Protein AF-A0A2K8X334-F1 (afdb_monomer)

Structure (mmCIF, N/CA/C/O backbone):
data_AF-A0A2K8X334-F1
#
_entry.id   AF-A0A2K8X334-F1
#
loop_
_atom_site.group_PDB
_atom_site.id
_atom_site.type_symbol
_atom_site.label_atom_id
_atom_site.label_alt_id
_atom_site.label_comp_id
_atom_site.label_asym_id
_atom_site.label_entity_id
_atom_site.label_seq_id
_atom_site.pdbx_PDB_ins_code
_atom_site.Cartn_x
_atom_site.Cartn_y
_atom_site.Cartn_z
_atom_site.occupancy
_atom_site.B_iso_or_equiv
_atom_site.auth_seq_id
_atom_site.auth_comp_id
_atom_site.auth_asym_id
_atom_site.auth_atom_id
_atom_site.pdbx_PDB_model_num
ATOM 1 N N . MET A 1 1 ? -18.811 49.678 5.105 1.00 31.91 1 MET A N 1
ATOM 2 C CA . MET A 1 1 ? -18.660 50.177 3.719 1.00 31.91 1 MET A CA 1
ATOM 3 C C . MET A 1 1 ? -18.557 48.939 2.823 1.00 31.91 1 MET A C 1
ATOM 5 O O . MET A 1 1 ? -17.661 48.160 3.087 1.00 31.91 1 MET A O 1
ATOM 9 N N . LYS A 1 2 ? -19.498 48.757 1.866 1.00 32.31 2 LYS A N 1
ATOM 10 C CA . LYS A 1 2 ? -19.674 47.633 0.890 1.00 32.31 2 LYS A CA 1
ATOM 11 C C . LYS A 1 2 ? -19.997 46.240 1.512 1.00 32.31 2 LYS A C 1
ATOM 13 O O . LYS A 1 2 ? -19.097 45.605 2.030 1.00 32.31 2 LYS A O 1
ATOM 18 N N . LYS A 1 3 ? -21.274 45.855 1.753 1.00 28.89 3 LYS A N 1
ATOM 19 C CA . LYS A 1 3 ? -22.303 45.197 0.872 1.00 28.89 3 LYS A CA 1
ATOM 20 C C . LYS A 1 3 ? -21.773 43.885 0.250 1.00 28.89 3 LYS A C 1
ATOM 22 O O . LYS A 1 3 ? -20.920 44.000 -0.614 1.00 28.89 3 LYS A O 1
ATOM 27 N N . VAL A 1 4 ? -22.081 42.655 0.696 1.00 31.91 4 VAL 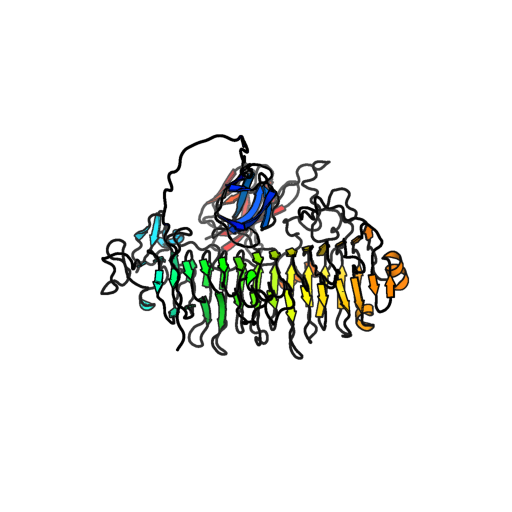A N 1
ATOM 28 C CA . VAL A 1 4 ? -23.348 41.888 0.896 1.00 31.91 4 VAL A CA 1
ATOM 29 C C . VAL A 1 4 ? -24.233 41.814 -0.352 1.00 31.91 4 VAL A C 1
ATOM 31 O O . VAL A 1 4 ? -24.956 42.770 -0.629 1.00 31.91 4 VAL A O 1
ATOM 34 N N . ILE A 1 5 ? -24.210 40.661 -1.037 1.00 28.25 5 ILE A N 1
ATOM 35 C CA . ILE A 1 5 ? -25.280 40.150 -1.912 1.00 28.25 5 ILE A CA 1
ATOM 36 C C . ILE A 1 5 ? -25.371 38.628 -1.706 1.00 28.25 5 ILE A C 1
ATOM 38 O O . ILE A 1 5 ? -24.492 37.886 -2.127 1.00 28.25 5 ILE A O 1
ATOM 42 N N . SER A 1 6 ? -26.448 38.193 -1.052 1.00 30.84 6 SER A N 1
ATOM 43 C CA . SER A 1 6 ? -27.017 36.846 -1.157 1.00 30.84 6 SER A CA 1
ATOM 44 C C . SER A 1 6 ? -28.057 36.873 -2.276 1.00 30.84 6 SER A C 1
ATOM 46 O O . SER A 1 6 ? -28.844 37.821 -2.322 1.00 30.84 6 SER A O 1
ATOM 48 N N . LEU A 1 7 ? -28.115 35.852 -3.135 1.00 27.77 7 LEU A N 1
ATOM 49 C CA . LEU A 1 7 ? -29.261 35.646 -4.024 1.00 27.77 7 LEU A CA 1
ATOM 50 C C . LEU A 1 7 ? -29.790 34.215 -3.884 1.00 27.77 7 LEU A C 1
ATOM 52 O O . LEU A 1 7 ? -29.165 33.246 -4.294 1.00 27.77 7 LEU A O 1
ATOM 56 N N . ILE A 1 8 ? -30.967 34.146 -3.271 1.00 29.62 8 ILE A N 1
ATOM 57 C CA . ILE A 1 8 ? -31.896 33.021 -3.224 1.00 29.62 8 ILE A CA 1
ATOM 58 C C . ILE A 1 8 ? -32.650 33.007 -4.561 1.00 29.62 8 ILE A C 1
ATOM 60 O O . ILE A 1 8 ? -33.226 34.031 -4.935 1.00 29.62 8 ILE A O 1
ATOM 64 N N . PHE A 1 9 ? -32.695 31.872 -5.260 1.00 29.59 9 PHE A N 1
ATOM 65 C CA . PHE A 1 9 ? -33.597 31.679 -6.400 1.00 29.59 9 PHE A CA 1
ATOM 66 C C . PHE A 1 9 ? -34.891 31.001 -5.933 1.00 29.59 9 PHE A C 1
ATOM 68 O O . PHE A 1 9 ? -34.910 29.822 -5.595 1.00 29.59 9 PHE A O 1
ATOM 75 N N . VAL A 1 10 ? -35.981 31.772 -5.923 1.00 30.64 10 VAL A N 1
ATOM 76 C CA . VAL A 1 10 ? -37.362 31.278 -5.840 1.00 30.64 10 VAL A CA 1
ATOM 77 C C . VAL A 1 10 ? -37.947 31.297 -7.250 1.00 30.64 10 VAL A C 1
ATOM 79 O O . VAL A 1 10 ? -37.944 32.329 -7.920 1.00 30.64 10 VAL A O 1
ATOM 82 N N . PHE A 1 11 ? -38.455 30.145 -7.684 1.00 29.64 11 PHE A N 1
ATOM 83 C CA . PHE A 1 11 ? -39.213 29.958 -8.919 1.00 29.64 11 PHE A CA 1
ATOM 84 C C . PHE A 1 11 ? -40.491 30.815 -8.915 1.00 29.64 11 PHE A C 1
ATOM 86 O O . PHE A 1 11 ? -41.328 30.682 -8.022 1.00 29.64 11 PHE A O 1
ATOM 93 N N . LEU A 1 12 ? -40.686 31.642 -9.948 1.00 29.95 12 LEU A N 1
ATOM 94 C CA . LEU A 1 12 ? -41.982 32.244 -10.273 1.00 29.95 12 LEU A CA 1
ATOM 95 C C . LEU A 1 12 ? -42.433 31.782 -11.663 1.00 29.95 12 LEU A C 1
ATOM 97 O O . LEU A 1 12 ? -41.849 32.150 -12.680 1.00 29.95 12 LEU A O 1
ATOM 101 N N . PHE A 1 13 ? -43.520 31.011 -11.694 1.00 33.88 13 PHE A N 1
ATOM 102 C CA . PHE A 1 13 ? -44.316 30.778 -12.895 1.00 33.88 13 PHE A CA 1
ATOM 103 C C . PHE A 1 13 ? -45.001 32.083 -13.320 1.00 33.88 13 PHE A C 1
ATOM 105 O O . PHE A 1 13 ? -45.696 32.711 -12.522 1.00 33.88 13 PHE A O 1
ATOM 112 N N . THR A 1 14 ? -44.887 32.450 -14.597 1.00 31.97 14 THR A N 1
ATOM 113 C CA . THR A 1 14 ? -45.819 33.391 -15.230 1.00 31.97 14 THR A CA 1
ATOM 114 C C . THR A 1 14 ? -46.460 32.726 -16.443 1.00 31.97 14 THR A C 1
ATOM 116 O O . THR A 1 14 ? -45.790 32.349 -17.401 1.00 31.97 14 THR A O 1
ATOM 119 N N . LEU A 1 15 ? -47.785 32.550 -16.382 1.00 33.00 15 LEU A N 1
ATOM 120 C CA . LEU A 1 15 ? -48.609 32.246 -17.548 1.00 33.00 15 LEU A CA 1
ATOM 121 C C . LEU A 1 15 ? -48.697 33.503 -18.420 1.00 33.00 15 LEU A C 1
ATOM 123 O O . LEU A 1 15 ? -49.170 34.537 -17.952 1.00 33.00 15 LEU A O 1
ATOM 127 N N . ASN A 1 16 ? -48.358 33.383 -19.702 1.00 31.00 16 ASN A N 1
ATOM 128 C CA . ASN A 1 16 ? -48.850 34.291 -20.732 1.00 31.00 16 ASN A CA 1
ATOM 129 C C . ASN A 1 16 ? -49.781 33.526 -21.672 1.00 31.00 16 ASN A C 1
ATOM 131 O O . ASN A 1 16 ? -49.420 32.503 -22.249 1.00 31.00 16 ASN A O 1
ATOM 135 N N . THR A 1 17 ? -50.999 34.041 -21.805 1.00 39.06 17 THR A N 1
ATOM 136 C CA . THR A 1 17 ? -52.003 33.595 -22.769 1.00 39.06 17 THR A CA 1
ATOM 137 C C . THR A 1 17 ? -51.932 34.497 -23.994 1.00 39.06 17 THR A C 1
ATOM 139 O O . THR A 1 17 ? -52.074 35.705 -23.863 1.00 39.06 17 THR A O 1
ATOM 142 N N . PHE A 1 18 ? -51.763 33.925 -25.186 1.00 32.94 18 PHE A N 1
ATOM 143 C CA . PHE A 1 18 ? -52.244 34.512 -26.441 1.00 32.94 18 PHE A CA 1
ATOM 144 C C . PHE A 1 18 ? -52.481 33.397 -27.463 1.00 32.94 18 PHE A C 1
ATOM 146 O O . PHE A 1 18 ? -51.650 32.511 -27.643 1.00 32.94 18 PHE A O 1
ATOM 153 N N . ALA A 1 19 ? -53.643 33.435 -28.115 1.00 39.34 19 ALA A N 1
ATOM 154 C CA . ALA A 1 19 ? -54.069 32.465 -29.117 1.00 39.34 19 ALA A CA 1
ATOM 155 C C . ALA A 1 19 ? -54.171 33.100 -30.517 1.00 39.34 19 ALA A C 1
ATOM 157 O O . ALA A 1 19 ? -54.590 34.252 -30.633 1.00 39.34 19 ALA A O 1
ATOM 158 N N . LYS A 1 20 ? -53.931 32.244 -31.534 1.00 36.31 20 LYS A N 1
ATOM 159 C CA . LYS A 1 20 ? -54.123 32.357 -33.009 1.00 36.31 20 LYS A CA 1
ATOM 160 C C . LYS A 1 20 ? -52.990 33.057 -33.791 1.00 36.31 20 LYS A C 1
ATOM 162 O O . LYS A 1 20 ? -52.590 34.146 -33.424 1.00 36.31 20 LYS A O 1
ATOM 167 N N . THR A 1 21 ? -52.438 32.542 -34.904 1.00 36.50 21 THR A N 1
ATOM 168 C CA . THR A 1 21 ? -52.811 31.452 -35.843 1.00 36.50 21 THR A CA 1
ATOM 169 C C . THR A 1 21 ? -51.611 31.085 -36.751 1.00 36.50 21 THR A C 1
ATOM 171 O O . THR A 1 21 ? -50.907 31.982 -37.199 1.00 36.50 21 THR A O 1
ATOM 174 N N . ASN A 1 22 ? -51.458 29.785 -37.052 1.00 46.16 22 ASN A N 1
ATOM 175 C CA . ASN A 1 22 ? -50.760 29.091 -38.159 1.00 46.16 22 ASN A CA 1
ATOM 176 C C . ASN A 1 22 ? -49.519 29.705 -38.847 1.00 46.16 22 ASN A C 1
ATOM 178 O O . ASN A 1 22 ? -49.650 30.550 -39.731 1.00 46.16 22 ASN A O 1
ATOM 182 N N . LYS A 1 23 ? -48.362 29.055 -38.637 1.00 39.28 23 LYS A N 1
ATOM 183 C CA . LYS A 1 23 ? -47.416 28.623 -39.688 1.00 39.28 23 LYS A CA 1
ATOM 184 C C . LYS A 1 23 ? -46.621 27.411 -39.180 1.00 39.28 23 LYS A C 1
ATOM 186 O O . LYS A 1 23 ? -46.200 27.392 -38.032 1.00 39.28 23 LYS A O 1
ATOM 191 N N . ASN A 1 24 ? -46.476 26.405 -40.038 1.00 46.56 24 ASN A N 1
ATOM 192 C CA . ASN A 1 24 ? -45.772 25.148 -39.792 1.00 46.56 24 ASN A CA 1
ATOM 193 C C . ASN A 1 24 ? -44.402 25.342 -39.123 1.00 46.56 24 ASN A C 1
ATOM 195 O O . ASN A 1 24 ? -43.528 25.976 -39.709 1.00 46.56 24 ASN A O 1
ATOM 199 N N . CYS A 1 25 ? -44.196 24.697 -37.977 1.00 39.44 25 CYS A N 1
ATOM 200 C CA . CYS A 1 25 ? -42.899 24.140 -37.607 1.00 39.44 25 CYS A CA 1
ATOM 201 C C . CYS A 1 25 ? -43.134 22.914 -36.713 1.00 39.44 25 CYS A C 1
ATOM 203 O O . CYS A 1 25 ? -43.198 23.013 -35.492 1.00 39.44 25 CYS A O 1
ATOM 205 N N . ASN A 1 26 ? -43.317 21.750 -37.342 1.00 46.41 26 ASN A N 1
ATOM 206 C CA . ASN A 1 26 ? -42.977 20.488 -36.697 1.00 46.41 26 ASN A CA 1
ATOM 207 C C . ASN A 1 26 ? -41.445 20.437 -36.637 1.00 46.41 26 ASN A C 1
ATOM 209 O O . ASN A 1 26 ? -40.814 19.955 -37.573 1.00 46.41 26 ASN A O 1
ATOM 213 N N . SER A 1 27 ? -40.851 20.948 -35.565 1.00 42.16 27 SER A N 1
ATOM 214 C CA . SER A 1 27 ? -39.547 20.471 -35.111 1.00 42.16 27 SER A CA 1
ATOM 215 C C . SER A 1 27 ? -39.762 19.861 -33.735 1.00 42.16 27 SER A C 1
ATOM 217 O O . SER A 1 27 ? -39.666 20.528 -32.707 1.00 42.16 27 SER A O 1
ATOM 219 N N . LEU A 1 28 ? -40.139 18.583 -33.748 1.00 45.81 28 LEU A N 1
ATOM 220 C CA . LEU A 1 28 ? -39.898 17.694 -32.625 1.00 45.81 28 LEU A CA 1
ATOM 221 C C . LEU A 1 28 ? -38.386 17.732 -32.387 1.00 45.81 28 LEU A C 1
ATOM 223 O O . LEU A 1 28 ? -37.632 17.161 -33.169 1.00 45.81 28 LEU A O 1
ATOM 227 N N . PHE A 1 29 ? -37.935 18.439 -31.357 1.00 52.91 29 PHE A N 1
ATOM 228 C CA . PHE A 1 29 ? -36.670 18.079 -30.741 1.00 52.91 29 PHE A CA 1
ATOM 229 C C . PHE A 1 29 ? -36.957 16.767 -30.015 1.00 52.91 29 PHE A C 1
ATOM 231 O O . PHE A 1 29 ? -37.525 16.768 -28.927 1.00 52.91 29 PHE A O 1
ATOM 238 N N . SER A 1 30 ? -36.687 15.634 -30.670 1.00 52.03 30 SER A N 1
ATOM 239 C CA . SER A 1 30 ? -36.420 14.417 -29.917 1.00 52.03 30 SER A CA 1
ATOM 240 C C . SER A 1 30 ? -35.055 14.642 -29.281 1.00 52.03 30 SER A C 1
ATOM 242 O O . SER A 1 30 ? -34.028 14.479 -29.940 1.00 52.03 30 SER A O 1
ATOM 244 N N . GLU A 1 31 ? -35.032 15.100 -28.034 1.00 59.09 31 GLU A N 1
ATOM 245 C CA . GLU A 1 31 ? -33.866 14.831 -27.205 1.00 59.09 31 GLU A CA 1
ATOM 246 C C . GLU A 1 31 ? -33.776 13.308 -27.129 1.00 59.09 31 GLU A C 1
ATOM 248 O O . GLU A 1 31 ? -34.620 12.648 -26.522 1.00 59.09 31 GLU A O 1
ATOM 253 N N . ASN A 1 32 ? -32.824 12.738 -27.869 1.00 68.06 32 ASN A N 1
ATOM 254 C CA . ASN A 1 32 ? -32.389 11.380 -27.604 1.00 68.06 32 ASN A CA 1
ATOM 255 C C . ASN A 1 32 ? -31.816 11.432 -26.193 1.00 68.06 32 ASN A C 1
ATOM 257 O O . ASN A 1 32 ? -30.751 12.014 -25.994 1.00 68.06 32 ASN A O 1
ATOM 261 N N . LEU A 1 33 ? -32.560 10.905 -25.222 1.00 71.31 33 LEU A N 1
ATOM 262 C CA . LEU A 1 33 ? -32.007 10.670 -23.899 1.00 71.31 33 LEU A CA 1
ATOM 263 C C . LEU A 1 33 ? -30.751 9.802 -24.074 1.00 71.31 33 LEU A C 1
ATOM 265 O O . LEU A 1 33 ? -30.798 8.869 -24.888 1.00 71.31 33 LEU A O 1
ATOM 269 N N . PRO A 1 34 ? -29.642 10.125 -23.387 1.00 81.69 34 PRO A N 1
ATOM 270 C CA . PRO A 1 34 ? -28.455 9.289 -23.432 1.00 81.69 34 PRO A CA 1
ATOM 271 C C . PRO A 1 34 ? -28.828 7.864 -23.016 1.00 81.69 34 PRO A C 1
ATOM 273 O O . PRO A 1 34 ? -29.665 7.653 -22.135 1.00 81.69 34 PRO A O 1
ATOM 276 N N . THR A 1 35 ? -28.262 6.878 -23.710 1.00 94.25 35 THR A N 1
ATOM 277 C CA . THR A 1 35 ? -28.418 5.476 -23.325 1.00 94.25 35 THR A CA 1
ATOM 278 C C . THR A 1 35 ? -27.747 5.287 -21.970 1.00 94.25 35 THR A C 1
ATOM 280 O O . THR A 1 35 ? -26.581 5.642 -21.822 1.00 94.25 35 THR A O 1
ATOM 283 N N . GLU A 1 36 ? -28.465 4.722 -21.002 1.00 96.44 36 GLU A N 1
ATOM 284 C CA . GLU A 1 36 ? -27.933 4.413 -19.675 1.00 96.44 36 GLU A CA 1
ATOM 285 C C . 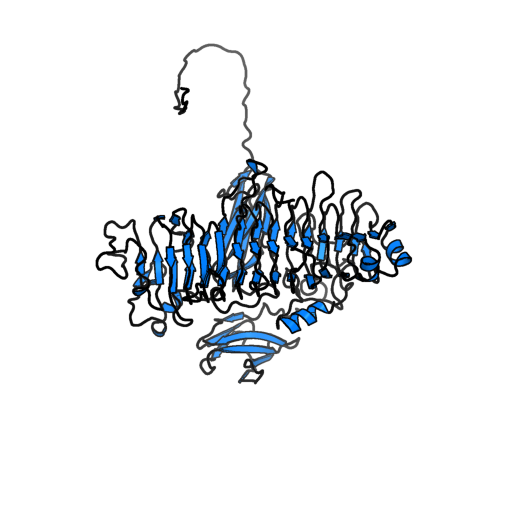GLU A 1 36 ? -27.904 2.901 -19.433 1.00 96.44 36 GLU A C 1
ATOM 287 O O . GLU A 1 36 ? -28.786 2.161 -19.884 1.00 96.44 36 GLU A O 1
ATOM 292 N N . TYR A 1 37 ? -26.911 2.453 -18.669 1.00 98.31 37 TYR A N 1
ATOM 293 C CA . TYR A 1 37 ? -26.730 1.065 -18.265 1.00 98.31 37 TYR A CA 1
ATOM 294 C C . TYR A 1 37 ? -26.552 0.939 -16.754 1.00 98.31 37 TYR A C 1
ATOM 296 O O . TYR A 1 37 ? -26.004 1.822 -16.096 1.00 98.31 37 TYR A O 1
ATOM 304 N N . THR A 1 38 ? -26.998 -0.184 -16.195 1.00 98.31 38 THR A N 1
ATOM 305 C CA . THR A 1 38 ? -26.857 -0.495 -14.767 1.00 98.31 38 THR A CA 1
ATOM 306 C C . THR A 1 38 ? -25.550 -1.231 -14.489 1.00 98.31 38 THR A C 1
ATOM 308 O O . THR A 1 38 ? -25.225 -2.192 -15.192 1.00 98.31 38 THR A O 1
ATOM 311 N N . LEU A 1 39 ? -24.850 -0.845 -13.422 1.00 98.44 39 LEU A N 1
ATOM 312 C CA . LEU A 1 39 ? -23.752 -1.611 -12.834 1.00 98.44 39 LEU A CA 1
ATOM 313 C C . LEU A 1 39 ? -24.249 -2.314 -11.566 1.00 98.44 39 LEU A C 1
ATOM 315 O O . LEU A 1 39 ? -24.688 -1.670 -10.624 1.00 98.44 39 LEU A O 1
ATOM 319 N N . THR A 1 40 ? -24.185 -3.642 -11.535 1.00 98.31 40 THR A N 1
ATOM 320 C CA . THR A 1 40 ? -24.513 -4.448 -10.349 1.00 98.31 40 THR A CA 1
ATOM 321 C C . THR A 1 40 ? -23.234 -4.965 -9.704 1.00 98.31 40 THR A C 1
ATOM 323 O O . THR A 1 40 ? -22.456 -5.654 -10.363 1.00 98.31 40 THR A O 1
ATOM 326 N N . ILE A 1 41 ? -23.033 -4.680 -8.416 1.00 98.12 41 ILE A N 1
ATOM 327 C CA . ILE A 1 41 ? -21.882 -5.159 -7.642 1.00 98.12 41 ILE A CA 1
ATOM 328 C C . ILE A 1 41 ? -22.357 -6.175 -6.602 1.00 98.12 41 ILE A C 1
ATOM 330 O O . ILE A 1 41 ? -23.117 -5.841 -5.694 1.00 98.12 41 ILE A O 1
ATOM 334 N N . ASN A 1 42 ? -21.872 -7.409 -6.706 1.00 97.62 42 ASN A N 1
ATOM 335 C CA . ASN A 1 42 ? -22.054 -8.434 -5.684 1.00 97.62 42 ASN A CA 1
ATOM 336 C C . ASN A 1 42 ? -20.825 -8.472 -4.773 1.00 97.62 42 ASN A C 1
ATOM 338 O O . ASN A 1 42 ? -19.688 -8.534 -5.245 1.00 97.62 42 ASN A O 1
ATOM 342 N N . VAL A 1 43 ? -21.040 -8.476 -3.460 1.00 95.69 43 VAL A N 1
ATOM 343 C CA . VAL A 1 43 ? -19.946 -8.526 -2.490 1.00 95.69 43 VAL A CA 1
ATOM 344 C C . VAL A 1 43 ? -20.356 -9.268 -1.224 1.00 95.69 43 VAL A C 1
ATOM 346 O O . VAL A 1 43 ? -21.508 -9.236 -0.793 1.00 95.69 43 VAL A O 1
ATOM 349 N N . THR A 1 44 ? -19.406 -9.976 -0.622 1.00 91.50 44 THR A N 1
ATOM 350 C CA . THR A 1 44 ? -19.520 -10.575 0.712 1.00 91.50 44 THR A CA 1
ATOM 351 C C . THR A 1 44 ? -18.181 -10.402 1.422 1.00 91.50 44 THR A C 1
ATOM 353 O O . THR A 1 44 ? -17.142 -10.489 0.778 1.00 91.50 44 THR A O 1
ATOM 356 N N . ASN A 1 45 ? -18.194 -10.160 2.737 1.00 92.88 45 ASN A N 1
ATOM 357 C CA . ASN A 1 45 ? -16.986 -9.949 3.553 1.00 92.88 45 ASN A CA 1
ATOM 358 C C . ASN A 1 45 ? -16.111 -8.755 3.117 1.00 92.88 45 ASN A C 1
ATOM 360 O O . ASN A 1 45 ? -14.900 -8.736 3.337 1.00 92.88 45 ASN A O 1
ATOM 364 N N . GLY A 1 46 ? -16.732 -7.732 2.533 1.00 95.31 46 GLY A N 1
ATOM 365 C CA . GLY A 1 46 ? -16.068 -6.512 2.099 1.00 95.31 46 GLY A CA 1
ATOM 366 C C . GLY A 1 46 ? -17.055 -5.513 1.512 1.00 95.31 46 GLY A C 1
ATOM 367 O O . GLY A 1 46 ? -18.269 -5.662 1.650 1.00 95.31 46 GLY A O 1
ATOM 368 N N . SER A 1 47 ? -16.516 -4.498 0.855 1.00 96.00 47 SER A N 1
ATOM 369 C CA . SER A 1 47 ? -17.254 -3.462 0.135 1.00 96.00 47 SER A CA 1
ATOM 370 C C . SER A 1 47 ? -16.431 -2.980 -1.058 1.00 96.00 47 SER A C 1
ATOM 372 O O . SER A 1 47 ? -15.208 -3.118 -1.065 1.00 96.00 47 SER A O 1
ATOM 374 N N . VAL A 1 48 ? -17.098 -2.412 -2.059 1.00 97.69 48 VAL A N 1
ATOM 375 C CA . VAL A 1 48 ? -16.455 -1.834 -3.242 1.00 97.69 48 VAL A CA 1
ATOM 376 C C . VAL A 1 48 ? -16.882 -0.379 -3.352 1.00 97.69 48 VAL A C 1
ATOM 378 O O . VAL A 1 48 ? -18.078 -0.094 -3.379 1.00 97.69 48 VAL A O 1
ATOM 381 N N . LEU A 1 49 ? -15.912 0.531 -3.407 1.00 97.12 49 LEU A N 1
ATOM 382 C CA . LEU A 1 49 ? -16.161 1.928 -3.749 1.00 97.12 49 LEU A CA 1
ATOM 383 C C . LEU A 1 49 ? -16.155 2.080 -5.271 1.00 97.12 49 LEU A C 1
ATOM 385 O O . LEU A 1 49 ? -15.382 1.415 -5.962 1.00 97.12 49 LEU A O 1
ATOM 389 N N . LYS A 1 50 ? -17.003 2.973 -5.775 1.00 98.00 50 LYS A N 1
ATOM 390 C CA . LYS A 1 50 ? -17.041 3.378 -7.181 1.00 98.00 50 LYS A CA 1
ATOM 391 C C . LYS A 1 50 ? -16.439 4.769 -7.288 1.00 98.00 50 LYS A C 1
ATOM 393 O O . LYS A 1 50 ? -16.867 5.656 -6.549 1.00 98.00 50 LYS A O 1
ATOM 398 N N . LEU A 1 51 ? -15.486 4.942 -8.196 1.00 97.19 51 LEU A N 1
ATOM 399 C CA . LEU A 1 51 ? -14.943 6.241 -8.551 1.00 97.19 51 LEU A CA 1
ATOM 400 C C . LEU A 1 51 ? -15.311 6.618 -9.984 1.00 97.19 51 LEU A C 1
ATOM 402 O O . LEU A 1 51 ? -15.223 5.794 -10.899 1.00 97.19 51 LEU A O 1
ATOM 406 N N . LEU A 1 52 ? -15.655 7.886 -10.165 1.00 95.62 52 LEU A N 1
ATOM 407 C CA . LEU A 1 52 ? -15.730 8.553 -11.457 1.00 95.62 52 LEU A CA 1
ATOM 408 C C . LEU A 1 52 ? -14.806 9.768 -11.391 1.00 95.62 52 LEU A C 1
ATOM 410 O O . LEU A 1 52 ? -14.964 10.586 -10.493 1.00 95.62 52 LEU A O 1
ATOM 414 N N . GLU A 1 53 ? -13.821 9.852 -12.289 1.00 91.19 53 GLU A N 1
ATOM 415 C CA . GLU A 1 53 ? -12.805 10.925 -12.266 1.00 91.19 53 GLU A CA 1
ATOM 416 C C . GLU A 1 53 ? -12.114 11.058 -10.890 1.00 91.19 53 GLU A C 1
ATOM 418 O O . GLU A 1 53 ? -11.913 12.149 -10.370 1.00 91.19 53 GLU A O 1
ATOM 423 N N . ASN A 1 54 ? -11.784 9.914 -10.280 1.00 91.50 54 ASN A N 1
ATOM 424 C CA . ASN A 1 54 ? -11.190 9.799 -8.942 1.00 91.50 54 ASN A CA 1
ATOM 425 C C . ASN A 1 54 ? -12.053 10.336 -7.777 1.00 91.50 54 ASN A C 1
ATOM 427 O O . ASN A 1 54 ? -11.576 10.417 -6.645 1.00 91.50 54 ASN A O 1
ATOM 431 N N . GLU A 1 55 ? -13.344 10.598 -8.008 1.00 92.31 55 GLU A N 1
ATOM 432 C CA . GLU A 1 55 ? -14.320 10.973 -6.979 1.00 92.31 55 GLU A CA 1
ATOM 433 C C . GLU A 1 55 ? -15.276 9.837 -6.627 1.00 92.31 55 GLU A C 1
ATOM 435 O O . GLU A 1 55 ? -15.786 9.142 -7.507 1.00 92.31 55 GLU A O 1
ATOM 440 N N . ILE A 1 56 ? -15.564 9.666 -5.331 1.00 94.12 56 ILE A N 1
ATOM 441 C CA . ILE A 1 56 ? -16.511 8.644 -4.862 1.00 94.12 56 ILE A CA 1
ATOM 442 C C . ILE A 1 56 ? -17.932 8.985 -5.307 1.00 94.12 56 ILE A C 1
ATOM 444 O O . ILE A 1 56 ? -18.411 10.104 -5.122 1.00 94.12 56 ILE A O 1
ATOM 448 N N . ILE A 1 57 ? -18.632 7.972 -5.812 1.00 96.00 57 ILE A N 1
ATOM 449 C CA . ILE A 1 57 ? -20.018 8.067 -6.267 1.00 96.00 57 ILE A CA 1
ATOM 450 C C . ILE A 1 57 ? -20.889 6.918 -5.734 1.00 96.00 57 ILE A C 1
ATOM 452 O O . ILE A 1 57 ? -20.441 5.781 -5.589 1.00 96.00 57 ILE A O 1
ATOM 456 N N . ASP A 1 58 ? -22.182 7.203 -5.551 1.00 95.38 58 ASP A N 1
ATOM 457 C CA . ASP A 1 58 ? -23.195 6.233 -5.093 1.00 95.38 58 ASP A CA 1
ATOM 458 C C . ASP A 1 58 ? -24.181 5.814 -6.207 1.00 95.38 58 ASP A C 1
ATOM 460 O O . ASP A 1 58 ? -25.163 5.115 -5.964 1.00 95.38 58 ASP A O 1
ATOM 464 N N . GLN A 1 59 ? -23.947 6.246 -7.451 1.00 94.06 59 GLN A N 1
ATOM 465 C CA . GLN A 1 59 ? -24.823 5.969 -8.598 1.00 94.06 59 GLN A CA 1
ATOM 466 C C . GLN A 1 59 ? -24.767 4.496 -9.025 1.00 94.06 59 GLN A C 1
ATOM 468 O O . GLN A 1 59 ? -23.700 3.891 -9.006 1.00 94.06 59 GLN A O 1
ATOM 473 N N . GLU A 1 60 ? -25.897 3.926 -9.452 1.00 95.62 60 GLU A N 1
ATOM 474 C CA . GLU A 1 60 ? -25.974 2.547 -9.985 1.00 95.62 60 GLU A CA 1
ATOM 475 C C . GLU A 1 60 ? -26.240 2.495 -11.499 1.00 95.62 60 GLU A C 1
ATOM 477 O O . GLU A 1 60 ? -26.213 1.424 -12.109 1.00 95.62 60 GLU A O 1
ATOM 482 N N . THR A 1 61 ? -26.519 3.645 -12.112 1.00 97.00 61 THR A N 1
ATOM 483 C CA . THR A 1 61 ? -26.810 3.801 -13.540 1.00 97.00 61 THR A CA 1
ATOM 484 C C . THR A 1 61 ? -25.897 4.855 -14.140 1.00 97.00 61 THR A C 1
ATOM 486 O O . THR A 1 61 ? -25.690 5.903 -13.531 1.00 97.00 61 THR A O 1
ATOM 489 N N . PHE A 1 62 ? -25.378 4.571 -15.330 1.00 96.94 62 PHE A N 1
ATOM 490 C CA . PHE A 1 62 ? -24.326 5.348 -15.977 1.00 96.94 62 PHE A CA 1
ATOM 491 C C . PHE A 1 62 ? -24.608 5.510 -17.462 1.00 96.94 62 PHE A C 1
ATOM 493 O O . PHE A 1 62 ? -25.169 4.601 -18.077 1.00 96.94 62 PHE A O 1
ATOM 500 N N . GLU A 1 63 ? -24.185 6.632 -18.039 1.00 96.75 63 GLU A N 1
ATOM 501 C CA . GLU A 1 63 ? -24.249 6.840 -19.483 1.00 96.75 63 GLU A CA 1
ATOM 502 C C . GLU A 1 63 ? -23.368 5.821 -20.231 1.00 96.75 63 GLU A C 1
ATOM 504 O O . GLU A 1 63 ? -22.371 5.295 -19.726 1.00 96.75 63 GLU A O 1
ATOM 509 N N . GLU A 1 64 ? -23.757 5.507 -21.463 1.00 96.88 64 GLU A N 1
ATOM 510 C CA . GLU A 1 64 ? -22.993 4.632 -22.343 1.00 96.88 64 GLU A CA 1
ATOM 511 C C . GLU A 1 64 ? -21.560 5.153 -22.551 1.00 96.88 64 GLU A C 1
ATOM 513 O O . GLU A 1 64 ? -21.334 6.322 -22.862 1.00 96.88 64 GLU A O 1
ATOM 518 N N . ASN A 1 65 ? -20.590 4.244 -22.432 1.00 95.94 65 ASN A N 1
ATOM 519 C CA . ASN A 1 65 ? -19.143 4.485 -22.480 1.00 95.94 65 ASN A CA 1
ATOM 520 C C . ASN A 1 65 ? -18.543 5.242 -21.286 1.00 95.94 65 ASN A C 1
ATOM 522 O O . ASN A 1 65 ? -17.352 5.550 -21.323 1.00 95.94 65 ASN A O 1
ATOM 526 N N . THR A 1 66 ? -19.291 5.494 -20.208 1.00 97.19 66 THR A N 1
ATOM 527 C CA . THR A 1 66 ? -18.668 5.905 -18.943 1.00 97.19 66 THR A CA 1
ATOM 528 C C . THR A 1 66 ? -17.742 4.793 -18.439 1.00 97.19 66 THR A C 1
ATOM 530 O O . THR A 1 66 ? -18.140 3.627 -18.413 1.00 97.19 66 THR A O 1
ATOM 533 N N . THR A 1 67 ? -16.521 5.141 -18.028 1.00 96.69 67 THR A N 1
ATOM 534 C CA . THR A 1 67 ? -15.601 4.230 -17.330 1.00 96.69 67 THR A CA 1
ATOM 535 C C . THR A 1 67 ? -15.642 4.520 -15.836 1.00 96.69 67 THR A C 1
ATOM 537 O O . THR A 1 67 ? -15.465 5.662 -15.420 1.00 96.69 67 THR A O 1
ATOM 540 N N . ILE A 1 68 ? -15.889 3.484 -15.038 1.00 98.00 68 ILE A N 1
ATOM 541 C CA . ILE A 1 68 ? -15.961 3.546 -13.578 1.00 98.00 68 ILE A CA 1
ATOM 542 C C . ILE A 1 68 ? -14.794 2.745 -13.013 1.00 98.00 68 ILE A C 1
ATOM 544 O O . ILE A 1 68 ? -14.598 1.593 -13.402 1.00 98.00 68 ILE A O 1
ATOM 548 N N . ARG A 1 69 ? -14.058 3.326 -12.065 1.00 97.75 69 ARG A N 1
ATOM 549 C CA . ARG A 1 69 ? -13.001 2.630 -11.325 1.00 97.75 69 ARG A CA 1
ATOM 550 C C . ARG A 1 69 ? -13.577 2.027 -10.050 1.00 97.75 69 ARG A C 1
ATOM 552 O O . ARG A 1 69 ? -14.220 2.711 -9.256 1.00 97.75 69 ARG A O 1
ATOM 559 N N . LEU A 1 70 ? -13.364 0.736 -9.850 1.00 98.31 70 LEU A N 1
ATOM 560 C CA . LEU A 1 70 ? -13.806 -0.017 -8.682 1.00 98.31 70 LEU A CA 1
ATOM 561 C C . LEU A 1 70 ? -12.637 -0.208 -7.723 1.00 98.31 70 LEU A C 1
ATOM 563 O O . LEU A 1 70 ? -11.571 -0.663 -8.129 1.00 98.31 70 LEU A O 1
ATOM 567 N N . ILE A 1 71 ? -12.848 0.115 -6.448 1.00 98.06 71 ILE A N 1
ATOM 568 C CA . ILE A 1 71 ? -11.831 0.046 -5.393 1.00 98.06 71 ILE A CA 1
ATOM 569 C C . ILE A 1 71 ? -12.297 -0.898 -4.292 1.00 98.06 71 ILE A C 1
ATOM 571 O O . ILE A 1 71 ? -13.376 -0.725 -3.723 1.00 98.06 71 ILE A O 1
ATOM 575 N N . THR A 1 72 ? -11.473 -1.886 -3.961 1.00 98.00 72 THR A N 1
ATOM 576 C CA . THR A 1 72 ? -11.799 -2.883 -2.935 1.00 98.00 72 THR A CA 1
ATOM 577 C C . THR A 1 72 ? -11.554 -2.353 -1.522 1.00 98.00 72 THR A C 1
ATOM 579 O O . THR A 1 72 ? -10.558 -1.691 -1.245 1.00 98.00 72 THR A O 1
ATOM 582 N N . ARG A 1 73 ? -12.452 -2.682 -0.587 1.00 97.19 73 ARG A N 1
ATOM 583 C CA . ARG A 1 73 ? -12.262 -2.465 0.854 1.00 97.19 73 ARG A CA 1
ATOM 584 C C . ARG A 1 73 ? -12.706 -3.711 1.628 1.00 97.19 73 ARG A C 1
ATOM 586 O O . ARG A 1 73 ? -13.914 -3.941 1.742 1.00 97.19 73 ARG A O 1
ATOM 593 N N . PRO A 1 74 ? -11.781 -4.532 2.149 1.00 96.62 74 PRO A N 1
ATOM 594 C CA . PRO A 1 74 ? -12.146 -5.758 2.852 1.00 96.62 74 PRO A CA 1
ATOM 595 C C . PRO A 1 74 ? -12.827 -5.479 4.196 1.00 96.62 74 PRO A C 1
ATOM 597 O O . PRO A 1 74 ? -12.593 -4.448 4.830 1.00 96.62 74 PRO A O 1
ATOM 600 N N . ALA A 1 75 ? -13.654 -6.421 4.653 1.00 93.25 75 ALA A N 1
ATOM 601 C CA . ALA A 1 75 ? -14.126 -6.435 6.031 1.00 93.25 75 ALA A CA 1
ATOM 602 C C . ALA A 1 75 ? -13.027 -6.952 6.973 1.00 93.25 75 ALA A C 1
ATOM 604 O O . ALA A 1 75 ? -12.093 -7.637 6.556 1.00 93.25 75 ALA A O 1
ATOM 605 N N . VAL A 1 76 ? -13.171 -6.666 8.269 1.00 92.12 76 VAL A N 1
ATOM 606 C CA . VAL A 1 76 ? -12.235 -7.132 9.301 1.00 92.12 76 VAL A CA 1
ATOM 607 C C . VAL A 1 76 ? -12.085 -8.657 9.259 1.00 92.12 76 VAL A C 1
ATOM 609 O O . VAL A 1 76 ? -13.075 -9.384 9.342 1.00 92.12 76 VAL A O 1
ATOM 612 N N . GLY A 1 77 ? -10.839 -9.128 9.186 1.00 89.81 77 GLY A N 1
ATOM 613 C CA . GLY A 1 77 ? -10.482 -10.546 9.132 1.00 89.81 77 GLY A CA 1
ATOM 614 C C . GLY A 1 77 ? -10.396 -11.114 7.713 1.00 89.81 77 GLY A C 1
ATOM 615 O O . GLY A 1 77 ? -10.142 -12.309 7.565 1.00 89.81 77 GLY A O 1
ATOM 616 N N . TYR A 1 78 ? -10.576 -10.277 6.688 1.00 94.00 78 TYR A N 1
ATOM 617 C CA . TYR A 1 78 ? -10.529 -10.665 5.281 1.00 94.00 78 TYR A CA 1
ATOM 618 C C . TYR A 1 78 ? -9.517 -9.838 4.476 1.00 94.00 78 TYR A C 1
ATOM 620 O O . TYR A 1 78 ? -9.146 -8.726 4.862 1.00 94.00 78 TYR A O 1
ATOM 628 N N . LYS A 1 79 ? -9.091 -10.383 3.336 1.00 95.12 79 LYS A N 1
ATOM 629 C CA . LYS A 1 79 ? -8.379 -9.676 2.264 1.00 95.12 79 LYS A CA 1
ATOM 630 C C . LYS A 1 79 ? -9.124 -9.857 0.944 1.00 95.12 79 LYS A C 1
ATOM 632 O O . LYS A 1 79 ? -9.911 -10.795 0.794 1.00 95.12 79 LYS A O 1
ATOM 637 N N . PHE A 1 80 ? -8.888 -8.963 -0.009 1.00 97.12 80 PHE A N 1
ATOM 638 C CA . PHE A 1 80 ? -9.366 -9.170 -1.372 1.00 97.12 80 PHE A CA 1
ATOM 639 C C . PHE A 1 80 ? -8.662 -10.382 -2.008 1.00 97.12 80 PHE A C 1
ATOM 641 O O . PHE A 1 80 ? -7.484 -10.632 -1.739 1.00 97.12 80 PHE A O 1
ATOM 648 N N . SER A 1 81 ? -9.402 -11.151 -2.805 1.00 92.69 81 SER A N 1
ATOM 649 C CA . SER A 1 81 ? -8.898 -12.317 -3.534 1.00 92.69 81 SER A CA 1
ATOM 650 C C . SER A 1 81 ? -8.904 -12.035 -5.033 1.00 92.69 81 SER A C 1
ATOM 652 O O . SER A 1 81 ? -7.844 -11.939 -5.643 1.00 92.69 81 SER A O 1
ATOM 654 N N . HIS A 1 82 ? -10.090 -11.873 -5.628 1.00 94.44 82 HIS A N 1
ATOM 655 C CA . HIS A 1 82 ? -10.237 -11.652 -7.065 1.00 94.44 82 HIS A CA 1
ATOM 656 C C . HIS A 1 82 ? -11.627 -11.129 -7.455 1.00 94.44 82 HIS A C 1
ATOM 658 O O . HIS A 1 82 ? -12.590 -11.166 -6.685 1.00 94.44 82 HIS A O 1
ATOM 664 N N . TRP A 1 83 ? -11.719 -10.653 -8.691 1.00 94.88 83 TRP A N 1
ATOM 665 C CA . TRP A 1 83 ? -12.919 -10.243 -9.400 1.00 94.88 83 TRP A CA 1
ATOM 666 C C . TRP A 1 83 ? -13.465 -11.385 -10.261 1.00 94.88 83 TRP A C 1
ATOM 668 O O . TRP A 1 83 ? -12.704 -12.157 -10.850 1.00 94.88 83 TRP A O 1
ATOM 678 N N . THR A 1 84 ? -14.790 -11.459 -10.383 1.00 93.88 84 THR A N 1
ATOM 679 C CA . THR A 1 84 ? -15.479 -12.306 -11.370 1.00 93.88 84 THR A CA 1
ATOM 680 C C . THR A 1 84 ? -16.661 -11.569 -12.008 1.00 93.88 84 THR A C 1
ATOM 682 O O . THR A 1 84 ? -17.171 -10.590 -11.455 1.00 93.88 84 THR A O 1
ATOM 685 N N . GLY A 1 85 ? -17.138 -12.067 -13.152 1.00 95.19 85 GLY A N 1
ATOM 686 C CA . GLY A 1 85 ? -18.234 -11.464 -13.914 1.00 95.19 85 GLY A CA 1
ATOM 687 C C . GLY A 1 85 ? -17.711 -10.685 -15.117 1.00 95.19 85 GLY A C 1
ATOM 688 O O . GLY A 1 85 ? -16.887 -11.203 -15.865 1.00 95.19 85 GLY A O 1
ATOM 689 N N . ASP A 1 86 ? -18.201 -9.460 -15.308 1.00 94.81 86 ASP A N 1
ATOM 690 C CA . ASP A 1 86 ? -17.777 -8.577 -16.406 1.00 94.81 86 ASP A CA 1
ATOM 691 C C . ASP A 1 86 ? -16.332 -8.059 -16.282 1.00 94.81 86 ASP A C 1
ATOM 693 O O . ASP A 1 86 ? -15.782 -7.566 -17.264 1.00 94.81 86 ASP A O 1
ATOM 697 N N . ILE A 1 87 ? -15.720 -8.188 -15.102 1.00 92.38 87 ILE A N 1
ATOM 698 C CA . ILE A 1 87 ? -14.283 -7.997 -14.866 1.00 92.38 87 ILE A CA 1
ATOM 699 C C . ILE A 1 87 ? -13.714 -9.234 -14.167 1.00 92.38 87 ILE A C 1
ATOM 701 O O . ILE A 1 87 ? -14.419 -9.933 -13.432 1.00 92.38 87 ILE A O 1
ATOM 705 N N . THR A 1 88 ? -12.433 -9.508 -14.394 1.00 88.94 88 THR A N 1
ATOM 706 C CA . THR A 1 88 ? -11.720 -10.666 -13.840 1.00 88.94 88 THR A CA 1
ATOM 707 C C . THR A 1 88 ? -10.313 -10.281 -13.401 1.00 88.94 88 THR A C 1
ATOM 709 O O . THR A 1 88 ? -9.799 -9.244 -13.808 1.00 88.94 88 THR A O 1
ATOM 712 N N . GLY A 1 89 ? -9.667 -11.146 -12.621 1.00 86.69 89 GLY A N 1
ATOM 713 C CA . GLY A 1 89 ? -8.311 -10.923 -12.117 1.00 86.69 89 GLY A CA 1
ATOM 714 C C . GLY A 1 89 ? -8.317 -10.473 -10.662 1.00 86.69 89 GLY A C 1
ATOM 715 O O . GLY A 1 89 ? -9.357 -10.420 -10.021 1.00 86.69 89 GLY A O 1
ATOM 716 N N . ASN A 1 90 ? -7.152 -10.186 -10.113 1.00 90.75 90 ASN A N 1
ATOM 717 C CA . ASN A 1 90 ? -6.918 -10.025 -8.673 1.00 90.75 90 ASN A CA 1
ATOM 718 C C . ASN A 1 90 ? -6.286 -8.677 -8.298 1.00 90.75 90 ASN A C 1
ATOM 720 O O . ASN A 1 90 ? -5.918 -8.471 -7.143 1.00 90.75 90 ASN A O 1
ATOM 724 N N . ARG A 1 91 ? -6.212 -7.739 -9.248 1.00 93.50 91 ARG A N 1
ATOM 725 C CA . ARG A 1 91 ? -5.839 -6.350 -8.967 1.00 93.50 91 ARG A CA 1
ATOM 726 C C . ARG A 1 91 ? -6.793 -5.751 -7.930 1.00 93.50 91 ARG A C 1
ATOM 728 O O . ARG A 1 91 ? -8.010 -5.931 -8.020 1.00 93.50 91 ARG A O 1
ATOM 735 N N . LEU A 1 92 ? -6.242 -5.016 -6.959 1.00 97.19 92 LEU A N 1
ATOM 736 C CA . LEU A 1 92 ? -7.020 -4.376 -5.882 1.00 97.19 92 LEU A CA 1
ATOM 737 C C . LEU A 1 92 ? -8.015 -3.327 -6.404 1.00 97.19 92 LEU A C 1
ATOM 739 O O . LEU A 1 92 ? -8.972 -2.982 -5.701 1.00 97.19 92 LEU A O 1
ATOM 743 N N . ILE A 1 93 ? -7.783 -2.843 -7.626 1.00 97.19 93 ILE A N 1
ATOM 744 C CA . ILE A 1 93 ? -8.657 -1.952 -8.382 1.00 97.19 93 ILE A CA 1
ATOM 745 C C . ILE A 1 93 ? -8.997 -2.556 -9.750 1.00 97.19 93 ILE A C 1
ATOM 747 O O . ILE A 1 93 ? -8.269 -3.409 -10.259 1.00 97.19 93 ILE A O 1
ATOM 751 N N . SER A 1 94 ? -10.089 -2.104 -10.365 1.00 95.44 94 SER A N 1
ATOM 752 C CA . SER A 1 94 ? -10.437 -2.480 -11.739 1.00 95.44 94 SER A CA 1
ATOM 753 C C . SER A 1 94 ? -11.291 -1.407 -12.407 1.00 95.44 94 SER A C 1
ATOM 755 O O . SER A 1 94 ? -12.194 -0.866 -11.774 1.00 95.44 94 SER A O 1
ATOM 757 N N . ASP A 1 95 ? -11.028 -1.130 -13.682 1.00 94.75 95 ASP A N 1
ATOM 758 C CA . ASP A 1 95 ? -11.801 -0.179 -14.480 1.00 94.75 95 ASP A CA 1
ATOM 759 C C . ASP A 1 95 ? -12.833 -0.929 -15.333 1.00 94.75 95 ASP A C 1
ATOM 761 O O . ASP A 1 95 ? -12.525 -1.941 -15.967 1.00 94.75 95 ASP A O 1
ATOM 765 N N . ILE A 1 96 ? -14.073 -0.437 -15.351 1.00 95.69 96 ILE A N 1
ATOM 766 C CA . ILE A 1 96 ? -15.167 -1.009 -16.140 1.00 95.69 96 ILE A CA 1
ATOM 767 C C . ILE A 1 96 ? -15.837 0.054 -17.008 1.00 95.69 96 ILE A C 1
ATOM 769 O O . ILE A 1 96 ? -16.354 1.052 -16.510 1.00 95.69 96 ILE A O 1
ATOM 773 N N . THR A 1 97 ? -15.867 -0.178 -18.320 1.00 96.38 97 THR A N 1
ATOM 774 C CA . THR A 1 97 ? -16.564 0.688 -19.281 1.00 96.38 97 THR A CA 1
ATOM 775 C C . THR A 1 97 ? -17.991 0.198 -19.539 1.00 96.38 97 THR A C 1
ATOM 777 O O . THR A 1 97 ? -18.227 -0.968 -19.883 1.00 96.38 97 THR A O 1
ATOM 780 N N . MET A 1 98 ? -18.959 1.106 -19.421 1.00 97.38 98 MET A N 1
ATOM 781 C CA . MET A 1 98 ? -20.394 0.836 -19.533 1.00 97.38 98 MET A CA 1
ATOM 782 C C . MET A 1 98 ? -20.848 0.760 -20.995 1.00 97.38 98 MET A C 1
ATOM 784 O O . MET A 1 98 ? -21.455 1.678 -21.535 1.00 97.38 98 MET A O 1
ATOM 788 N N . THR A 1 99 ? -20.558 -0.363 -21.648 1.00 96.69 99 THR A N 1
ATOM 789 C CA . THR A 1 99 ? -21.015 -0.698 -23.018 1.00 96.69 99 THR A CA 1
ATOM 790 C C . THR A 1 99 ? -22.324 -1.500 -23.048 1.00 96.69 99 THR A C 1
ATOM 792 O O . THR A 1 99 ? -22.765 -1.980 -24.090 1.00 96.69 99 THR A O 1
ATOM 795 N N . GLY A 1 100 ? -22.921 -1.704 -21.877 1.00 97.75 100 GLY A N 1
ATOM 796 C CA . GLY A 1 100 ? -24.092 -2.528 -21.620 1.00 97.75 100 GLY A CA 1
ATOM 797 C C . GLY A 1 100 ? -24.327 -2.620 -20.115 1.00 97.75 100 GLY A C 1
ATOM 798 O O . GLY A 1 100 ? -23.506 -2.140 -19.336 1.00 97.75 100 GLY A O 1
ATOM 799 N N . ASN A 1 101 ? -25.413 -3.269 -19.685 1.00 98.44 101 ASN A N 1
ATOM 800 C CA . ASN A 1 101 ? -25.571 -3.608 -18.267 1.00 98.44 101 ASN A CA 1
ATOM 801 C C . ASN A 1 101 ? -24.426 -4.523 -17.823 1.00 98.44 101 ASN A C 1
ATOM 803 O O . ASN A 1 101 ? -24.111 -5.489 -18.521 1.00 98.44 101 ASN A O 1
ATOM 807 N N . LYS A 1 102 ? -23.843 -4.227 -16.662 1.00 98.19 102 LYS A N 1
ATOM 808 C CA . LYS A 1 102 ? -22.672 -4.914 -16.117 1.00 98.19 102 LYS A CA 1
ATOM 809 C C . LYS A 1 102 ? -22.981 -5.557 -14.774 1.00 98.19 102 LYS A C 1
ATOM 811 O O . LYS A 1 102 ? -23.735 -5.011 -13.970 1.00 98.19 102 LYS A O 1
ATOM 816 N N . THR A 1 103 ? -22.405 -6.721 -14.514 1.00 98.25 103 THR A N 1
ATOM 817 C CA . THR A 1 103 ? -22.436 -7.392 -13.213 1.00 98.25 103 THR A CA 1
ATOM 818 C C . THR A 1 103 ? -21.040 -7.857 -12.837 1.00 98.25 103 THR A C 1
ATOM 820 O O . THR A 1 103 ? -20.411 -8.645 -13.543 1.00 98.25 103 THR A O 1
ATOM 823 N N . VAL A 1 104 ? -20.574 -7.395 -11.684 1.00 98.00 104 VAL A N 1
ATOM 824 C CA . VAL A 1 104 ? -19.246 -7.693 -11.151 1.00 98.00 104 VAL A CA 1
ATOM 825 C C . VAL A 1 104 ? -19.381 -8.268 -9.751 1.00 98.00 104 VAL A C 1
ATOM 827 O O . VAL A 1 104 ? -20.296 -7.914 -9.006 1.00 98.00 104 VAL A O 1
ATOM 830 N N . THR A 1 105 ? -18.481 -9.170 -9.382 1.00 97.81 105 THR A N 1
ATOM 831 C CA . THR A 1 105 ? -18.432 -9.745 -8.036 1.00 97.81 105 THR A CA 1
ATOM 832 C C . THR A 1 105 ? -17.030 -9.600 -7.470 1.00 97.81 105 THR A C 1
ATOM 834 O O . THR A 1 105 ? -16.078 -10.097 -8.070 1.00 97.81 105 THR A O 1
ATOM 837 N N . ALA A 1 106 ? -16.914 -8.952 -6.311 1.00 97.56 106 ALA A N 1
ATOM 838 C CA . ALA A 1 106 ? -15.678 -8.891 -5.537 1.00 97.56 106 ALA A CA 1
ATOM 839 C C . ALA A 1 106 ? -15.629 -10.058 -4.547 1.00 97.56 106 ALA A C 1
ATOM 841 O O . ALA A 1 106 ? -16.501 -10.178 -3.677 1.00 97.56 106 ALA A O 1
ATOM 842 N N . VAL A 1 107 ? -14.616 -10.912 -4.670 1.00 95.06 107 VAL A N 1
ATOM 843 C CA . VAL A 1 107 ? -14.416 -12.069 -3.794 1.00 95.06 107 VAL A CA 1
ATOM 844 C C . VAL A 1 107 ? -13.366 -11.736 -2.740 1.00 95.06 107 VAL A C 1
ATOM 846 O O . VAL A 1 107 ? -12.255 -11.311 -3.055 1.00 95.06 107 VAL A O 1
ATOM 849 N N . TYR A 1 108 ? -13.726 -11.967 -1.480 1.00 93.44 108 TYR A N 1
ATOM 850 C CA . TYR A 1 108 ? -12.866 -11.777 -0.316 1.00 93.44 108 TYR A CA 1
ATOM 851 C C . TYR A 1 108 ? -12.666 -13.106 0.407 1.00 93.44 108 TYR A C 1
ATOM 853 O O . TYR A 1 108 ? -13.599 -13.903 0.538 1.00 93.44 108 TYR A O 1
ATOM 861 N N . GLU A 1 109 ? -11.463 -13.324 0.917 1.00 89.94 109 GLU A N 1
ATOM 862 C CA . GLU A 1 109 ? -11.074 -14.536 1.638 1.00 89.94 109 GLU A CA 1
ATOM 863 C C . GLU A 1 109 ? -10.431 -14.196 2.978 1.00 89.94 109 GLU A C 1
ATOM 865 O O . GLU A 1 109 ? -10.168 -13.028 3.268 1.00 89.94 109 GLU A O 1
ATOM 870 N N . VAL A 1 110 ? -10.232 -15.211 3.821 1.00 90.69 110 VAL A N 1
ATOM 871 C CA . VAL A 1 110 ? -9.617 -15.027 5.140 1.00 90.69 110 VAL A CA 1
ATOM 872 C C . VAL A 1 110 ? -8.280 -14.313 4.979 1.00 90.69 110 VAL A C 1
ATOM 874 O O . VAL A 1 110 ? -7.501 -14.616 4.078 1.00 90.69 110 VAL A O 1
ATOM 877 N N . TRP A 1 111 ? -8.040 -13.336 5.847 1.00 93.56 111 TRP A N 1
ATOM 878 C CA . TRP A 1 111 ? -6.855 -12.505 5.756 1.00 93.56 111 TRP A CA 1
ATOM 879 C C . TRP A 1 111 ? -5.575 -13.334 5.900 1.00 93.56 111 TRP A C 1
ATOM 881 O O . TRP A 1 111 ? -5.416 -14.124 6.833 1.00 93.56 111 TRP A O 1
ATOM 891 N N . GLU A 1 112 ? -4.640 -13.065 4.998 1.00 90.31 112 GLU A N 1
ATOM 892 C CA . GLU A 1 112 ? -3.247 -13.497 5.036 1.00 90.31 112 GLU A CA 1
ATOM 893 C C . GLU A 1 112 ? -2.366 -12.258 4.802 1.00 90.31 112 GLU A C 1
ATOM 895 O O . GLU A 1 112 ? -2.815 -11.299 4.158 1.00 90.31 112 GLU A O 1
ATOM 900 N N . PRO A 1 113 ? -1.133 -12.210 5.329 1.00 93.56 113 PRO A N 1
ATOM 901 C CA . PRO A 1 113 ? -0.270 -11.050 5.141 1.00 93.56 113 PRO A CA 1
ATOM 902 C C . PRO A 1 113 ? 0.128 -10.880 3.671 1.00 93.56 113 PRO A C 1
ATOM 904 O O . PRO A 1 113 ? 0.096 -11.832 2.897 1.00 93.56 113 PRO A O 1
ATOM 907 N N . ALA A 1 114 ? 0.477 -9.654 3.278 1.00 96.12 114 ALA A N 1
ATOM 908 C CA . ALA A 1 114 ? 1.055 -9.406 1.956 1.00 96.12 114 ALA A CA 1
ATOM 909 C C . ALA A 1 114 ? 2.450 -10.029 1.883 1.00 96.12 114 ALA A C 1
ATOM 911 O O . ALA A 1 114 ? 3.086 -10.249 2.920 1.00 96.12 114 ALA A O 1
ATOM 912 N N . THR A 1 115 ? 2.947 -10.284 0.677 1.00 95.56 115 THR A N 1
ATOM 913 C CA . THR A 1 115 ? 4.259 -10.896 0.451 1.00 95.56 115 THR A CA 1
ATOM 914 C C . THR A 1 115 ? 5.346 -10.188 1.263 1.00 95.56 115 THR A C 1
ATOM 916 O O . THR A 1 115 ? 5.527 -8.974 1.176 1.00 95.56 115 THR A O 1
ATOM 919 N N . GLY A 1 116 ? 6.055 -10.949 2.099 1.00 95.19 116 GLY A N 1
ATOM 920 C CA . GLY A 1 116 ? 7.118 -10.445 2.972 1.00 95.19 116 GLY A CA 1
ATOM 921 C C . GLY A 1 116 ? 6.659 -9.727 4.252 1.00 95.19 116 GLY A C 1
ATOM 922 O O . GLY A 1 116 ? 7.445 -9.541 5.177 1.00 95.19 116 GLY A O 1
ATOM 923 N N . ILE A 1 117 ? 5.390 -9.364 4.394 1.00 97.81 117 ILE A N 1
ATOM 924 C CA . ILE A 1 117 ? 4.918 -8.731 5.629 1.00 97.81 117 ILE A CA 1
ATOM 925 C C . ILE A 1 117 ? 4.700 -9.805 6.712 1.00 97.81 117 ILE A C 1
ATOM 927 O O . ILE A 1 117 ? 4.030 -10.806 6.462 1.00 97.81 117 ILE A O 1
ATOM 931 N N . PRO A 1 118 ? 5.240 -9.647 7.936 1.00 95.38 118 PRO A N 1
ATOM 932 C CA . PRO A 1 118 ? 4.920 -10.549 9.036 1.00 95.38 118 PRO A CA 1
ATOM 933 C C . PRO A 1 118 ? 3.470 -10.359 9.489 1.00 95.38 118 PRO A C 1
ATOM 935 O O . PRO A 1 118 ? 2.913 -9.266 9.408 1.00 95.38 118 PRO A O 1
ATOM 938 N N . VAL A 1 119 ? 2.864 -11.417 10.023 1.00 95.12 119 VAL A N 1
ATOM 939 C CA . VAL A 1 119 ? 1.540 -11.332 10.650 1.00 95.12 119 VAL A CA 1
ATOM 940 C C . VAL A 1 119 ? 1.642 -10.497 11.936 1.00 95.12 119 VAL A C 1
ATOM 942 O O . VAL A 1 119 ? 2.502 -10.808 12.762 1.00 95.12 119 VAL A O 1
ATOM 945 N N . PRO A 1 120 ? 0.798 -9.466 12.139 1.00 92.88 120 PRO A N 1
ATOM 946 C CA . PRO A 1 120 ? 0.759 -8.754 13.411 1.00 92.88 120 PRO A CA 1
ATOM 947 C C . PRO A 1 120 ? 0.252 -9.673 14.527 1.00 92.88 120 PRO A C 1
ATOM 949 O O . PRO A 1 120 ? -0.683 -10.449 14.327 1.00 92.88 120 PRO A O 1
ATOM 952 N N . GLU A 1 121 ? 0.832 -9.557 15.721 1.00 91.25 121 GLU A N 1
ATOM 953 C CA . GLU A 1 121 ? 0.428 -10.362 16.886 1.00 91.25 121 GLU A CA 1
ATOM 954 C C . GLU A 1 121 ? -0.975 -10.000 17.406 1.00 91.25 121 GLU A C 1
ATOM 956 O O . GLU A 1 121 ? -1.595 -10.792 18.112 1.00 91.25 121 GLU A O 1
ATOM 961 N N . PHE A 1 122 ? -1.478 -8.813 17.048 1.00 94.62 122 PHE A N 1
ATOM 962 C CA . PHE A 1 122 ? -2.750 -8.261 17.503 1.00 94.62 122 PHE A CA 1
ATOM 963 C C . PHE A 1 122 ? -3.346 -7.306 16.465 1.00 94.62 122 PHE A C 1
ATOM 965 O O . PHE A 1 122 ? -2.621 -6.622 15.752 1.00 94.62 122 PHE A O 1
ATOM 972 N N . GLY A 1 123 ? -4.671 -7.198 16.413 1.00 93.44 123 GLY A N 1
ATOM 973 C CA . GLY A 1 123 ? -5.415 -6.152 15.713 1.00 93.44 123 GLY A CA 1
ATOM 974 C C . GLY A 1 123 ? -6.183 -6.613 14.477 1.00 93.44 123 GLY A C 1
ATOM 975 O O . GLY A 1 123 ? -7.181 -5.986 14.116 1.00 93.44 123 GLY A O 1
ATOM 976 N N . VAL A 1 124 ? -5.783 -7.717 13.844 1.00 91.38 124 VAL A N 1
ATOM 977 C CA . VAL A 1 124 ? -6.448 -8.239 12.633 1.00 91.38 124 VAL A CA 1
ATOM 978 C C . VAL A 1 124 ? -7.539 -9.254 12.976 1.00 91.38 124 VAL A C 1
ATOM 980 O O . VAL A 1 124 ? -8.648 -9.160 12.451 1.00 91.38 124 VAL A O 1
ATOM 983 N N . PHE A 1 125 ? -7.257 -10.202 13.875 1.00 91.38 125 PHE A N 1
ATOM 984 C CA . PHE A 1 125 ? -8.089 -11.401 14.065 1.00 91.38 125 PHE A CA 1
ATOM 985 C C . PHE A 1 125 ? -8.989 -11.365 15.298 1.00 91.38 125 PHE A C 1
ATOM 987 O O . PHE A 1 125 ? -9.928 -12.157 15.413 1.00 91.38 125 PHE A O 1
ATOM 994 N N . GLU A 1 126 ? -8.709 -10.482 16.250 1.00 93.25 126 GLU A N 1
ATOM 995 C CA . GLU A 1 126 ? -9.536 -10.306 17.434 1.00 93.25 126 GLU A CA 1
ATOM 996 C C . GLU A 1 126 ? -10.932 -9.877 17.011 1.00 93.25 126 GLU A C 1
ATOM 998 O O . GLU A 1 126 ? -11.113 -9.107 16.070 1.00 93.25 126 GLU A O 1
ATOM 1003 N N . ASN A 1 127 ? -11.941 -10.344 17.729 1.00 92.38 127 ASN A N 1
ATOM 1004 C CA . ASN A 1 127 ? -13.320 -9.976 17.470 1.00 92.38 127 ASN A CA 1
ATOM 1005 C C . ASN A 1 127 ? -14.048 -9.901 18.807 1.00 92.38 127 ASN A C 1
ATOM 1007 O O . ASN A 1 127 ? -13.910 -10.814 19.621 1.00 92.38 127 ASN A O 1
ATOM 1011 N N . TYR A 1 128 ? -14.838 -8.849 19.032 1.00 93.62 128 TYR A N 1
ATOM 1012 C CA . TYR A 1 128 ? -15.587 -8.662 20.277 1.00 93.62 128 TYR A CA 1
ATOM 1013 C C . TYR A 1 128 ? -16.527 -9.845 20.585 1.00 93.62 128 TYR A C 1
ATOM 1015 O O . TYR A 1 128 ? -16.811 -10.135 21.748 1.00 93.62 128 TYR A O 1
ATOM 1023 N N . ARG A 1 129 ? -16.929 -10.606 19.556 1.00 93.38 129 ARG A N 1
ATOM 1024 C CA . ARG A 1 129 ? -17.664 -11.879 19.667 1.00 93.38 129 ARG A CA 1
ATOM 1025 C C . ARG A 1 129 ? -16.913 -12.964 20.440 1.00 93.38 129 ARG A C 1
ATOM 1027 O O . ARG A 1 129 ? -17.520 -13.946 20.855 1.00 93.38 129 ARG A O 1
ATOM 1034 N N . MET A 1 130 ? -15.622 -12.788 20.732 1.00 92.31 130 MET A N 1
ATOM 1035 C CA . MET A 1 130 ? -14.897 -13.640 21.680 1.00 92.31 130 MET A CA 1
ATOM 1036 C C . MET A 1 130 ? -15.568 -13.693 23.063 1.00 92.31 130 MET A C 1
ATOM 1038 O O . MET A 1 130 ? -15.405 -14.685 23.774 1.00 92.31 130 MET A O 1
ATOM 1042 N N . TYR A 1 131 ? -16.351 -12.670 23.428 1.00 95.44 131 TYR A N 1
ATOM 1043 C CA . TYR A 1 131 ? -17.133 -12.629 24.664 1.00 95.44 131 TYR A CA 1
ATOM 1044 C C . TYR A 1 131 ? -18.487 -13.344 24.575 1.00 95.44 131 TYR A C 1
ATOM 1046 O O . TYR A 1 131 ? -19.199 -13.415 25.578 1.00 95.44 131 TYR A O 1
ATOM 1054 N N . ASP A 1 132 ? -18.847 -13.952 23.444 1.00 94.06 132 ASP A N 1
ATOM 1055 C CA . ASP A 1 132 ? -19.955 -14.917 23.384 1.00 94.06 132 ASP A CA 1
ATOM 1056 C C . ASP A 1 132 ? -19.634 -16.129 24.284 1.00 94.06 132 ASP A C 1
ATOM 1058 O O . ASP A 1 132 ? -20.515 -16.688 24.942 1.00 94.06 132 ASP A O 1
ATOM 1062 N N . VAL A 1 133 ? -18.344 -16.468 24.407 1.00 92.88 133 VAL A N 1
ATOM 1063 C CA . VAL A 1 133 ? -17.827 -17.477 25.337 1.00 92.88 133 VAL A CA 1
ATOM 1064 C C . VAL A 1 133 ? -17.680 -16.874 26.736 1.00 92.88 133 VAL A C 1
ATOM 1066 O O . VAL A 1 133 ? -16.826 -16.025 26.989 1.00 92.88 133 VAL A O 1
ATOM 1069 N N . VAL A 1 134 ? -18.484 -17.359 27.685 1.00 94.25 134 VAL A N 1
ATOM 1070 C CA . VAL A 1 134 ? -18.539 -16.830 29.062 1.00 94.25 134 VAL A CA 1
ATOM 1071 C C . VAL A 1 134 ? -17.184 -16.869 29.779 1.00 94.25 134 VAL A C 1
ATOM 1073 O O . VAL A 1 134 ? -16.882 -15.952 30.534 1.00 94.25 134 VAL A O 1
ATOM 1076 N N . ALA A 1 135 ? -16.342 -17.875 29.522 1.00 94.12 135 ALA A N 1
ATOM 1077 C CA . ALA A 1 135 ? -15.021 -17.994 30.148 1.00 94.12 135 ALA A CA 1
ATOM 1078 C C . ALA A 1 135 ? -14.057 -16.841 29.794 1.00 94.12 135 ALA A C 1
ATOM 1080 O O . ALA A 1 135 ? -13.168 -16.523 30.583 1.00 94.12 135 ALA A O 1
ATOM 1081 N N . ASN A 1 136 ? -14.261 -16.185 28.646 1.00 93.69 136 ASN A N 1
ATOM 1082 C CA . ASN A 1 136 ? -13.430 -15.065 28.199 1.00 93.69 136 ASN A CA 1
ATOM 1083 C C . ASN A 1 136 ? -13.850 -13.737 28.844 1.00 93.69 136 ASN A C 1
ATOM 1085 O O . ASN A 1 136 ? -13.091 -12.770 28.845 1.00 93.69 136 ASN A O 1
ATOM 1089 N N . ARG A 1 137 ? -15.060 -13.668 29.410 1.00 97.38 137 ARG A N 1
ATOM 1090 C CA . ARG A 1 137 ? -15.611 -12.444 30.000 1.00 97.38 137 ARG A CA 1
ATOM 1091 C C . ARG A 1 137 ? -14.825 -12.021 31.236 1.00 97.38 137 ARG A C 1
ATOM 1093 O O . ARG A 1 137 ? -14.292 -12.849 31.979 1.00 97.38 137 ARG A O 1
ATOM 1100 N N . ASN A 1 138 ? -14.782 -10.717 31.479 1.00 98.06 138 ASN A N 1
ATOM 1101 C CA . ASN A 1 138 ? -14.372 -10.200 32.777 1.00 98.06 138 ASN A CA 1
ATOM 1102 C C . ASN A 1 138 ? -15.533 -10.390 33.780 1.00 98.06 138 ASN A C 1
ATOM 1104 O O . ASN A 1 138 ? -16.613 -9.849 33.536 1.00 98.06 138 ASN A O 1
ATOM 1108 N N . PRO A 1 139 ? -15.351 -11.126 34.895 1.00 97.19 139 PRO A N 1
ATOM 1109 C CA . PRO A 1 139 ? -16.413 -11.354 35.880 1.00 97.19 139 PRO A CA 1
ATOM 1110 C C . PRO A 1 139 ? -16.884 -10.079 36.601 1.00 97.19 139 PRO A C 1
ATOM 1112 O O . PRO A 1 139 ? -17.944 -10.094 37.222 1.00 97.19 139 PRO A O 1
ATOM 1115 N N . GLU A 1 140 ? -16.123 -8.985 36.526 1.00 96.31 140 GLU A N 1
ATOM 1116 C CA . GLU A 1 140 ? -16.493 -7.682 37.091 1.00 96.31 140 GLU A CA 1
ATOM 1117 C C . GLU A 1 140 ? -17.449 -6.885 36.189 1.00 96.31 140 GLU A C 1
ATOM 1119 O O . GLU A 1 140 ? -18.026 -5.889 36.625 1.00 96.31 140 GLU A O 1
ATOM 1124 N N . LEU A 1 141 ? -17.632 -7.307 34.933 1.00 97.62 141 LEU A N 1
ATOM 1125 C CA . LEU A 1 141 ? -18.478 -6.631 33.954 1.00 97.62 141 LEU A CA 1
ATOM 1126 C C . LEU A 1 141 ? -19.777 -7.399 33.705 1.00 97.62 141 LEU A C 1
ATOM 1128 O O . LEU A 1 141 ? -19.821 -8.629 33.683 1.00 97.62 141 LEU A O 1
ATOM 1132 N N . THR A 1 142 ? -20.845 -6.651 33.434 1.00 97.25 142 THR A N 1
ATOM 1133 C CA . THR A 1 142 ? -22.088 -7.219 32.901 1.00 97.25 142 THR A CA 1
ATOM 1134 C C . THR A 1 142 ? -22.071 -7.126 31.381 1.00 97.25 142 THR A C 1
ATOM 1136 O O . THR A 1 142 ? -21.915 -6.041 30.829 1.00 97.25 142 THR A O 1
ATOM 1139 N N . TYR A 1 143 ? -22.251 -8.265 30.717 1.00 97.94 143 TYR A N 1
ATOM 1140 C CA . TYR A 1 143 ? -22.308 -8.369 29.261 1.00 97.94 143 TYR A CA 1
ATOM 1141 C C . TYR A 1 143 ? -23.765 -8.482 28.819 1.00 97.94 143 TYR A C 1
ATOM 1143 O O . TYR A 1 143 ? -24.455 -9.430 29.198 1.00 97.94 143 TYR A O 1
ATOM 1151 N N . ASN A 1 144 ? -24.215 -7.538 28.003 1.00 97.12 144 ASN A N 1
ATOM 1152 C CA . ASN A 1 144 ? -25.571 -7.471 27.467 1.00 97.12 144 ASN A CA 1
ATOM 1153 C C . ASN A 1 144 ? -25.541 -7.747 25.967 1.00 97.12 144 ASN A C 1
ATOM 1155 O O . ASN A 1 144 ? -24.611 -7.321 25.289 1.00 97.12 144 ASN A O 1
ATOM 1159 N N . GLN A 1 145 ? -26.535 -8.466 25.453 1.00 95.38 145 GLN A N 1
ATOM 1160 C CA . GLN A 1 145 ? -26.566 -8.832 24.042 1.00 95.38 145 GLN A CA 1
ATOM 1161 C C . GLN A 1 145 ? -26.997 -7.634 23.177 1.00 95.38 145 GLN A C 1
ATOM 1163 O O . GLN A 1 145 ? -27.979 -6.969 23.507 1.00 95.38 14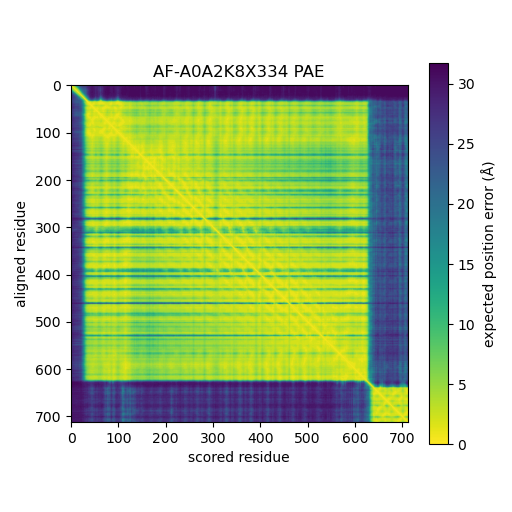5 GLN A O 1
ATOM 1168 N N . ASN A 1 146 ? -26.276 -7.362 22.089 1.00 89.88 146 ASN A N 1
ATOM 1169 C CA . ASN A 1 146 ? -26.663 -6.377 21.076 1.00 89.88 146 ASN A CA 1
ATOM 1170 C C . ASN A 1 146 ? -27.582 -7.001 20.008 1.00 89.88 146 ASN A C 1
ATOM 1172 O O . ASN A 1 146 ? -27.868 -8.201 20.012 1.00 89.88 146 ASN A O 1
ATOM 1176 N N . THR A 1 147 ? -28.045 -6.178 19.070 1.00 84.62 147 THR A N 1
ATOM 1177 C CA . THR A 1 147 ? -28.928 -6.591 17.966 1.00 84.62 147 THR A CA 1
ATOM 1178 C C . THR A 1 147 ? -28.260 -7.545 16.972 1.00 84.62 147 THR A C 1
ATOM 1180 O O . THR A 1 147 ? -28.948 -8.364 16.368 1.00 84.62 147 THR A O 1
ATOM 1183 N N . GLU A 1 148 ? -26.931 -7.499 16.843 1.00 83.50 148 GLU A N 1
ATOM 1184 C CA . GLU A 1 148 ? -26.128 -8.420 16.021 1.00 83.50 148 GLU A CA 1
ATOM 1185 C C . GLU A 1 148 ? -25.914 -9.792 16.699 1.00 83.50 148 GLU A C 1
ATOM 1187 O O . GLU A 1 148 ? -25.310 -10.706 16.127 1.00 83.50 148 GLU A O 1
ATOM 1192 N N . GLY A 1 149 ? -26.381 -9.953 17.941 1.00 87.50 149 GLY A N 1
ATOM 1193 C CA . GLY A 1 149 ? -26.257 -11.167 18.743 1.00 87.50 149 GLY A CA 1
ATOM 1194 C C . GLY A 1 149 ? -24.950 -11.295 19.534 1.00 87.50 149 GLY A C 1
ATOM 1195 O O . GLY A 1 149 ? -24.814 -12.271 20.274 1.00 87.50 149 GLY A O 1
ATOM 1196 N N . GLY A 1 150 ? -24.022 -10.343 19.400 1.00 92.00 150 GLY A N 1
ATOM 1197 C CA . GLY A 1 150 ? -22.807 -10.233 20.213 1.00 92.00 150 GLY A CA 1
ATOM 1198 C C . GLY A 1 150 ? -23.066 -9.534 21.546 1.00 92.00 150 GLY A C 1
ATOM 1199 O O . GLY A 1 150 ? -24.214 -9.258 21.883 1.00 92.00 150 GLY A O 1
ATOM 1200 N N . TYR A 1 151 ? -22.017 -9.237 22.320 1.00 96.19 151 TYR A N 1
ATOM 1201 C CA . TYR A 1 151 ? -22.167 -8.642 23.653 1.00 96.19 151 TYR A CA 1
ATOM 1202 C C . TYR A 1 151 ? -21.405 -7.328 23.829 1.00 96.19 151 TYR A C 1
ATOM 1204 O O . TYR A 1 151 ? -20.220 -7.251 23.513 1.00 96.19 151 TYR A O 1
ATOM 1212 N N . TYR A 1 152 ? -22.066 -6.340 24.434 1.00 97.62 152 TYR A N 1
ATOM 1213 C CA . TYR A 1 152 ? -21.468 -5.092 24.906 1.00 97.62 152 TYR A CA 1
ATOM 1214 C C . TYR A 1 152 ? -21.421 -5.043 26.439 1.00 97.62 152 TYR A C 1
ATOM 1216 O O . TYR A 1 152 ? -22.218 -5.687 27.127 1.00 97.62 152 TYR A O 1
ATOM 1224 N N . THR A 1 153 ? -20.510 -4.242 26.991 1.00 98.44 153 THR A N 1
ATOM 1225 C CA . THR A 1 153 ? -20.459 -3.928 28.430 1.00 98.44 153 THR A CA 1
ATOM 1226 C C . THR A 1 153 ? -20.771 -2.470 28.724 1.00 98.44 153 THR A C 1
ATOM 1228 O O . THR A 1 153 ? -21.250 -2.171 29.814 1.00 98.44 153 THR A O 1
ATOM 1231 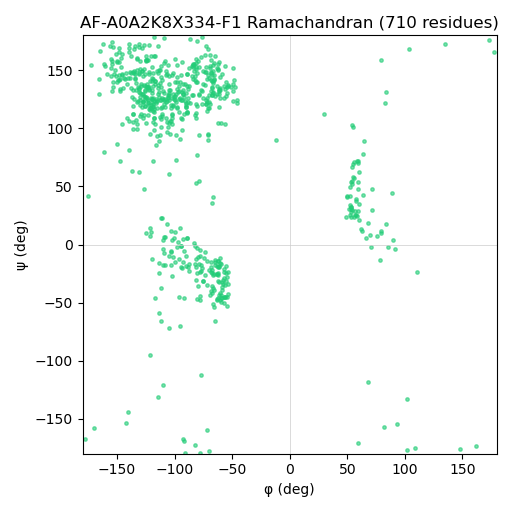N N . HIS A 1 154 ? -20.554 -1.573 27.758 1.00 98.38 154 HIS A N 1
ATOM 1232 C CA . HIS A 1 154 ? -20.929 -0.168 27.863 1.00 98.38 154 HIS A CA 1
ATOM 1233 C C . HIS A 1 154 ? -21.789 0.246 26.675 1.00 98.38 154 HIS A C 1
ATOM 1235 O O . HIS A 1 154 ? -21.461 -0.094 25.541 1.00 98.38 154 HIS A O 1
ATOM 1241 N N . TYR A 1 155 ? -22.855 0.998 26.945 1.00 97.69 155 TYR A N 1
ATOM 1242 C CA . TYR A 1 155 ? -23.796 1.471 25.930 1.00 97.69 155 TYR A CA 1
ATOM 1243 C C . TYR A 1 155 ? -23.849 2.996 25.941 1.00 97.69 155 TYR A C 1
ATOM 1245 O O . TYR A 1 155 ? -24.244 3.607 26.945 1.00 97.69 155 TYR A O 1
ATOM 1253 N N . ILE A 1 156 ? -23.427 3.610 24.839 1.00 97.31 156 ILE A N 1
ATOM 1254 C CA . ILE A 1 156 ? -23.343 5.063 24.700 1.00 97.31 156 ILE A CA 1
ATOM 1255 C C . ILE A 1 156 ? -24.269 5.492 23.566 1.00 97.31 156 ILE A C 1
ATOM 1257 O O . ILE A 1 156 ? -24.063 5.104 22.422 1.00 97.31 156 ILE A O 1
ATOM 1261 N N . ASP A 1 157 ? -25.265 6.308 23.897 1.00 96.69 157 ASP A N 1
ATOM 1262 C CA . ASP A 1 157 ? -26.186 6.926 22.947 1.00 96.69 157 ASP A CA 1
ATOM 1263 C C . ASP A 1 157 ? -26.555 8.316 23.471 1.00 96.69 157 ASP A C 1
ATOM 1265 O O . ASP A 1 157 ? -27.313 8.448 24.429 1.00 96.69 157 ASP A O 1
ATOM 1269 N N . ASN A 1 158 ? -25.982 9.369 22.888 1.00 94.25 158 ASN A N 1
ATOM 1270 C CA . ASN A 1 158 ? -26.278 10.749 23.280 1.00 94.25 158 ASN A CA 1
ATOM 1271 C C . ASN A 1 158 ? -27.574 11.302 22.672 1.00 94.25 158 ASN A C 1
ATOM 1273 O O . ASN A 1 158 ? -27.938 12.440 22.977 1.00 94.25 158 ASN A O 1
ATOM 1277 N N . THR A 1 159 ? -28.249 10.530 21.821 1.00 95.06 159 THR A N 1
ATOM 1278 C CA . THR A 1 159 ? -29.517 10.913 21.196 1.00 95.06 159 THR A CA 1
ATOM 1279 C C . THR A 1 159 ? -30.726 10.393 21.971 1.00 95.06 159 THR A C 1
ATOM 1281 O O . THR A 1 159 ? -31.818 10.949 21.832 1.00 95.06 159 THR A O 1
ATOM 1284 N N . ASP A 1 160 ? -30.541 9.385 22.831 1.00 96.12 160 ASP A N 1
ATOM 1285 C CA . ASP A 1 160 ? -31.607 8.867 23.687 1.00 96.12 160 ASP A CA 1
ATOM 1286 C C . ASP A 1 160 ? -32.020 9.906 24.755 1.00 96.12 160 ASP A C 1
ATOM 1288 O O . ASP A 1 160 ? -31.170 10.425 25.488 1.00 96.12 160 ASP A O 1
ATOM 1292 N N . PRO A 1 161 ? -33.323 10.215 24.904 1.00 96.50 161 PRO A N 1
ATOM 1293 C CA . PRO A 1 161 ? -33.805 11.208 25.868 1.00 96.50 161 PRO A CA 1
ATOM 1294 C C . PRO A 1 161 ? -33.563 10.834 27.341 1.00 96.50 161 PRO A C 1
ATOM 1296 O O . PRO A 1 161 ? -33.634 11.709 28.206 1.00 96.50 161 PRO A O 1
ATOM 1299 N N . ASN A 1 162 ? -33.292 9.563 27.646 1.00 97.12 162 ASN A N 1
ATOM 1300 C CA . ASN A 1 162 ? -32.964 9.071 28.986 1.00 97.12 162 ASN A CA 1
ATOM 1301 C C . ASN A 1 162 ? -31.452 9.003 29.242 1.00 97.12 162 ASN A C 1
ATOM 1303 O O . ASN A 1 162 ? -31.039 8.613 30.340 1.00 97.12 162 ASN A O 1
ATOM 1307 N N . ALA A 1 163 ? -30.620 9.352 28.259 1.00 97.25 163 ALA A N 1
ATOM 1308 C CA . ALA A 1 163 ? -29.180 9.239 28.384 1.00 97.25 163 ALA A CA 1
ATOM 1309 C C . ALA A 1 163 ? -28.635 10.121 29.519 1.00 97.25 163 ALA A C 1
ATOM 1311 O O . ALA A 1 163 ? -28.936 11.312 29.634 1.00 97.25 163 ALA A O 1
ATOM 1312 N N . THR A 1 164 ? -27.788 9.544 30.371 1.00 97.31 164 THR A N 1
ATOM 1313 C CA . THR A 1 164 ? -27.165 10.261 31.490 1.00 97.31 164 THR A CA 1
ATOM 1314 C C . THR A 1 164 ? -25.822 9.661 31.873 1.00 97.31 164 THR A C 1
ATOM 1316 O O . THR A 1 164 ? -25.619 8.450 31.820 1.00 97.31 164 THR A O 1
ATOM 1319 N N . ASN A 1 165 ? -24.897 10.513 32.313 1.00 96.38 165 ASN A N 1
ATOM 1320 C CA . ASN A 1 165 ? -23.630 10.088 32.911 1.00 96.38 165 ASN A CA 1
ATOM 1321 C C . ASN A 1 165 ? -23.706 9.980 34.445 1.00 96.38 165 ASN A C 1
ATOM 1323 O O . ASN A 1 165 ? -22.810 9.400 35.064 1.00 96.38 165 ASN A O 1
ATOM 1327 N N . SER A 1 166 ? -24.740 10.547 35.075 1.00 96.44 166 SER A N 1
ATOM 1328 C CA . SER A 1 166 ? -24.887 10.575 36.532 1.00 96.44 166 SER A CA 1
ATOM 1329 C C . SER A 1 166 ? -25.262 9.195 37.066 1.00 96.44 166 SER A C 1
ATOM 1331 O O . SER A 1 166 ? -26.300 8.655 36.700 1.00 96.44 166 SER A O 1
ATOM 1333 N N . ASN A 1 167 ? -24.432 8.641 37.958 1.00 94.81 167 ASN A N 1
ATOM 1334 C CA . ASN A 1 167 ? -24.606 7.302 38.543 1.00 94.81 167 ASN A CA 1
ATOM 1335 C C . ASN A 1 167 ? -24.768 6.178 37.501 1.00 94.81 167 ASN A C 1
ATOM 1337 O O . ASN A 1 167 ? -25.437 5.183 37.765 1.00 94.81 167 ASN A O 1
ATOM 1341 N N . ASN A 1 168 ? -24.164 6.334 36.322 1.00 96.31 168 ASN A N 1
ATOM 1342 C CA . ASN A 1 168 ? -24.364 5.424 35.198 1.00 96.31 168 ASN A CA 1
ATOM 1343 C C . ASN A 1 168 ? -23.038 4.976 34.578 1.00 96.31 168 ASN A C 1
ATOM 1345 O O . ASN A 1 168 ? -22.769 5.294 33.430 1.00 96.31 168 ASN A O 1
ATOM 1349 N N . ASN A 1 169 ? -22.170 4.286 35.320 1.00 95.56 169 ASN A N 1
ATOM 1350 C CA . ASN A 1 169 ? -20.794 3.990 34.878 1.00 95.56 169 ASN A CA 1
ATOM 1351 C C . ASN A 1 169 ? -20.696 3.270 33.522 1.00 95.56 169 ASN A C 1
ATOM 1353 O O . ASN A 1 169 ? -19.751 3.529 32.782 1.00 95.56 169 ASN A O 1
ATOM 1357 N N . TYR A 1 170 ? -21.688 2.444 33.180 1.00 97.19 170 TYR A N 1
ATOM 1358 C CA . TYR A 1 170 ? -21.648 1.558 32.015 1.00 97.19 170 TYR A CA 1
ATOM 1359 C C . TYR A 1 170 ? -22.641 1.948 30.911 1.00 97.19 170 TYR A C 1
ATOM 1361 O O . TYR A 1 170 ? -22.301 1.898 29.733 1.00 97.19 170 TYR A O 1
ATOM 1369 N N . GLY A 1 171 ? -23.841 2.408 31.265 1.00 97.00 171 GLY A N 1
ATOM 1370 C CA . GLY A 1 171 ? -24.936 2.570 30.309 1.00 97.00 171 GLY A CA 1
ATOM 1371 C C . GLY A 1 171 ? -25.644 1.256 29.993 1.00 97.00 171 GLY A C 1
ATOM 1372 O O . GLY A 1 171 ? -25.114 0.162 30.181 1.00 97.00 171 GLY A O 1
ATOM 1373 N N . SER A 1 172 ? -26.876 1.369 29.515 1.00 95.50 172 SER A N 1
ATOM 1374 C CA . SER A 1 172 ? -27.685 0.260 29.005 1.00 95.50 172 SER A CA 1
ATOM 1375 C C . SER A 1 172 ? -28.601 0.771 27.899 1.00 95.50 172 SER A C 1
ATOM 1377 O O . SER A 1 172 ? -28.776 1.978 27.781 1.00 95.50 172 SER A O 1
ATOM 1379 N N . LEU A 1 173 ? -29.253 -0.125 27.157 1.00 94.50 173 LEU A N 1
ATOM 1380 C CA . LEU A 1 173 ? -30.245 0.265 26.153 1.00 94.50 173 LEU A CA 1
ATOM 1381 C C . LEU A 1 173 ? -31.380 1.129 26.740 1.00 94.50 173 LEU A C 1
ATOM 1383 O O . LEU A 1 173 ? -31.880 2.020 26.073 1.00 94.50 173 LEU A O 1
ATOM 1387 N N . ALA A 1 174 ? -31.786 0.881 27.991 1.00 95.62 174 ALA A N 1
ATOM 1388 C CA . ALA A 1 174 ? -32.865 1.635 28.636 1.00 95.62 174 ALA A CA 1
ATOM 1389 C C . ALA A 1 174 ? -32.406 2.981 29.221 1.00 95.62 174 ALA A C 1
ATOM 1391 O O . ALA A 1 174 ? -33.200 3.911 29.332 1.00 95.62 174 ALA A O 1
ATOM 1392 N N . VAL A 1 175 ? -31.143 3.061 29.652 1.00 97.06 175 VAL A N 1
ATOM 1393 C CA . VAL A 1 175 ? -30.530 4.275 30.212 1.00 97.06 175 VAL A CA 1
ATOM 1394 C C . VAL A 1 175 ? -29.094 4.385 29.684 1.00 97.06 175 VAL A C 1
ATOM 1396 O O . VAL A 1 175 ? -28.145 3.964 30.367 1.00 97.06 175 VAL A O 1
ATOM 1399 N N . PRO A 1 176 ? -28.908 4.889 28.453 1.00 97.69 176 PRO A N 1
ATOM 1400 C CA . PRO A 1 176 ? -27.587 5.025 27.849 1.00 97.69 176 PRO A CA 1
ATOM 1401 C C . PRO A 1 176 ? -26.694 6.018 28.589 1.00 97.69 176 PRO A C 1
ATOM 1403 O O . PRO A 1 176 ? -27.157 6.874 29.352 1.00 97.69 176 PRO A O 1
ATOM 1406 N N . ARG A 1 177 ? -25.387 5.939 28.346 1.00 97.38 177 ARG A N 1
ATOM 1407 C CA . ARG A 1 177 ? -24.478 7.048 28.659 1.00 97.38 177 ARG A CA 1
ATOM 1408 C C . ARG A 1 177 ? -24.516 8.091 27.550 1.00 97.38 177 ARG A C 1
ATOM 1410 O O . ARG A 1 177 ? -24.676 7.745 26.387 1.00 97.38 177 ARG A O 1
ATOM 1417 N N . THR A 1 178 ? -24.256 9.352 27.895 1.00 95.31 178 THR A N 1
ATOM 1418 C CA . THR A 1 178 ? -24.100 10.428 26.897 1.00 95.31 178 THR A CA 1
ATOM 1419 C C . THR A 1 178 ? -22.668 10.553 26.378 1.00 95.31 178 THR A C 1
ATOM 1421 O O . THR A 1 178 ? -22.432 11.199 25.361 1.00 95.31 178 THR A O 1
ATOM 1424 N N . SER A 1 179 ? -21.683 9.976 27.075 1.00 93.25 179 SER A N 1
ATOM 1425 C CA . SER A 1 179 ? -20.275 10.026 26.672 1.00 93.25 179 SER A CA 1
ATOM 1426 C C . SER A 1 179 ? -19.468 8.839 27.199 1.00 93.25 179 SER A C 1
ATOM 1428 O O . SER A 1 179 ? -19.903 8.113 28.101 1.00 93.25 179 SER A O 1
ATOM 1430 N N . LEU A 1 180 ? -18.233 8.711 26.696 1.00 92.06 180 LEU A N 1
ATOM 1431 C CA . LEU A 1 180 ? -17.249 7.756 27.214 1.00 92.06 180 LEU A CA 1
ATOM 1432 C C . LEU A 1 180 ? -17.110 7.906 28.742 1.00 92.06 180 LEU A C 1
ATOM 1434 O O . LEU A 1 180 ? -17.061 9.045 29.229 1.00 92.06 180 LEU A O 1
ATOM 1438 N N . PRO A 1 181 ? -17.076 6.805 29.511 1.00 93.06 181 PRO A N 1
ATOM 1439 C CA . PRO A 1 181 ? -16.760 6.862 30.932 1.00 93.06 181 PRO A CA 1
ATOM 1440 C C . PRO A 1 181 ? -15.269 7.147 31.168 1.00 93.06 181 PRO A C 1
ATOM 1442 O O . PRO A 1 181 ? -14.453 7.150 30.247 1.00 93.06 181 PRO A O 1
ATOM 1445 N N . SER A 1 182 ? -14.904 7.406 32.425 1.00 91.69 182 SER A N 1
ATOM 1446 C CA . SER A 1 182 ? -13.497 7.511 32.821 1.00 91.69 182 SER A CA 1
ATOM 1447 C C . SER A 1 182 ? -12.765 6.185 32.600 1.00 91.69 182 SER A C 1
ATOM 1449 O O . SER A 1 182 ? -13.360 5.121 32.756 1.00 91.69 182 SER A O 1
ATOM 1451 N N . ALA A 1 183 ? -11.457 6.240 32.329 1.00 91.62 183 ALA A N 1
ATOM 1452 C CA . ALA A 1 183 ? -10.624 5.048 32.124 1.00 91.62 183 ALA A CA 1
ATOM 1453 C C . ALA A 1 183 ? -10.719 4.030 33.278 1.00 91.62 183 ALA A C 1
ATOM 1455 O O . ALA A 1 183 ? -10.732 2.829 33.046 1.00 91.62 183 ALA A O 1
ATOM 1456 N N . SER A 1 184 ? -10.888 4.502 34.520 1.00 92.69 184 SER A N 1
ATOM 1457 C CA . SER A 1 184 ? -11.082 3.654 35.707 1.00 92.69 184 SER A CA 1
ATOM 1458 C C . SER A 1 184 ? -12.338 2.774 35.667 1.00 92.69 184 SER A C 1
ATOM 1460 O O . SER A 1 184 ? -12.442 1.838 36.448 1.00 92.69 184 SER A O 1
ATOM 1462 N N . ASN A 1 185 ? -13.308 3.100 34.812 1.00 95.62 185 ASN A N 1
ATOM 1463 C CA . ASN A 1 185 ? -14.536 2.331 34.620 1.00 95.62 185 ASN A CA 1
ATOM 1464 C C . ASN A 1 185 ? -14.474 1.440 33.371 1.00 95.62 185 ASN A C 1
ATOM 1466 O O . ASN A 1 185 ? -15.471 0.810 33.047 1.00 95.62 185 ASN A O 1
ATOM 1470 N N . ILE A 1 186 ? -13.327 1.366 32.690 1.00 97.81 186 ILE A N 1
ATOM 1471 C CA . ILE A 1 186 ? -13.120 0.561 31.482 1.00 97.81 186 ILE A CA 1
ATOM 1472 C C . ILE A 1 186 ? -12.018 -0.479 31.772 1.00 97.81 186 ILE A C 1
ATOM 1474 O O . ILE A 1 186 ? -10.886 -0.329 31.307 1.00 97.81 186 ILE A O 1
ATOM 1478 N N . PRO A 1 187 ? -12.296 -1.516 32.587 1.00 97.94 187 PRO A N 1
ATOM 1479 C CA . PRO A 1 187 ? -11.326 -2.576 32.855 1.00 97.94 187 PRO A CA 1
ATOM 1480 C C . PRO A 1 187 ? -11.121 -3.478 31.617 1.00 97.94 187 PRO A C 1
ATOM 1482 O O . PRO A 1 187 ? -11.934 -3.427 30.681 1.00 97.94 187 PRO A O 1
ATOM 1485 N N . PRO A 1 188 ? -10.086 -4.347 31.606 1.00 98.62 188 PRO A N 1
ATOM 1486 C CA . PRO A 1 188 ? -9.901 -5.359 30.566 1.00 98.62 188 PRO A CA 1
ATOM 1487 C C . PRO A 1 188 ? -11.187 -6.140 30.292 1.00 98.62 188 PRO A C 1
ATOM 1489 O O . PRO A 1 188 ? -11.940 -6.459 31.215 1.00 98.62 188 PRO A O 1
ATOM 1492 N N . GLY A 1 189 ? -11.447 -6.464 29.031 1.00 98.50 189 GLY A N 1
ATOM 1493 C CA . GLY A 1 189 ? -12.663 -7.170 28.630 1.00 98.50 189 GLY A CA 1
ATOM 1494 C C . GLY A 1 189 ? -13.829 -6.270 28.233 1.00 98.50 189 GLY A C 1
ATOM 1495 O O . GLY A 1 189 ? -14.883 -6.775 27.847 1.00 98.50 189 GLY A O 1
ATOM 1496 N N . SER A 1 190 ? -13.671 -4.950 28.353 1.00 98.75 190 SER A N 1
ATOM 1497 C CA . SER A 1 190 ? -14.734 -4.001 28.032 1.00 98.75 190 SER A CA 1
ATOM 1498 C C . SER A 1 190 ? -15.055 -3.977 26.538 1.00 98.75 190 SER A C 1
ATOM 1500 O O . SER A 1 190 ? -14.158 -3.896 25.705 1.00 98.75 190 SER A O 1
ATOM 1502 N N . VAL A 1 191 ? -16.347 -3.970 26.210 1.00 98.44 191 VAL A N 1
ATOM 1503 C CA . VAL A 1 191 ? -16.863 -3.699 24.865 1.00 98.44 191 VAL A CA 1
ATOM 1504 C C . VAL A 1 191 ? -17.739 -2.460 24.958 1.00 98.44 191 VAL A C 1
ATOM 1506 O O . VAL A 1 191 ? -18.834 -2.496 25.523 1.00 98.44 191 VAL A O 1
ATOM 1509 N N . ILE A 1 192 ? -17.216 -1.347 24.465 1.00 97.94 192 ILE A N 1
ATOM 1510 C CA . ILE A 1 192 ? -17.884 -0.053 24.452 1.00 97.94 192 ILE A CA 1
ATOM 1511 C C . ILE A 1 192 ? -18.544 0.116 23.096 1.00 97.94 192 ILE A C 1
ATOM 1513 O O . ILE A 1 192 ? -17.851 0.220 22.087 1.00 97.94 192 ILE A O 1
ATOM 1517 N N . GLU A 1 193 ? -19.871 0.151 23.088 1.00 97.00 193 GLU A N 1
ATOM 1518 C CA . GLU A 1 193 ? -20.660 0.276 21.869 1.00 97.00 193 GLU A CA 1
ATOM 1519 C C . GLU A 1 193 ? -21.288 1.670 21.782 1.00 97.00 193 GLU A C 1
ATOM 1521 O O . GLU A 1 193 ? -22.051 2.093 22.659 1.00 97.00 193 GLU A O 1
ATOM 1526 N N . TYR A 1 194 ? -20.912 2.392 20.730 1.00 96.44 194 TYR A N 1
ATOM 1527 C CA . TYR A 1 194 ? -21.422 3.709 20.383 1.00 96.44 194 TYR A CA 1
ATOM 1528 C C . TYR A 1 194 ? -22.603 3.602 19.420 1.00 96.44 194 TYR A C 1
ATOM 1530 O O . TYR A 1 194 ? -22.525 2.929 18.392 1.00 96.44 194 TYR A O 1
ATOM 1538 N N . HIS A 1 195 ? -23.654 4.348 19.744 1.00 94.88 195 HIS A N 1
ATOM 1539 C CA . HIS A 1 195 ? -24.879 4.538 18.970 1.00 94.88 195 HIS A CA 1
ATOM 1540 C C . HIS A 1 195 ? -25.151 6.033 18.777 1.00 94.88 195 HIS A C 1
ATOM 1542 O O . HIS A 1 195 ? -24.479 6.875 19.376 1.00 94.88 195 HIS A O 1
ATOM 1548 N N . GLY A 1 196 ? -26.134 6.383 17.954 1.00 87.62 196 GLY A N 1
ATOM 1549 C CA . GLY A 1 196 ? -26.458 7.772 17.623 1.00 87.62 196 GLY A CA 1
ATOM 1550 C C . GLY A 1 196 ? -25.747 8.251 16.356 1.00 87.62 196 GLY A C 1
ATOM 1551 O O . GLY A 1 196 ? -25.436 7.453 15.478 1.00 87.62 196 GLY A O 1
ATOM 1552 N N . ILE A 1 197 ? -25.533 9.566 16.242 1.00 87.00 197 ILE A N 1
ATOM 1553 C CA . ILE A 1 197 ? -25.008 10.189 15.011 1.00 87.00 197 ILE A CA 1
ATOM 1554 C C . ILE A 1 197 ? -23.609 10.769 15.237 1.00 87.00 197 ILE A C 1
ATOM 1556 O O . ILE A 1 197 ? -22.658 10.374 14.571 1.00 87.00 197 ILE A O 1
ATOM 1560 N N . SER A 1 198 ? -23.467 11.706 16.181 1.00 94.50 198 SER A N 1
ATOM 1561 C CA . SER A 1 198 ? -22.217 12.450 16.367 1.00 94.50 198 SER A CA 1
ATOM 1562 C C . SER A 1 198 ? -21.918 12.760 17.832 1.00 94.50 198 SER A C 1
ATOM 1564 O O . SER A 1 198 ? -22.821 13.082 18.606 1.00 94.50 198 SER A O 1
ATOM 1566 N N . TYR A 1 199 ? -20.637 12.709 18.200 1.00 94.00 199 TYR A N 1
ATOM 1567 C CA . TYR A 1 199 ? -20.115 12.994 19.535 1.00 94.00 199 TYR A CA 1
ATOM 1568 C C . TYR A 1 199 ? -19.040 14.079 19.468 1.00 94.00 199 TYR A C 1
ATOM 1570 O O . TYR A 1 199 ? -17.895 13.776 19.114 1.00 94.00 199 TYR A O 1
ATOM 1578 N N . PRO A 1 200 ? -19.366 15.318 19.877 1.00 91.81 200 PRO A N 1
ATOM 1579 C CA . PRO A 1 200 ? -18.389 16.392 19.946 1.00 91.81 200 PRO A CA 1
ATOM 1580 C C . PRO A 1 200 ? -17.257 16.058 20.917 1.00 91.81 200 PRO A C 1
ATOM 1582 O O . PRO A 1 200 ? -17.491 15.641 22.059 1.00 91.81 200 PRO A O 1
ATOM 1585 N N . ARG A 1 201 ? -16.019 16.277 20.481 1.00 86.56 201 ARG A N 1
ATOM 1586 C CA . ARG A 1 201 ? -14.801 16.034 21.255 1.00 86.56 201 ARG A CA 1
ATOM 1587 C C . ARG A 1 201 ? -13.870 17.239 21.190 1.00 86.56 201 ARG A C 1
ATOM 1589 O O . ARG A 1 201 ? -13.615 17.818 20.139 1.00 86.56 201 ARG A O 1
ATOM 1596 N N . GLY A 1 202 ? -13.336 17.591 22.355 1.00 87.81 202 GLY A N 1
ATOM 1597 C CA . GLY A 1 202 ? -12.119 18.388 22.459 1.00 87.81 202 GLY A CA 1
ATOM 1598 C C . GLY A 1 202 ? -10.891 17.484 22.568 1.00 87.81 202 GLY A C 1
ATOM 1599 O O . GLY A 1 202 ? -10.976 16.266 22.391 1.00 87.81 202 GLY A O 1
ATOM 1600 N N . TYR A 1 203 ? -9.760 18.088 22.929 1.00 89.06 203 TYR A N 1
ATOM 1601 C CA . TYR A 1 203 ? -8.513 17.379 23.214 1.00 89.06 203 TYR A CA 1
ATOM 1602 C C . TYR A 1 203 ? -8.752 16.157 24.114 1.00 89.06 203 TYR A C 1
ATOM 1604 O O . TYR A 1 203 ? -9.280 16.285 25.222 1.00 89.06 203 TYR A O 1
ATOM 1612 N N . THR A 1 204 ? -8.368 14.975 23.632 1.00 89.12 204 THR A N 1
ATOM 1613 C CA . THR A 1 204 ? -8.598 13.699 24.319 1.00 89.12 204 THR A CA 1
ATOM 1614 C C . THR A 1 204 ? -7.299 12.908 24.393 1.00 89.12 204 THR A C 1
ATOM 1616 O O . THR A 1 204 ? -6.657 12.686 23.373 1.00 89.12 204 THR A O 1
ATOM 1619 N N . VAL A 1 205 ? -6.960 12.415 25.587 1.00 92.69 205 VAL A N 1
ATOM 1620 C CA . VAL A 1 205 ? -5.973 11.343 25.775 1.00 92.69 205 VAL A CA 1
ATOM 1621 C C . VAL A 1 205 ? -6.682 10.176 26.436 1.00 92.69 205 VAL A C 1
ATOM 1623 O O . VAL A 1 205 ? -7.166 10.288 27.563 1.00 92.69 205 VAL A O 1
ATOM 1626 N N . LEU A 1 206 ? -6.767 9.065 25.717 1.00 94.00 206 LEU A N 1
ATOM 1627 C CA . LEU A 1 206 ? -7.382 7.843 26.194 1.00 94.00 206 LEU A CA 1
ATOM 1628 C C . LEU A 1 206 ? -6.293 6.850 26.599 1.00 94.00 206 LEU A C 1
ATOM 1630 O O . LEU A 1 206 ? -5.561 6.340 25.750 1.00 94.00 206 LEU A O 1
ATOM 1634 N N . ALA A 1 207 ? -6.199 6.596 27.904 1.00 94.81 207 ALA A N 1
ATOM 1635 C CA . ALA A 1 207 ? -5.220 5.690 28.490 1.00 94.81 207 ALA A CA 1
ATOM 1636 C C . ALA A 1 207 ? -5.903 4.460 29.097 1.00 94.81 207 ALA A C 1
ATOM 1638 O O . ALA A 1 207 ? -6.270 4.459 30.271 1.00 94.81 207 ALA A O 1
ATOM 1639 N N . LEU A 1 208 ? -6.082 3.419 28.285 1.00 97.31 208 LEU A N 1
ATOM 1640 C CA . LEU A 1 208 ? -6.732 2.162 28.665 1.00 97.31 208 LEU A CA 1
ATOM 1641 C C . LEU A 1 208 ? -5.735 1.008 28.686 1.00 97.31 208 LEU A C 1
ATOM 1643 O O . LEU A 1 208 ? -4.726 1.044 27.985 1.00 97.31 208 LEU A O 1
ATOM 1647 N N . THR A 1 209 ? -6.019 -0.009 29.488 1.00 97.69 209 THR A N 1
ATOM 1648 C CA . THR A 1 209 ? -5.176 -1.201 29.607 1.00 97.69 209 THR A CA 1
ATOM 1649 C C . THR A 1 209 ? -6.073 -2.427 29.524 1.00 97.69 209 THR A C 1
ATOM 1651 O O . THR A 1 209 ? -6.808 -2.721 30.466 1.00 97.69 209 THR A O 1
ATOM 1654 N N . GLY A 1 210 ? -6.058 -3.090 28.370 1.00 98.25 210 GLY A N 1
ATOM 1655 C CA . GLY A 1 210 ? -6.593 -4.434 28.171 1.00 98.25 210 GLY A CA 1
ATOM 1656 C C . GLY A 1 210 ? -5.513 -5.499 28.381 1.00 98.25 210 GLY A C 1
ATOM 1657 O O . GLY A 1 210 ? -4.413 -5.206 28.846 1.00 98.25 210 GLY A O 1
ATOM 1658 N N . THR A 1 211 ? -5.822 -6.741 28.015 1.00 97.56 211 THR A N 1
ATOM 1659 C CA . THR A 1 211 ? -4.832 -7.828 27.896 1.00 97.56 211 THR A CA 1
ATOM 1660 C C . THR A 1 211 ? -5.072 -8.601 26.604 1.00 97.56 211 THR A C 1
ATOM 1662 O O . THR A 1 211 ? -6.129 -8.448 25.995 1.00 97.56 211 THR A O 1
ATOM 1665 N N . VAL A 1 212 ? -4.141 -9.469 26.204 1.00 93.12 212 VAL A N 1
ATOM 1666 C CA . VAL A 1 212 ? -4.327 -10.340 25.031 1.00 93.12 212 VAL A CA 1
ATOM 1667 C C . VAL A 1 212 ? -5.562 -11.247 25.163 1.00 93.12 212 VAL A C 1
ATOM 1669 O O . VAL A 1 212 ? -6.294 -11.445 24.198 1.00 93.12 212 VAL A O 1
ATOM 1672 N N . GLU A 1 213 ? -5.873 -11.743 26.366 1.00 94.88 213 GLU A N 1
ATOM 1673 C CA . GLU A 1 213 ? -7.064 -12.572 26.611 1.00 94.88 213 GLU A CA 1
ATOM 1674 C C . GLU A 1 213 ? -8.348 -11.751 26.759 1.00 94.88 213 GLU A C 1
ATOM 1676 O O . GLU A 1 213 ? -9.446 -12.279 26.572 1.00 94.88 213 GLU A O 1
ATOM 1681 N N . ARG A 1 214 ? -8.227 -10.479 27.156 1.00 98.00 214 ARG A N 1
ATOM 1682 C CA . ARG A 1 214 ? -9.356 -9.577 27.416 1.00 98.00 214 ARG A CA 1
ATOM 1683 C C . ARG A 1 214 ? -9.103 -8.182 26.836 1.00 98.00 214 ARG A C 1
ATOM 1685 O O . ARG A 1 214 ? -9.025 -7.206 27.598 1.00 98.00 214 ARG A O 1
ATOM 1692 N N . PRO A 1 215 ? -8.978 -8.060 25.506 1.00 98.56 215 PRO A N 1
ATOM 1693 C CA . PRO A 1 215 ? -8.776 -6.770 24.873 1.00 98.56 215 PRO A CA 1
ATOM 1694 C C . PRO A 1 215 ? -10.009 -5.888 25.044 1.00 98.56 215 PRO A C 1
ATOM 1696 O O . PRO A 1 215 ? -11.136 -6.371 25.217 1.00 98.56 215 PRO A O 1
ATOM 1699 N N . ILE A 1 216 ? -9.795 -4.579 25.008 1.00 98.88 216 ILE A N 1
ATOM 1700 C CA . ILE A 1 216 ? -10.887 -3.609 25.065 1.00 98.88 216 ILE A CA 1
ATOM 1701 C C . ILE A 1 216 ? -11.297 -3.251 23.638 1.00 98.88 216 ILE A C 1
ATOM 1703 O O . ILE A 1 216 ? -10.459 -2.860 22.828 1.00 98.88 216 ILE A O 1
ATOM 1707 N N . PHE A 1 217 ? -12.593 -3.333 23.350 1.00 98.62 217 PHE A N 1
ATOM 1708 C CA . PHE A 1 217 ? -13.169 -2.894 22.082 1.00 98.62 217 PHE A CA 1
ATOM 1709 C C . PHE A 1 217 ? -13.906 -1.575 22.278 1.00 98.62 217 PHE A C 1
ATOM 1711 O O . PHE A 1 217 ? -14.738 -1.446 23.178 1.00 98.62 217 PHE A O 1
ATOM 1718 N N . ILE A 1 218 ? -13.624 -0.607 21.416 1.00 97.88 218 ILE A N 1
ATOM 1719 C CA . ILE A 1 218 ? -14.367 0.641 21.276 1.00 97.88 218 ILE A CA 1
ATOM 1720 C C . ILE A 1 218 ? -14.931 0.635 19.867 1.00 97.88 218 ILE A C 1
ATOM 1722 O O . ILE A 1 218 ? -14.182 0.754 18.900 1.00 97.88 218 ILE A O 1
ATOM 1726 N N . ARG A 1 219 ? -16.242 0.456 19.742 1.00 96.44 219 ARG A N 1
ATOM 1727 C CA . ARG A 1 219 ? -16.856 0.195 18.446 1.00 96.44 219 ARG A CA 1
ATOM 1728 C C . ARG A 1 219 ? -18.113 1.007 18.202 1.00 96.44 219 ARG A C 1
ATOM 1730 O O . ARG A 1 219 ? -18.849 1.299 19.142 1.00 96.44 219 ARG A O 1
ATOM 1737 N N . GLY A 1 220 ? -18.367 1.337 16.941 1.00 95.00 220 GLY A N 1
ATOM 1738 C CA . GLY A 1 220 ? -19.726 1.628 16.487 1.00 95.00 220 GLY A CA 1
ATOM 1739 C C . GLY A 1 220 ? -20.548 0.342 16.391 1.00 95.00 220 GLY A C 1
ATOM 1740 O O . GLY A 1 220 ? -19.987 -0.760 16.363 1.00 95.00 220 GLY A O 1
ATOM 1741 N N . ALA A 1 221 ? -21.872 0.482 16.335 1.00 89.25 221 ALA A N 1
ATOM 1742 C CA . ALA A 1 221 ? -22.792 -0.652 16.259 1.00 89.25 221 ALA A CA 1
ATOM 1743 C C . ALA A 1 221 ? -22.464 -1.599 15.089 1.00 89.25 221 ALA A C 1
ATOM 1745 O O . ALA A 1 221 ? -22.387 -2.807 15.297 1.00 89.25 221 ALA A O 1
ATOM 1746 N N . SER A 1 222 ? -22.199 -1.044 13.900 1.00 88.31 222 SER A N 1
ATOM 1747 C CA . SER A 1 222 ? -21.847 -1.785 12.683 1.00 88.31 222 SER A CA 1
ATOM 1748 C C . SER A 1 222 ? -21.066 -0.909 11.694 1.00 88.31 222 SER A C 1
ATOM 1750 O O . SER A 1 222 ? -20.967 0.308 11.866 1.00 88.31 222 SER A O 1
ATOM 1752 N N . ALA A 1 223 ? -20.522 -1.518 10.635 1.00 84.81 223 ALA A N 1
ATOM 1753 C CA . ALA A 1 223 ? -19.841 -0.796 9.557 1.00 84.81 223 ALA A CA 1
ATOM 1754 C C . ALA A 1 223 ? -20.772 0.170 8.794 1.00 84.81 223 ALA A C 1
ATOM 1756 O O . ALA A 1 223 ? -20.299 1.174 8.275 1.00 84.81 223 ALA A O 1
ATOM 1757 N N . ASP A 1 224 ? -22.079 -0.089 8.769 1.00 84.31 224 ASP A N 1
ATOM 1758 C CA . ASP A 1 224 ? -23.065 0.752 8.071 1.00 84.31 224 ASP A CA 1
ATOM 1759 C C . ASP A 1 224 ? -23.629 1.864 8.968 1.00 84.31 224 ASP A C 1
ATOM 1761 O O . ASP A 1 224 ? -24.333 2.760 8.509 1.00 84.31 224 ASP A O 1
ATOM 1765 N N . GLN A 1 225 ? -23.325 1.813 10.267 1.00 86.06 225 GLN A N 1
ATOM 1766 C CA . GLN A 1 225 ? -23.814 2.742 11.285 1.00 86.06 225 GLN A CA 1
ATOM 1767 C C . GLN A 1 225 ? -22.643 3.338 12.072 1.00 86.06 225 GLN A C 1
ATOM 1769 O O . GLN A 1 225 ? -22.642 3.354 13.306 1.00 86.06 225 GLN A O 1
ATOM 1774 N N . ARG A 1 226 ? -21.612 3.802 11.351 1.00 92.19 226 ARG A N 1
ATOM 1775 C CA . ARG A 1 226 ? -20.461 4.460 11.976 1.00 92.19 226 ARG A CA 1
ATOM 1776 C C . ARG A 1 226 ? -20.911 5.745 12.659 1.00 92.19 226 ARG A C 1
ATOM 1778 O O . ARG A 1 226 ? -21.568 6.592 12.064 1.00 92.19 226 ARG A O 1
ATOM 1785 N N . VAL A 1 227 ? -20.513 5.884 13.914 1.00 94.94 227 VAL A N 1
ATOM 1786 C CA . VAL A 1 227 ? -20.726 7.096 14.701 1.00 94.94 227 VAL A CA 1
ATOM 1787 C C . VAL A 1 227 ? -19.564 8.058 14.476 1.00 94.94 227 VAL A C 1
ATOM 1789 O O . VAL A 1 227 ? -18.405 7.643 14.543 1.00 94.94 227 VAL A O 1
ATOM 1792 N N . THR A 1 228 ? -19.867 9.343 14.291 1.00 96.06 228 THR A N 1
ATOM 1793 C CA . THR A 1 228 ? -18.860 10.386 14.055 1.00 96.06 228 THR A CA 1
ATOM 1794 C C . THR A 1 228 ? -18.367 11.011 15.359 1.00 96.06 228 THR A C 1
ATOM 1796 O O . THR A 1 228 ? -19.130 11.628 16.103 1.00 96.06 228 THR A O 1
ATOM 1799 N N . PHE A 1 229 ? -17.068 10.951 15.630 1.00 95.25 229 PHE A N 1
ATOM 1800 C CA . PHE A 1 229 ? -16.413 11.854 16.572 1.00 95.25 229 PHE A CA 1
ATOM 1801 C C . PHE A 1 229 ? -16.107 13.169 15.858 1.00 95.25 229 PHE A C 1
ATOM 1803 O O . PHE A 1 229 ? -15.260 13.208 14.964 1.00 95.25 229 PHE A O 1
ATOM 1810 N N . SER A 1 230 ? -16.804 14.234 16.256 1.00 94.12 230 SER A N 1
ATOM 1811 C CA . SER A 1 230 ? -16.709 15.560 15.638 1.00 94.12 230 SER A CA 1
ATOM 1812 C C . SER A 1 230 ? -15.843 16.516 16.453 1.00 94.12 230 SER A C 1
ATOM 1814 O O . SER A 1 230 ? -15.797 16.445 17.686 1.00 94.12 230 SER A O 1
ATOM 1816 N N . GLY A 1 231 ? -15.144 17.422 15.772 1.00 90.25 231 GLY A N 1
ATOM 1817 C CA . GLY A 1 231 ? -14.264 18.419 16.390 1.00 90.25 231 GLY A CA 1
ATOM 1818 C C . GLY A 1 231 ? -12.908 18.550 15.699 1.00 90.25 231 GLY A C 1
ATOM 1819 O O . GLY A 1 231 ? -12.555 17.762 14.836 1.00 90.25 231 GLY A O 1
ATOM 1820 N N . ASN A 1 232 ? -12.128 19.551 16.121 1.00 86.38 232 ASN A N 1
ATOM 1821 C CA . ASN A 1 232 ? -10.861 19.920 15.464 1.00 86.38 232 ASN A CA 1
ATOM 1822 C C . ASN A 1 232 ? -9.616 19.587 16.305 1.00 86.38 232 ASN A C 1
ATOM 1824 O O . ASN A 1 232 ? -8.506 19.984 15.964 1.00 86.38 232 ASN A O 1
ATOM 1828 N N . SER A 1 233 ? -9.792 18.948 17.465 1.00 91.25 233 SER A N 1
ATOM 1829 C CA . SER A 1 233 ? -8.684 18.595 18.359 1.00 91.25 233 SER A CA 1
ATOM 1830 C C . SER A 1 233 ? -8.261 17.143 18.144 1.00 91.25 233 SER A C 1
ATOM 1832 O O . SER A 1 233 ? -9.143 16.296 18.045 1.00 91.25 233 SER A O 1
ATOM 1834 N N . PRO A 1 234 ? -6.955 16.824 18.148 1.00 89.31 234 PRO A N 1
ATOM 1835 C CA . PRO A 1 234 ? -6.493 15.448 18.000 1.00 89.31 234 PRO A CA 1
ATOM 1836 C C . PRO A 1 234 ? -7.020 14.503 19.088 1.00 89.31 234 PRO A C 1
ATOM 1838 O O . PRO A 1 234 ? -7.152 14.883 20.262 1.00 89.31 234 PRO A O 1
ATOM 1841 N N . PHE A 1 235 ? -7.243 13.251 18.698 1.00 93.94 235 PHE A N 1
ATOM 1842 C CA . PHE A 1 235 ? -7.566 12.140 19.582 1.00 93.94 235 PHE A CA 1
ATOM 1843 C C . PHE A 1 235 ? -6.315 11.288 19.812 1.00 93.94 235 PHE A C 1
ATOM 1845 O O . PHE A 1 235 ? -5.779 10.697 18.879 1.00 93.94 235 PHE A O 1
ATOM 1852 N N . TYR A 1 236 ? -5.866 11.172 21.062 1.00 94.69 236 TYR A N 1
ATOM 1853 C CA . TYR A 1 236 ? -4.700 10.364 21.417 1.00 94.69 236 TYR A CA 1
ATOM 1854 C C . TYR A 1 236 ? -5.088 9.048 22.084 1.00 94.69 236 TYR A C 1
ATOM 1856 O O . TYR A 1 236 ? -5.862 9.032 23.044 1.00 94.69 236 TYR A O 1
ATOM 1864 N N . MET A 1 237 ? -4.482 7.955 21.627 1.00 95.31 237 MET A N 1
ATOM 1865 C CA . MET A 1 237 ? -4.522 6.651 22.283 1.00 95.31 237 MET A CA 1
ATOM 1866 C C . MET A 1 237 ? -3.174 6.349 22.930 1.00 95.31 237 MET A C 1
ATOM 1868 O O . MET A 1 237 ? -2.218 5.993 22.250 1.00 95.31 237 MET A O 1
ATOM 1872 N N . ASN A 1 238 ? -3.116 6.451 24.256 1.00 95.44 238 ASN A N 1
ATOM 1873 C CA . ASN A 1 238 ? -1.995 5.970 25.063 1.00 95.44 238 ASN A CA 1
ATOM 1874 C C . ASN A 1 238 ? -2.394 4.666 25.771 1.00 95.44 238 ASN A C 1
ATOM 1876 O O . ASN A 1 238 ? -2.547 4.592 26.994 1.00 95.44 238 ASN A O 1
ATOM 1880 N N . SER A 1 239 ? -2.721 3.667 24.957 1.00 97.06 239 SER A N 1
ATOM 1881 C CA . SER A 1 239 ? -3.444 2.473 25.386 1.00 97.06 239 SER A CA 1
ATOM 1882 C C . SER A 1 239 ? -2.708 1.182 25.048 1.00 97.06 239 SER A C 1
ATOM 1884 O O . SER A 1 239 ? -1.814 1.178 24.209 1.00 97.06 239 SER A O 1
ATOM 1886 N N . GLU A 1 240 ? -3.110 0.104 25.719 1.00 97.31 240 GLU A N 1
ATOM 1887 C CA . GLU A 1 240 ? -2.538 -1.234 25.576 1.00 97.31 240 GLU A CA 1
ATOM 1888 C C . GLU A 1 240 ? -3.655 -2.251 25.318 1.00 97.31 240 GLU A C 1
ATOM 1890 O O . GLU A 1 240 ? -4.634 -2.260 26.072 1.00 97.31 240 GLU A O 1
ATOM 1895 N N . TYR A 1 241 ? -3.530 -3.095 24.287 1.00 98.62 241 TYR A N 1
ATOM 1896 C CA . TYR A 1 241 ? -4.535 -4.109 23.908 1.00 98.62 241 TYR A CA 1
ATOM 1897 C C . TYR A 1 241 ? -5.940 -3.519 23.692 1.00 98.62 241 TYR A C 1
ATOM 1899 O O . TYR A 1 241 ? -6.929 -3.934 24.311 1.00 98.62 241 TYR A O 1
ATOM 1907 N N . VAL A 1 242 ? -6.020 -2.514 22.814 1.00 98.75 242 VAL A N 1
ATOM 1908 C CA . VAL A 1 242 ? -7.262 -1.796 22.482 1.00 98.75 242 VAL A CA 1
ATOM 1909 C C . VAL A 1 242 ? -7.534 -1.834 20.987 1.00 98.75 242 VAL A C 1
ATOM 1911 O O . VAL A 1 242 ? -6.639 -1.603 20.179 1.00 98.75 242 VAL A O 1
ATOM 1914 N N . ILE A 1 243 ? -8.793 -2.057 20.624 1.00 98.81 243 ILE A N 1
ATOM 1915 C CA . ILE A 1 243 ? -9.268 -2.034 19.241 1.00 98.81 243 ILE A CA 1
ATOM 1916 C C . ILE A 1 243 ? -10.337 -0.955 19.100 1.00 98.81 243 ILE A C 1
ATOM 1918 O O . ILE A 1 243 ? -11.336 -0.972 19.821 1.00 98.81 243 ILE A O 1
ATOM 1922 N N . MET A 1 244 ? -10.133 -0.035 18.159 1.00 97.94 244 MET A N 1
ATOM 1923 C CA . MET A 1 244 ? -11.156 0.885 17.668 1.00 97.94 244 MET A CA 1
ATOM 1924 C C . MET A 1 244 ? -11.684 0.411 16.320 1.00 97.94 244 MET A C 1
ATOM 1926 O O . MET A 1 244 ? -10.892 0.217 15.398 1.00 97.94 244 MET A O 1
ATOM 1930 N N . GLU A 1 245 ? -13.002 0.251 16.192 1.00 97.56 245 GLU A N 1
ATOM 1931 C CA . GLU A 1 245 ? -13.600 -0.224 14.941 1.00 97.56 245 GLU A CA 1
ATOM 1932 C C . GLU A 1 245 ? -14.976 0.357 14.623 1.00 97.56 245 GLU A C 1
ATOM 1934 O O . GLU A 1 245 ? -15.744 0.690 15.518 1.00 97.56 245 GLU A O 1
ATOM 1939 N N . ASN A 1 246 ? -15.324 0.433 13.336 1.00 96.06 246 ASN A N 1
ATOM 1940 C CA . ASN A 1 246 ? -16.641 0.895 12.877 1.00 96.06 246 ASN A CA 1
ATOM 1941 C C . ASN A 1 246 ? -16.988 2.320 13.357 1.00 96.06 246 ASN A C 1
ATOM 1943 O O . ASN A 1 246 ? -18.123 2.600 13.740 1.00 96.06 246 ASN A O 1
ATOM 1947 N N . LEU A 1 247 ? -16.008 3.223 13.371 1.00 97.00 247 LEU A N 1
ATOM 1948 C CA . LEU A 1 247 ? -16.167 4.608 13.825 1.00 97.00 247 LEU A CA 1
ATOM 1949 C C . LEU A 1 247 ? -15.729 5.592 12.743 1.00 97.00 247 LEU A C 1
ATOM 1951 O O . LEU A 1 247 ? -14.943 5.250 11.857 1.00 97.00 247 LEU A O 1
ATOM 1955 N N . GLU A 1 248 ? -16.224 6.819 12.832 1.00 97.00 248 GLU A N 1
ATOM 1956 C CA . GLU A 1 248 ? -15.811 7.928 11.981 1.00 97.00 248 GLU A CA 1
ATOM 1957 C C . GLU A 1 248 ? -15.158 9.041 12.806 1.00 97.00 248 GLU A C 1
ATOM 1959 O O . GLU A 1 248 ? -15.599 9.346 13.913 1.00 97.00 248 GLU A O 1
ATOM 1964 N N . PHE A 1 249 ? -14.095 9.647 12.280 1.00 95.94 249 PHE A N 1
ATOM 1965 C CA . PHE A 1 249 ? -13.348 10.712 12.946 1.00 95.94 249 PHE A CA 1
ATOM 1966 C C . PHE A 1 249 ? -13.156 11.902 12.007 1.00 95.94 249 PHE A C 1
ATOM 1968 O O . PHE A 1 249 ? -12.477 11.779 10.988 1.00 95.94 249 PHE A O 1
ATOM 1975 N N . GLU A 1 250 ? -13.671 13.070 12.400 1.00 94.75 250 GLU A N 1
ATOM 1976 C CA . GLU A 1 250 ? -13.423 14.362 11.728 1.00 94.75 250 GLU A CA 1
ATOM 1977 C C . GLU A 1 250 ? -12.091 15.013 12.152 1.00 94.75 250 GLU A C 1
ATOM 1979 O O . GLU A 1 250 ? -11.722 16.078 11.665 1.00 94.75 250 GLU A O 1
ATOM 1984 N N . MET A 1 251 ? -11.360 14.366 13.060 1.00 92.19 251 MET A N 1
ATOM 1985 C CA . MET A 1 251 ? -10.069 14.797 13.598 1.00 92.19 251 MET A CA 1
ATOM 1986 C C . MET A 1 251 ? -8.989 13.741 13.349 1.00 92.19 251 MET A C 1
ATOM 1988 O O . MET A 1 251 ? -9.281 12.615 12.941 1.00 92.19 251 MET A O 1
ATOM 1992 N N . SER A 1 252 ? -7.733 14.086 13.638 1.00 92.31 252 SER A N 1
ATOM 1993 C CA . SER A 1 252 ? -6.641 13.112 13.639 1.00 92.31 252 SER A CA 1
ATOM 1994 C C . SER A 1 252 ? -6.739 12.155 14.829 1.00 92.31 252 SER A C 1
ATOM 1996 O O . SER A 1 252 ? -7.093 12.553 15.943 1.00 92.31 252 SER A O 1
ATOM 1998 N N . LEU A 1 253 ? -6.390 10.891 14.593 1.00 95.44 253 LEU A N 1
ATOM 1999 C CA . LEU A 1 253 ? -6.286 9.852 15.612 1.00 95.44 253 LEU A CA 1
ATOM 2000 C C . LEU A 1 253 ? -4.840 9.350 15.674 1.00 95.44 253 LEU A C 1
ATOM 2002 O O . LEU A 1 253 ? -4.320 8.779 14.720 1.00 95.44 253 LEU A O 1
ATOM 2006 N N . THR A 1 254 ? -4.182 9.556 16.809 1.00 95.44 254 THR A N 1
ATOM 2007 C CA . THR A 1 254 ? -2.765 9.229 16.991 1.00 95.44 254 THR A CA 1
ATOM 2008 C C . THR A 1 254 ? -2.600 8.215 18.113 1.00 95.44 254 THR A C 1
ATOM 2010 O O . THR A 1 254 ? -3.000 8.467 19.253 1.00 95.44 254 THR A O 1
ATOM 2013 N N . VAL A 1 255 ? -1.936 7.099 17.826 1.00 96.50 255 VAL A N 1
ATOM 2014 C CA . VAL A 1 255 ? -1.400 6.214 18.860 1.00 96.50 255 VAL A CA 1
ATOM 2015 C C . VAL A 1 255 ? -0.091 6.797 19.359 1.00 96.50 255 VAL A C 1
ATOM 2017 O O . VAL A 1 255 ? 0.832 7.043 18.582 1.00 96.50 255 VAL A O 1
ATOM 2020 N N . ARG A 1 256 ? -0.052 7.107 20.653 1.00 94.25 256 ARG A N 1
ATOM 2021 C CA . ARG A 1 256 ? 1.016 7.907 21.241 1.00 94.25 256 ARG A CA 1
ATOM 2022 C C . ARG A 1 256 ? 1.495 7.313 22.552 1.00 94.25 256 ARG A C 1
ATOM 2024 O O . ARG A 1 256 ? 0.736 7.254 23.523 1.00 94.25 256 ARG A O 1
ATOM 2031 N N . SER A 1 257 ? 2.768 6.951 22.593 1.00 94.31 257 SER A N 1
ATOM 2032 C CA . SER A 1 257 ? 3.492 6.669 23.831 1.00 94.31 257 SER A CA 1
ATOM 2033 C C . SER A 1 257 ? 3.848 7.960 24.567 1.00 94.31 257 SER A C 1
ATOM 2035 O O . SER A 1 257 ? 4.048 9.011 23.958 1.00 94.31 257 SER A O 1
ATOM 2037 N N . TYR A 1 258 ? 3.903 7.879 25.893 1.00 90.75 258 TYR A N 1
ATOM 2038 C CA . TYR A 1 258 ? 4.345 8.951 26.783 1.00 90.75 258 TYR A CA 1
ATOM 2039 C C . TYR A 1 258 ? 5.342 8.371 27.793 1.00 90.75 258 TYR A C 1
ATOM 2041 O O . TYR A 1 258 ? 5.296 7.181 28.096 1.00 90.75 258 TYR A O 1
ATOM 2049 N N . ASN A 1 259 ? 6.166 9.217 28.418 1.00 84.25 259 ASN A N 1
ATOM 2050 C CA . ASN A 1 259 ? 7.124 8.798 29.459 1.00 84.25 259 ASN A CA 1
ATOM 2051 C C . ASN A 1 259 ? 6.492 8.013 30.625 1.00 84.25 259 ASN A C 1
ATOM 2053 O O . ASN A 1 259 ? 7.173 7.276 31.328 1.00 84.25 259 ASN A O 1
ATOM 2057 N N . THR A 1 260 ? 5.193 8.192 30.871 1.00 84.81 260 THR A N 1
ATOM 2058 C CA . THR A 1 260 ? 4.473 7.525 31.964 1.00 84.81 260 THR A CA 1
ATOM 2059 C C . THR A 1 260 ? 3.894 6.167 31.590 1.00 84.81 260 THR A C 1
ATOM 2061 O O . THR A 1 260 ? 3.525 5.417 32.493 1.00 84.81 260 THR A O 1
ATOM 2064 N N . LYS A 1 261 ? 3.722 5.888 30.293 1.00 89.81 261 LYS A N 1
ATOM 2065 C CA . LYS A 1 261 ? 3.054 4.684 29.797 1.00 89.81 261 LYS A CA 1
ATOM 2066 C C . LYS A 1 261 ? 3.324 4.489 28.306 1.00 89.81 261 LYS A C 1
ATOM 2068 O O . LYS A 1 261 ? 3.072 5.386 27.495 1.00 89.81 261 LYS A O 1
ATOM 2073 N N . GLN A 1 262 ? 3.760 3.288 27.953 1.00 94.38 262 GLN A N 1
ATOM 2074 C CA . GLN A 1 262 ? 3.926 2.864 26.571 1.00 94.38 262 GLN A CA 1
ATOM 2075 C C . GLN A 1 262 ? 2.562 2.555 25.935 1.00 94.38 262 GLN A C 1
ATOM 2077 O O . GLN A 1 262 ? 1.702 1.946 26.565 1.00 94.38 262 GLN A O 1
ATOM 2082 N N . ALA A 1 263 ? 2.352 2.978 24.691 1.00 96.31 263 ALA A N 1
ATOM 2083 C CA . ALA A 1 263 ? 1.241 2.507 23.878 1.00 96.31 263 ALA A CA 1
ATOM 2084 C C . ALA A 1 263 ? 1.697 1.284 23.077 1.00 96.31 263 ALA A C 1
ATOM 2086 O O . ALA A 1 263 ? 2.670 1.380 22.324 1.00 96.31 263 ALA A O 1
ATOM 2087 N N . HIS A 1 264 ? 1.004 0.153 23.226 1.00 97.62 264 HIS A N 1
ATOM 2088 C CA . HIS A 1 264 ? 1.302 -1.024 22.417 1.00 97.62 264 HIS A CA 1
ATOM 2089 C C . HIS A 1 264 ? 0.102 -1.927 22.139 1.00 97.62 264 HIS A C 1
ATOM 2091 O O . HIS A 1 264 ? -0.843 -1.957 22.922 1.00 97.62 264 HIS A O 1
ATOM 2097 N N . HIS A 1 265 ? 0.149 -2.725 21.071 1.00 98.50 265 HIS A N 1
ATOM 2098 C CA . HIS A 1 265 ? -0.944 -3.640 20.708 1.00 98.50 265 HIS A CA 1
ATOM 2099 C C . HIS A 1 265 ? -2.267 -2.876 20.567 1.00 98.50 265 HIS A C 1
ATOM 2101 O O . HIS A 1 265 ? -3.239 -3.104 21.292 1.00 98.50 265 HIS A O 1
ATOM 2107 N N . VAL A 1 266 ? -2.281 -1.889 19.674 1.00 98.69 266 VAL A N 1
ATOM 2108 C CA . VAL A 1 266 ? -3.461 -1.057 19.418 1.00 98.69 266 VAL A CA 1
ATOM 2109 C C . VAL A 1 266 ? -3.834 -1.157 17.953 1.00 98.69 266 VAL A C 1
ATOM 2111 O O . VAL A 1 266 ? -2.980 -1.000 17.083 1.00 98.69 266 VAL A O 1
ATOM 2114 N N . ALA A 1 267 ? -5.117 -1.370 17.679 1.00 98.69 267 ALA A N 1
ATOM 2115 C CA . ALA A 1 267 ? -5.630 -1.392 16.319 1.00 98.69 267 ALA A CA 1
ATOM 2116 C C . ALA A 1 267 ? -6.679 -0.306 16.096 1.00 98.69 267 ALA A C 1
ATOM 2118 O O . ALA A 1 267 ? -7.584 -0.122 16.913 1.00 98.69 267 ALA A O 1
ATOM 2119 N N . VAL A 1 268 ? -6.586 0.373 14.957 1.00 98.69 268 VAL A N 1
ATOM 2120 C CA . VAL A 1 268 ? -7.684 1.158 14.388 1.00 98.69 268 VAL A CA 1
ATOM 2121 C C . VAL A 1 268 ? -8.059 0.485 13.086 1.00 98.69 268 VAL A C 1
ATOM 2123 O O . VAL A 1 268 ? -7.226 0.393 12.177 1.00 98.69 268 VAL A O 1
ATOM 2126 N N . ARG A 1 269 ? -9.291 -0.015 13.001 1.00 98.12 269 ARG A N 1
ATOM 2127 C CA . ARG A 1 269 ? -9.709 -0.801 11.846 1.00 98.12 269 ARG A CA 1
ATOM 2128 C C . ARG A 1 269 ? -11.131 -0.554 11.395 1.00 98.12 269 ARG A C 1
ATOM 2130 O O . ARG A 1 269 ? -12.013 -0.306 12.205 1.00 98.12 269 ARG A O 1
ATOM 2137 N N . ASN A 1 270 ? -11.374 -0.666 10.097 1.00 97.31 270 ASN A N 1
ATOM 2138 C CA . ASN A 1 270 ? -12.692 -0.437 9.502 1.00 97.31 270 ASN A CA 1
ATOM 2139 C C . ASN A 1 270 ? -13.322 0.924 9.880 1.00 97.31 270 ASN A C 1
ATOM 2141 O O . ASN A 1 270 ? -14.547 1.064 9.981 1.00 97.31 270 ASN A O 1
ATOM 2145 N N . CYS A 1 271 ? -12.487 1.938 10.105 1.00 98.06 271 CYS A N 1
ATOM 2146 C CA . CYS A 1 271 ? -12.915 3.292 10.435 1.00 98.06 271 CYS A CA 1
ATOM 2147 C C . CYS A 1 271 ? -12.880 4.206 9.206 1.00 98.06 271 CYS A C 1
ATOM 2149 O O . CYS A 1 271 ? -12.187 3.927 8.224 1.00 98.06 271 CYS A O 1
ATOM 2151 N N . ASN A 1 272 ? -13.623 5.307 9.278 1.00 97.25 272 ASN A N 1
ATOM 2152 C CA . ASN A 1 272 ? -13.455 6.459 8.396 1.00 97.25 272 ASN A CA 1
ATOM 2153 C C . ASN A 1 272 ? -12.654 7.517 9.166 1.00 97.25 272 ASN A C 1
ATOM 2155 O O . ASN A 1 272 ? -13.019 7.876 10.285 1.00 97.25 272 ASN A O 1
ATOM 2159 N N . THR A 1 273 ? -11.533 7.987 8.629 1.00 96.69 273 THR A N 1
ATOM 2160 C CA . THR A 1 273 ? -10.596 8.837 9.388 1.00 96.69 273 THR A CA 1
ATOM 2161 C C . THR A 1 273 ? -10.067 9.986 8.547 1.00 96.69 273 THR A C 1
ATOM 2163 O O . THR A 1 273 ? -9.853 9.811 7.351 1.00 96.69 273 THR A O 1
ATOM 2166 N N . LYS A 1 274 ? -9.783 11.133 9.175 1.00 93.94 274 LYS A N 1
ATOM 2167 C CA . LYS A 1 274 ? -9.031 12.218 8.526 1.00 93.94 274 LYS A CA 1
ATOM 2168 C C . LYS A 1 274 ? -7.531 11.961 8.462 1.00 93.94 274 LYS A C 1
ATOM 2170 O O . LYS A 1 274 ? -6.925 12.213 7.432 1.00 93.94 274 LYS A O 1
ATOM 2175 N N . ALA A 1 275 ? -6.944 11.494 9.558 1.00 94.69 275 ALA A N 1
ATOM 2176 C CA . ALA A 1 275 ? -5.523 11.181 9.635 1.00 94.69 275 ALA A CA 1
ATOM 2177 C C . ALA A 1 275 ? -5.267 10.145 10.734 1.00 94.69 275 ALA A C 1
ATOM 2179 O O . ALA A 1 275 ? -5.921 10.179 11.784 1.00 94.69 275 ALA A O 1
ATOM 2180 N N . LEU A 1 276 ? -4.295 9.264 10.508 1.00 97.00 276 LEU A N 1
ATOM 2181 C CA . LEU A 1 276 ? -3.798 8.296 11.485 1.00 97.00 276 LEU A CA 1
ATOM 2182 C C . LEU A 1 276 ? -2.312 8.525 11.746 1.00 97.00 276 LEU A C 1
ATOM 2184 O O . LEU A 1 276 ? -1.591 9.053 10.905 1.00 97.00 276 LEU A O 1
ATOM 2188 N N . SER A 1 277 ? -1.829 8.164 12.929 1.00 95.56 277 SER A N 1
ATOM 2189 C CA . SER A 1 277 ? -0.386 8.194 13.192 1.00 95.56 277 SER A CA 1
ATOM 2190 C C . SER A 1 277 ? 0.028 7.326 14.367 1.00 95.56 277 SER A C 1
ATOM 2192 O O . SER A 1 277 ? -0.753 7.116 15.297 1.00 95.56 277 SER A O 1
ATOM 2194 N N . ALA A 1 278 ? 1.277 6.866 14.342 1.00 94.25 278 ALA A N 1
ATOM 2195 C CA . ALA A 1 278 ? 1.950 6.233 15.471 1.00 94.25 278 ALA A CA 1
ATOM 2196 C C . ALA A 1 278 ? 3.265 6.971 15.753 1.00 94.25 278 ALA A C 1
ATOM 2198 O O . ALA A 1 278 ? 4.048 7.220 14.833 1.00 94.25 278 ALA A O 1
ATOM 2199 N N . LEU A 1 279 ? 3.462 7.392 17.006 1.00 91.81 279 LEU A N 1
ATOM 2200 C CA . LEU A 1 279 ? 4.641 8.159 17.430 1.00 91.81 279 LEU A CA 1
ATOM 2201 C C . LEU A 1 279 ? 4.831 8.141 18.948 1.00 91.81 279 LEU A C 1
ATOM 2203 O O . LEU A 1 279 ? 3.937 7.711 19.677 1.00 91.81 279 LEU A O 1
ATOM 2207 N N . SER A 1 280 ? 5.949 8.664 19.445 1.00 89.06 280 SER A N 1
ATOM 2208 C CA . SER A 1 280 ? 6.128 8.954 20.874 1.00 89.06 280 SER A CA 1
ATOM 2209 C C . SER A 1 280 ? 6.100 10.454 21.177 1.00 89.06 280 SER A C 1
ATOM 2211 O O . SER A 1 280 ? 6.450 11.283 20.336 1.00 89.06 280 SER A O 1
ATOM 2213 N N . TRP A 1 281 ? 5.637 10.815 22.374 1.00 83.75 281 TRP A N 1
ATOM 2214 C CA . TRP A 1 281 ? 5.768 12.165 22.916 1.00 83.75 281 TRP A CA 1
ATOM 2215 C C . TRP A 1 281 ? 7.114 12.316 23.630 1.00 83.75 281 TRP A C 1
ATOM 2217 O O . TRP A 1 281 ? 7.348 11.615 24.614 1.00 83.75 281 TRP A O 1
ATOM 2227 N N . GLU A 1 282 ? 7.935 13.282 23.196 1.00 72.25 282 GLU A N 1
ATOM 2228 C CA . GLU A 1 282 ? 9.318 13.485 23.681 1.00 72.25 282 GLU A CA 1
ATOM 2229 C C . GLU A 1 282 ? 10.206 12.237 23.430 1.00 72.25 282 GLU A C 1
ATOM 2231 O O . GLU A 1 282 ? 9.790 11.327 22.713 1.00 72.25 282 GLU A O 1
ATOM 2236 N N . ASP A 1 283 ? 11.436 12.177 23.965 1.00 68.44 283 ASP A N 1
ATOM 2237 C CA . ASP A 1 283 ? 12.318 10.985 23.912 1.00 68.44 283 ASP A CA 1
ATOM 2238 C C . ASP A 1 283 ? 11.764 9.799 24.753 1.00 68.44 283 ASP A C 1
ATOM 2240 O O . ASP A 1 283 ? 12.512 9.085 25.423 1.00 68.44 283 ASP A O 1
ATOM 2244 N N . GLY A 1 284 ? 10.439 9.634 24.793 1.00 68.50 284 GLY A N 1
ATOM 2245 C CA . GLY A 1 284 ? 9.736 8.598 25.536 1.00 68.50 284 GLY A CA 1
ATOM 2246 C C . GLY A 1 284 ? 9.768 7.229 24.863 1.00 68.50 284 GLY A C 1
ATOM 2247 O O . GLY A 1 284 ? 10.330 7.045 23.784 1.00 68.50 284 GLY A O 1
ATOM 2248 N N . GLU A 1 285 ? 9.127 6.252 25.511 1.00 84.19 285 GLU A N 1
ATOM 2249 C CA . GLU A 1 285 ? 9.068 4.865 25.031 1.00 84.19 285 GLU A CA 1
ATOM 2250 C C . GLU A 1 285 ? 8.482 4.758 23.617 1.00 84.19 285 GLU A C 1
ATOM 2252 O O . GLU A 1 285 ? 7.678 5.593 23.196 1.00 84.19 285 GLU A O 1
ATOM 2257 N N . SER A 1 286 ? 8.850 3.708 22.881 1.00 90.44 286 SER A N 1
ATOM 2258 C CA . SER A 1 286 ? 8.348 3.501 21.520 1.00 90.44 286 SER A CA 1
ATOM 2259 C C . SER A 1 286 ? 6.848 3.200 21.516 1.00 90.44 286 SER A C 1
ATOM 2261 O O . SER A 1 286 ? 6.367 2.459 22.373 1.00 90.44 286 SER A O 1
ATOM 2263 N N . SER A 1 287 ? 6.096 3.728 20.549 1.00 94.75 287 SER A N 1
ATOM 2264 C CA . SER A 1 287 ? 4.790 3.148 20.194 1.00 94.75 287 SER A CA 1
ATOM 2265 C C . SER A 1 287 ? 5.035 1.833 19.458 1.00 94.75 287 SER A C 1
ATOM 2267 O O . SER A 1 287 ? 5.794 1.827 18.484 1.00 94.75 287 SER A O 1
ATOM 2269 N N . GLU A 1 288 ? 4.465 0.723 19.933 1.00 95.75 288 GLU A N 1
ATOM 2270 C CA . GLU A 1 288 ? 4.795 -0.613 19.410 1.00 95.75 288 GLU A CA 1
ATOM 2271 C C . GLU A 1 288 ? 3.583 -1.473 19.051 1.00 95.75 288 GLU A C 1
ATOM 2273 O O . GLU A 1 288 ? 2.560 -1.413 19.715 1.00 95.75 288 GLU A O 1
ATOM 2278 N N . ASP A 1 289 ? 3.684 -2.319 18.028 1.00 97.94 289 ASP A N 1
ATOM 2279 C CA . ASP A 1 289 ? 2.615 -3.265 17.664 1.00 97.94 289 ASP A CA 1
ATOM 2280 C C . ASP A 1 289 ? 1.288 -2.567 17.334 1.00 97.94 289 ASP A C 1
ATOM 2282 O O . ASP A 1 289 ? 0.237 -2.830 17.927 1.00 97.94 289 ASP A O 1
ATOM 2286 N N . ILE A 1 290 ? 1.356 -1.607 16.410 1.00 98.56 290 ILE A N 1
ATOM 2287 C CA . ILE A 1 290 ? 0.209 -0.788 16.009 1.00 98.56 290 ILE A CA 1
ATOM 2288 C C . ILE A 1 290 ? -0.303 -1.244 14.650 1.00 98.56 290 ILE A C 1
ATOM 2290 O O . ILE A 1 290 ? 0.479 -1.390 13.711 1.00 98.56 290 ILE A O 1
ATOM 2294 N N . VAL A 1 291 ? -1.618 -1.424 14.532 1.00 98.81 291 VAL A N 1
ATOM 2295 C CA . VAL A 1 291 ? -2.265 -1.873 13.295 1.00 98.81 291 VAL A CA 1
ATOM 2296 C C . VAL A 1 291 ? -3.290 -0.852 12.813 1.00 98.81 291 VAL A C 1
ATOM 2298 O O . VAL A 1 291 ? -4.304 -0.599 13.463 1.00 98.81 291 VAL A O 1
ATOM 2301 N N . PHE A 1 292 ? -3.051 -0.303 11.628 1.00 98.75 292 PHE A N 1
ATOM 2302 C CA . PHE A 1 292 ? -4.022 0.445 10.840 1.00 98.75 292 PHE A CA 1
ATOM 2303 C C . PHE A 1 292 ? -4.503 -0.456 9.703 1.00 98.75 292 PHE A C 1
ATOM 2305 O O . PHE A 1 292 ? -3.748 -0.734 8.771 1.00 98.75 292 PHE A O 1
ATOM 2312 N N . TYR A 1 293 ? -5.737 -0.955 9.807 1.00 98.56 293 TYR A N 1
ATOM 2313 C CA . TYR A 1 293 ? -6.258 -2.010 8.933 1.00 98.56 293 TYR A CA 1
ATOM 2314 C C . TYR A 1 293 ? -7.639 -1.682 8.352 1.00 98.56 293 TYR A C 1
ATOM 2316 O O . TYR A 1 293 ? -8.527 -1.287 9.098 1.00 98.56 293 TYR A O 1
ATOM 2324 N N . CYS A 1 294 ? -7.868 -1.876 7.049 1.00 97.88 294 CYS A N 1
ATOM 2325 C CA . CYS A 1 294 ? -9.178 -1.689 6.386 1.00 97.88 294 CYS A CA 1
ATOM 2326 C C . CYS A 1 294 ? -9.872 -0.327 6.621 1.00 97.88 294 CYS A C 1
ATOM 2328 O O . CYS A 1 294 ? -11.102 -0.191 6.532 1.00 97.88 294 CYS A O 1
ATOM 2330 N N . ASN 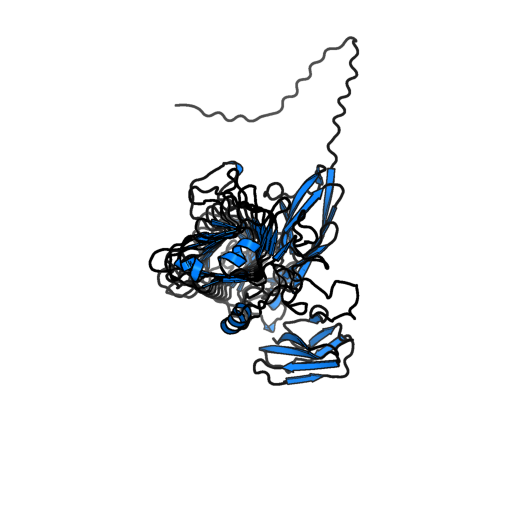A 1 295 ? -9.097 0.718 6.917 1.00 98.56 295 ASN A N 1
ATOM 2331 C CA . ASN A 1 295 ? -9.621 2.069 7.090 1.00 98.56 295 ASN A CA 1
ATOM 2332 C C . ASN A 1 295 ? -9.826 2.766 5.743 1.00 98.56 295 ASN A C 1
ATOM 2334 O O . ASN A 1 295 ? -9.125 2.498 4.771 1.00 98.56 295 ASN A O 1
ATOM 2338 N N . TYR A 1 296 ? -10.776 3.696 5.722 1.00 97.75 296 TYR A N 1
ATOM 2339 C CA . TYR A 1 296 ? -10.889 4.709 4.683 1.00 97.75 296 TYR A CA 1
ATOM 2340 C C . TYR A 1 296 ? -10.369 6.024 5.263 1.00 97.75 296 TYR A C 1
ATOM 2342 O O . TYR A 1 296 ? -10.989 6.624 6.146 1.00 97.75 296 TYR A O 1
ATOM 2350 N N . ASN A 1 297 ? -9.183 6.425 4.826 1.00 97.50 297 ASN A N 1
ATOM 2351 C CA . ASN A 1 297 ? -8.512 7.638 5.250 1.00 97.50 297 ASN A CA 1
ATOM 2352 C C . ASN A 1 297 ? -8.663 8.702 4.160 1.00 97.50 297 ASN A C 1
ATOM 2354 O O . ASN A 1 297 ? -8.143 8.553 3.059 1.00 97.50 297 ASN A O 1
ATOM 2358 N N . ASN A 1 298 ? -9.417 9.752 4.467 1.00 95.19 298 ASN A N 1
ATOM 2359 C CA . ASN A 1 298 ? -9.640 10.875 3.566 1.00 95.19 298 ASN A CA 1
ATOM 2360 C C . ASN A 1 298 ? -9.511 12.170 4.360 1.00 95.19 298 ASN A C 1
ATOM 2362 O O . ASN A 1 298 ? -10.461 12.592 5.036 1.00 95.19 298 ASN A O 1
ATOM 2366 N N . SER A 1 299 ? -8.345 12.814 4.277 1.00 88.31 299 SER A N 1
ATOM 2367 C CA . SER A 1 299 ? -8.095 14.065 4.999 1.00 88.31 299 SER A CA 1
ATOM 2368 C C . SER A 1 299 ? -8.949 15.220 4.471 1.00 88.31 299 SER A C 1
ATOM 2370 O O . SER A 1 299 ? -9.284 16.122 5.239 1.00 88.31 299 SER A O 1
ATOM 2372 N N . ASN A 1 300 ? -9.393 15.156 3.210 1.00 89.19 300 ASN A N 1
ATOM 2373 C CA . ASN A 1 300 ? -10.070 16.238 2.493 1.00 89.19 300 ASN A CA 1
ATOM 2374 C C . ASN A 1 300 ? -9.291 17.558 2.602 1.00 89.19 300 ASN A C 1
ATOM 2376 O O . ASN A 1 300 ? -9.863 18.607 2.902 1.00 89.19 300 ASN A O 1
ATOM 2380 N N . ALA A 1 301 ? -7.964 17.477 2.477 1.00 87.62 301 ALA A N 1
ATOM 2381 C CA . ALA A 1 301 ? -7.083 18.624 2.653 1.00 87.62 301 ALA A CA 1
ATOM 2382 C C . ALA A 1 301 ? -7.067 19.546 1.422 1.00 87.62 301 ALA A C 1
ATOM 2384 O O . ALA A 1 301 ? -6.757 20.727 1.563 1.00 87.62 301 ALA A O 1
ATOM 2385 N N . PHE A 1 302 ? -7.405 19.014 0.241 1.00 87.38 302 PHE A N 1
ATOM 2386 C CA . PHE A 1 302 ? -7.459 19.743 -1.026 1.00 87.38 302 PHE A CA 1
ATOM 2387 C C . PHE A 1 302 ? -8.417 19.078 -2.035 1.00 87.38 302 PHE A C 1
ATOM 2389 O O . PHE A 1 302 ? -8.700 17.878 -1.941 1.00 87.38 302 PHE A O 1
ATOM 2396 N N . ASP A 1 303 ? -8.851 19.859 -3.025 1.00 86.06 303 ASP A N 1
ATOM 2397 C CA . ASP A 1 303 ? -9.611 19.447 -4.214 1.00 86.06 303 ASP A CA 1
ATOM 2398 C C . ASP A 1 303 ? -8.722 19.691 -5.458 1.00 86.06 303 ASP A C 1
ATOM 2400 O O . ASP A 1 303 ? -8.154 20.781 -5.566 1.00 86.06 303 ASP A O 1
ATOM 2404 N N . PRO A 1 304 ? -8.521 18.736 -6.395 1.00 81.62 304 PRO A N 1
ATOM 2405 C CA . PRO A 1 304 ? -7.611 18.911 -7.519 1.00 81.62 304 PRO A CA 1
ATOM 2406 C C . PRO A 1 304 ? -8.183 19.928 -8.514 1.00 81.62 304 PRO A C 1
ATOM 2408 O O . PRO A 1 304 ? -7.422 20.534 -9.268 1.00 81.62 304 PRO A O 1
ATOM 2411 N N . ALA A 1 305 ? -9.506 20.148 -8.503 1.00 83.69 305 ALA A N 1
ATOM 2412 C CA . ALA A 1 305 ? -10.178 21.132 -9.339 1.00 83.69 305 ALA A CA 1
ATOM 2413 C C . ALA A 1 305 ? -9.804 22.573 -8.956 1.00 83.69 305 ALA A C 1
ATOM 2415 O O . ALA A 1 305 ? -9.891 23.471 -9.797 1.00 83.69 305 ALA A O 1
ATOM 2416 N N . ASP A 1 306 ? -9.330 22.794 -7.725 1.00 82.62 306 ASP A N 1
ATOM 2417 C CA . ASP A 1 306 ? -8.841 24.096 -7.263 1.00 82.62 306 ASP A CA 1
ATOM 2418 C C . ASP A 1 306 ? -7.415 24.411 -7.768 1.00 82.62 306 ASP A C 1
ATOM 2420 O O . ASP A 1 306 ? -6.954 25.553 -7.669 1.00 82.62 306 ASP A O 1
ATOM 2424 N N . GLY A 1 307 ? -6.730 23.429 -8.366 1.00 80.38 307 GLY A N 1
ATOM 2425 C CA . GLY A 1 307 ? -5.374 23.554 -8.894 1.00 80.38 307 GLY A CA 1
ATOM 2426 C C . GLY A 1 307 ? -4.284 23.404 -7.828 1.00 80.38 307 GLY A C 1
ATOM 2427 O O . GLY A 1 307 ? -4.477 22.769 -6.794 1.00 80.38 307 GLY A O 1
ATOM 2428 N N . ILE A 1 308 ? -3.100 23.964 -8.107 1.00 81.62 308 ILE A N 1
ATOM 2429 C CA . ILE A 1 308 ? -1.942 23.862 -7.206 1.00 81.62 308 ILE A CA 1
ATOM 2430 C C . ILE A 1 308 ? -2.222 24.618 -5.904 1.00 81.62 308 ILE A C 1
ATOM 2432 O O . ILE A 1 308 ? -2.591 25.798 -5.927 1.00 81.62 308 ILE A O 1
ATOM 2436 N N . PHE A 1 309 ? -1.974 23.969 -4.769 1.00 85.69 309 PHE A N 1
ATOM 2437 C CA . PHE A 1 309 ? -2.174 24.526 -3.436 1.00 85.69 309 PHE A CA 1
ATOM 2438 C C . PHE A 1 309 ? -0.857 24.644 -2.654 1.00 85.69 309 PHE A C 1
ATOM 2440 O O . PHE A 1 309 ? 0.168 24.054 -2.996 1.00 85.69 309 PHE A O 1
ATOM 2447 N N . SER A 1 310 ? -0.870 25.457 -1.593 1.00 84.56 310 SER A N 1
ATOM 2448 C CA . SER A 1 310 ? 0.272 25.552 -0.678 1.00 84.56 310 SER A CA 1
ATOM 2449 C C . SER A 1 310 ? 0.376 24.266 0.126 1.00 84.56 310 SER A C 1
ATOM 2451 O O . SER A 1 310 ? -0.561 23.930 0.848 1.00 84.56 310 SER A O 1
ATOM 2453 N N . GLU A 1 311 ? 1.526 23.610 0.046 1.00 78.31 311 GLU A N 1
ATOM 2454 C CA . GLU A 1 311 ? 1.854 22.427 0.840 1.00 78.31 311 GLU A CA 1
ATOM 2455 C C . GLU A 1 311 ? 1.525 22.633 2.326 1.00 78.31 311 GLU A C 1
ATOM 2457 O O . GLU A 1 311 ? 1.780 23.698 2.903 1.00 78.31 311 GLU A O 1
ATOM 2462 N N . ALA A 1 312 ? 0.914 21.608 2.922 1.00 72.88 312 ALA A N 1
ATOM 2463 C CA . ALA A 1 312 ? 0.474 21.613 4.313 1.00 72.88 312 ALA A CA 1
ATOM 2464 C C . ALA A 1 312 ? 1.102 20.483 5.150 1.00 72.88 312 ALA A C 1
ATOM 2466 O O . ALA A 1 312 ? 0.666 20.296 6.288 1.00 72.88 312 ALA A O 1
ATOM 2467 N N . ASP A 1 313 ? 2.066 19.724 4.597 1.00 76.38 313 ASP A N 1
ATOM 2468 C CA . ASP A 1 313 ? 2.791 18.617 5.262 1.00 76.38 313 ASP A CA 1
ATOM 2469 C C . ASP A 1 313 ? 1.863 17.601 5.975 1.00 76.38 313 ASP A C 1
ATOM 2471 O O . ASP A 1 313 ? 2.220 16.935 6.952 1.00 76.38 313 ASP A O 1
ATOM 2475 N N . SER A 1 314 ? 0.602 17.514 5.539 1.00 84.81 314 SER A N 1
ATOM 2476 C CA . SER A 1 314 ? -0.431 16.759 6.250 1.00 84.81 314 SER A CA 1
ATOM 2477 C C . SER A 1 314 ? -0.530 15.345 5.698 1.00 84.81 314 SER A C 1
ATOM 2479 O O . SER A 1 314 ? -1.027 15.129 4.598 1.00 84.81 314 SER A O 1
ATOM 2481 N N . MET A 1 315 ? -0.058 14.382 6.482 1.00 91.00 315 MET A N 1
ATOM 2482 C CA . MET A 1 315 ? -0.031 12.977 6.084 1.00 91.00 315 MET A CA 1
ATOM 2483 C C . MET A 1 315 ? -1.384 12.296 6.315 1.00 91.00 315 MET A C 1
ATOM 2485 O O . MET A 1 315 ? -2.045 12.550 7.329 1.00 91.00 315 MET A O 1
ATOM 2489 N N . GLY A 1 316 ? -1.752 11.366 5.432 1.00 95.38 316 GLY A N 1
ATOM 2490 C CA . GLY A 1 316 ? -2.891 10.472 5.654 1.00 95.38 316 GLY A CA 1
ATOM 2491 C C . GLY A 1 316 ? -2.630 9.522 6.827 1.00 95.38 316 GLY A C 1
ATOM 2492 O O . GLY A 1 316 ? -3.393 9.479 7.801 1.00 95.38 316 GLY A O 1
ATOM 2493 N N . ILE A 1 317 ? -1.501 8.808 6.776 1.00 96.19 317 ILE A N 1
ATOM 2494 C CA . ILE A 1 317 ? -0.981 7.969 7.862 1.00 96.19 317 ILE A CA 1
ATOM 2495 C C . ILE A 1 317 ? 0.496 8.297 8.115 1.00 96.19 317 ILE A C 1
ATOM 2497 O O . ILE A 1 317 ? 1.358 7.998 7.297 1.00 96.19 317 ILE A O 1
ATOM 2501 N N . GLY A 1 318 ? 0.800 8.907 9.262 1.00 93.00 318 GLY A N 1
ATOM 2502 C CA . GLY A 1 318 ? 2.160 9.342 9.605 1.00 93.00 318 GLY A CA 1
ATOM 2503 C C . GLY A 1 318 ? 2.855 8.450 10.636 1.00 93.00 318 GLY A C 1
ATOM 2504 O O . GLY A 1 318 ? 2.324 8.239 11.734 1.00 93.00 318 GLY A O 1
ATOM 2505 N N . ILE A 1 319 ? 4.071 7.992 10.337 1.00 89.88 319 ILE A N 1
ATOM 2506 C CA . ILE A 1 319 ? 4.945 7.286 11.288 1.00 89.88 319 ILE A CA 1
ATOM 2507 C C . ILE A 1 319 ? 6.120 8.188 11.650 1.00 89.88 319 ILE A C 1
ATOM 2509 O O . ILE A 1 319 ? 6.904 8.583 10.790 1.00 89.88 319 ILE A O 1
ATOM 2513 N N . ASN A 1 320 ? 6.274 8.499 12.936 1.00 87.19 320 ASN A N 1
ATOM 2514 C CA . ASN A 1 320 ? 7.357 9.361 13.418 1.00 87.19 320 ASN A CA 1
ATOM 2515 C C . ASN A 1 320 ? 8.289 8.617 14.383 1.00 87.19 320 ASN A C 1
ATOM 2517 O O . ASN A 1 320 ? 8.090 7.435 14.671 1.00 87.19 320 ASN A O 1
ATOM 2521 N N . GLY A 1 321 ? 9.327 9.314 14.857 1.00 89.19 321 GLY A N 1
ATOM 2522 C CA . GLY A 1 321 ? 10.347 8.764 15.752 1.00 89.19 321 GLY A CA 1
ATOM 2523 C C . GLY A 1 321 ? 9.782 8.016 16.967 1.00 89.19 321 GLY A C 1
ATOM 2524 O O . GLY A 1 321 ? 8.682 8.305 17.447 1.00 89.19 321 GLY A O 1
ATOM 2525 N N . ASN A 1 322 ? 10.564 7.047 17.450 1.00 91.81 322 ASN A N 1
ATOM 2526 C CA . ASN A 1 322 ? 10.210 6.098 18.508 1.00 91.81 322 ASN A CA 1
ATOM 2527 C C . ASN A 1 322 ? 8.919 5.322 18.177 1.00 91.81 322 ASN A C 1
ATOM 2529 O O . ASN A 1 322 ? 7.939 5.350 18.924 1.00 91.81 322 ASN A O 1
ATOM 2533 N N . SER A 1 323 ? 8.933 4.636 17.030 1.00 93.50 323 SER A N 1
ATOM 2534 C CA . SER A 1 323 ? 7.854 3.746 16.583 1.00 93.50 323 SER A CA 1
ATOM 2535 C C . SER A 1 323 ? 8.431 2.424 16.083 1.00 93.50 323 SER A C 1
ATOM 2537 O O . SER A 1 323 ? 9.450 2.408 15.391 1.00 93.50 323 SER A O 1
ATOM 2539 N N . ASN A 1 324 ? 7.798 1.302 16.415 1.00 95.69 324 ASN A N 1
ATOM 2540 C CA . ASN A 1 324 ? 8.349 -0.019 16.124 1.00 95.69 324 ASN A CA 1
ATOM 2541 C C . ASN A 1 324 ? 7.242 -1.035 15.841 1.00 95.69 324 ASN A C 1
ATOM 2543 O O . ASN A 1 324 ? 6.304 -1.122 16.620 1.00 95.69 324 ASN A O 1
ATOM 2547 N N . ARG A 1 325 ? 7.363 -1.840 14.779 1.00 97.31 325 ARG A N 1
ATOM 2548 C CA . ARG A 1 325 ? 6.352 -2.852 14.406 1.00 97.31 325 ARG A CA 1
ATOM 2549 C C . ARG A 1 325 ? 4.990 -2.196 14.155 1.00 97.31 325 ARG A C 1
ATOM 2551 O O . ARG A 1 325 ? 4.069 -2.281 14.964 1.00 97.31 325 ARG A O 1
ATOM 2558 N N . ILE A 1 326 ? 4.904 -1.475 13.038 1.00 97.94 326 ILE A N 1
ATOM 2559 C CA . ILE A 1 326 ? 3.691 -0.762 12.623 1.00 97.94 326 ILE A CA 1
ATOM 2560 C C . ILE A 1 326 ? 3.176 -1.350 11.312 1.00 97.94 326 ILE A C 1
ATOM 2562 O O . ILE A 1 326 ? 3.911 -1.397 10.328 1.00 97.94 326 ILE A O 1
ATOM 2566 N N . TRP A 1 327 ? 1.915 -1.769 11.290 1.00 98.75 327 TRP A N 1
ATOM 2567 C CA . TRP A 1 327 ? 1.245 -2.295 10.105 1.00 98.75 327 TRP A CA 1
ATOM 2568 C C . TRP A 1 327 ? 0.255 -1.273 9.567 1.00 98.75 327 TRP A C 1
ATOM 2570 O O . TRP A 1 327 ? -0.667 -0.858 10.266 1.00 98.75 327 TRP A O 1
ATOM 2580 N N . ILE A 1 328 ? 0.433 -0.908 8.305 1.00 98.69 328 ILE A N 1
ATOM 2581 C CA . ILE A 1 328 ? -0.489 -0.106 7.510 1.00 98.69 328 ILE A CA 1
ATOM 2582 C C . ILE A 1 328 ? -0.961 -1.033 6.399 1.00 98.69 328 ILE A C 1
ATOM 2584 O O . ILE A 1 328 ? -0.256 -1.220 5.411 1.00 98.69 328 ILE A O 1
ATOM 2588 N N . ILE A 1 329 ? -2.088 -1.707 6.605 1.00 98.50 329 ILE A N 1
ATOM 2589 C CA . ILE A 1 329 ? -2.505 -2.820 5.750 1.00 98.50 329 ILE A CA 1
ATOM 2590 C C . ILE A 1 329 ? -3.943 -2.694 5.254 1.00 98.50 329 ILE A C 1
ATOM 2592 O O . ILE A 1 329 ? -4.851 -2.375 6.018 1.00 98.50 329 ILE A O 1
ATOM 2596 N N . ASP A 1 330 ? -4.164 -2.978 3.975 1.00 98.75 330 ASP A N 1
ATOM 2597 C CA . ASP A 1 330 ? -5.493 -3.051 3.365 1.00 98.75 330 ASP A CA 1
ATOM 2598 C C . ASP A 1 330 ? -6.329 -1.754 3.520 1.00 98.75 330 ASP A C 1
ATOM 2600 O O . ASP A 1 330 ? -7.556 -1.812 3.601 1.00 98.75 330 ASP A O 1
ATOM 2604 N N . ASN A 1 331 ? -5.694 -0.576 3.621 1.00 98.81 331 ASN A N 1
ATOM 2605 C CA . ASN A 1 331 ? -6.379 0.719 3.749 1.00 98.81 331 ASN A CA 1
ATOM 2606 C C . ASN A 1 331 ? -6.585 1.394 2.390 1.00 98.81 331 ASN A C 1
ATOM 2608 O O . ASN A 1 331 ? -5.823 1.187 1.449 1.00 98.81 331 ASN A O 1
ATOM 2612 N N . ILE A 1 332 ? -7.565 2.290 2.331 1.00 98.75 332 ILE A N 1
ATOM 2613 C CA . ILE A 1 332 ? -7.715 3.261 1.247 1.00 98.75 332 ILE A CA 1
ATOM 2614 C C . ILE A 1 332 ? -7.290 4.620 1.799 1.00 98.75 332 ILE A C 1
ATOM 2616 O O . ILE A 1 332 ? -7.816 5.034 2.834 1.00 98.75 332 ILE A O 1
ATOM 2620 N N . ILE A 1 333 ? -6.355 5.300 1.139 1.00 98.38 333 ILE A N 1
ATOM 2621 C CA . ILE A 1 333 ? -5.814 6.589 1.583 1.00 98.38 333 ILE A CA 1
ATOM 2622 C C . ILE A 1 333 ? -5.869 7.577 0.422 1.00 98.38 333 ILE A C 1
ATOM 2624 O O . ILE A 1 333 ? -5.338 7.310 -0.653 1.00 98.38 333 ILE A O 1
ATOM 2628 N N . THR A 1 334 ? -6.515 8.715 0.639 1.00 96.44 334 THR A N 1
ATOM 2629 C CA . THR A 1 334 ? -6.674 9.747 -0.385 1.00 96.44 334 THR A CA 1
ATOM 2630 C C . THR A 1 334 ? -6.776 11.132 0.240 1.00 96.44 334 THR A C 1
ATOM 2632 O O . THR A 1 334 ? -7.043 11.268 1.439 1.00 96.44 334 THR A O 1
ATOM 2635 N N . ARG A 1 335 ? -6.588 12.182 -0.561 1.00 92.81 335 ARG A N 1
ATOM 2636 C CA . ARG A 1 335 ? -6.826 13.578 -0.165 1.00 92.81 335 ARG A CA 1
ATOM 2637 C C . ARG A 1 335 ? -5.993 14.067 1.018 1.00 92.81 335 ARG A C 1
ATOM 2639 O O . ARG A 1 335 ? -6.388 15.039 1.669 1.00 92.81 335 ARG A O 1
ATOM 2646 N N . ALA A 1 336 ? -4.869 13.416 1.311 1.00 92.56 336 ALA A N 1
ATOM 2647 C CA . ALA A 1 336 ? -3.866 13.949 2.226 1.00 92.56 336 ALA A CA 1
ATOM 2648 C C . ALA A 1 336 ? -3.229 15.193 1.592 1.00 92.56 336 ALA A C 1
ATOM 2650 O O . ALA A 1 336 ? -2.996 15.204 0.388 1.00 92.56 336 ALA A O 1
ATOM 2651 N N . GLY A 1 337 ? -2.973 16.257 2.357 1.00 89.69 337 GLY A N 1
ATOM 2652 C CA . GLY A 1 337 ? -2.356 17.470 1.799 1.00 89.69 337 GLY A CA 1
ATOM 2653 C C . GLY A 1 337 ? -0.845 17.332 1.578 1.00 89.69 337 GLY A C 1
ATOM 2654 O O . GLY A 1 337 ? -0.271 18.141 0.861 1.00 89.69 337 GLY A O 1
ATOM 2655 N N . GLY A 1 338 ? -0.229 16.340 2.220 1.00 91.38 338 GLY A N 1
ATOM 2656 C CA . GLY A 1 338 ? 1.130 15.848 2.004 1.00 91.38 338 GLY A CA 1
ATOM 2657 C C . GLY A 1 338 ? 1.091 14.413 1.464 1.00 91.38 338 GLY A C 1
ATOM 2658 O O . GLY A 1 338 ? 0.306 14.098 0.563 1.00 91.38 338 GLY A O 1
ATOM 2659 N N . ASP A 1 339 ? 1.880 13.532 2.076 1.00 93.44 339 ASP A N 1
ATOM 2660 C CA . ASP A 1 339 ? 1.951 12.112 1.719 1.00 93.44 339 ASP A CA 1
ATOM 2661 C C . ASP A 1 339 ? 0.717 11.299 2.134 1.00 93.44 339 ASP A C 1
ATOM 2663 O O . ASP A 1 339 ? 0.128 11.515 3.19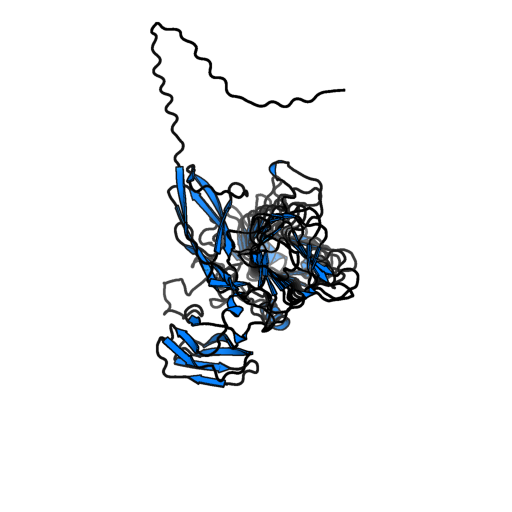9 1.00 93.44 339 ASP A O 1
ATOM 2667 N N . ALA A 1 340 ? 0.370 10.263 1.365 1.00 96.06 340 ALA A N 1
ATOM 2668 C CA . ALA A 1 340 ? -0.578 9.254 1.841 1.00 96.06 340 ALA A CA 1
ATOM 2669 C C . ALA A 1 340 ? -0.002 8.520 3.068 1.00 96.06 340 ALA A C 1
ATOM 2671 O O . ALA A 1 340 ? -0.670 8.411 4.100 1.00 96.06 340 ALA A O 1
ATOM 2672 N N . VAL A 1 341 ? 1.261 8.093 2.985 1.00 96.19 341 VAL A N 1
ATOM 2673 C CA . VAL A 1 341 ? 2.038 7.517 4.086 1.00 96.19 341 VAL A CA 1
ATOM 2674 C C . VAL A 1 341 ? 3.392 8.221 4.194 1.00 96.19 341 VAL A C 1
ATOM 2676 O O . VAL A 1 341 ? 4.253 8.050 3.336 1.00 96.19 341 VAL A O 1
ATOM 2679 N N . GLY A 1 342 ? 3.605 8.977 5.271 1.00 89.69 342 GLY A N 1
ATOM 2680 C CA . GLY A 1 342 ? 4.860 9.701 5.503 1.00 89.69 342 GLY A CA 1
ATOM 2681 C C . GLY A 1 342 ? 5.665 9.112 6.661 1.00 89.69 342 GLY A C 1
ATOM 2682 O O . GLY A 1 342 ? 5.121 8.880 7.748 1.00 89.69 342 GLY A O 1
ATOM 2683 N N . ASN A 1 343 ? 6.967 8.886 6.450 1.00 79.44 343 ASN A N 1
ATOM 2684 C CA . ASN A 1 343 ? 7.828 8.206 7.419 1.00 79.44 343 ASN A CA 1
ATOM 2685 C C . ASN A 1 343 ? 9.045 9.034 7.854 1.00 79.44 343 ASN A C 1
ATOM 2687 O O . ASN A 1 343 ? 9.942 9.339 7.070 1.00 79.44 343 ASN A O 1
ATOM 2691 N N . GLY A 1 344 ? 9.144 9.251 9.166 1.00 70.19 344 GLY A N 1
ATOM 2692 C CA . GLY A 1 344 ? 10.406 9.343 9.896 1.00 70.19 344 GLY A CA 1
ATOM 2693 C C . GLY A 1 344 ? 11.265 10.579 9.666 1.00 70.19 344 GLY A C 1
ATOM 2694 O O . GLY A 1 344 ? 12.481 10.487 9.812 1.00 70.19 344 GLY A O 1
ATOM 2695 N N . HIS A 1 345 ? 10.677 11.732 9.348 1.00 82.50 345 HIS A N 1
ATOM 2696 C CA . HIS A 1 345 ? 11.422 12.992 9.345 1.00 82.50 345 HIS A CA 1
ATOM 2697 C C . HIS A 1 345 ? 12.052 13.244 10.730 1.00 82.50 345 HIS A C 1
ATOM 2699 O O . HIS A 1 345 ? 11.355 13.198 11.744 1.00 82.50 345 HIS A O 1
ATOM 2705 N N . ALA A 1 346 ? 13.370 13.475 10.779 1.00 83.69 346 ALA A N 1
ATOM 2706 C CA . ALA A 1 346 ? 14.148 13.606 12.017 1.00 83.69 346 ALA A CA 1
ATOM 2707 C C . ALA A 1 346 ? 14.033 12.406 12.990 1.00 83.69 346 ALA A C 1
ATOM 2709 O O . ALA A 1 346 ? 14.246 12.550 14.199 1.00 83.69 346 ALA A O 1
ATOM 2710 N N . ALA A 1 347 ? 13.692 11.208 12.495 1.00 85.19 347 ALA A N 1
ATOM 2711 C CA . ALA A 1 347 ? 13.520 10.030 13.341 1.00 85.19 347 ALA A CA 1
ATOM 2712 C C . ALA A 1 347 ? 14.838 9.369 13.763 1.00 85.19 347 ALA A C 1
ATOM 2714 O O . ALA A 1 347 ? 14.816 8.590 14.715 1.00 85.19 347 ALA A O 1
ATOM 2715 N N . ASN A 1 348 ? 15.980 9.646 13.125 1.00 89.50 348 ASN A N 1
ATOM 2716 C CA . ASN A 1 348 ? 17.282 9.101 13.534 1.00 89.50 348 ASN A CA 1
ATOM 2717 C C . ASN A 1 348 ? 17.288 7.562 13.753 1.00 89.50 348 ASN A C 1
ATOM 2719 O O . ASN A 1 348 ? 17.866 7.067 14.723 1.00 89.50 348 ASN A O 1
ATOM 2723 N N . TYR A 1 349 ? 16.612 6.794 12.885 1.00 91.56 349 TYR A N 1
ATOM 2724 C CA . TYR A 1 349 ? 16.412 5.332 12.973 1.00 91.56 349 TYR A CA 1
ATOM 2725 C C . TYR A 1 349 ? 15.631 4.822 14.196 1.00 91.56 349 TYR A C 1
ATOM 2727 O O . TYR A 1 349 ? 15.586 3.615 14.454 1.00 91.56 349 TYR A O 1
ATOM 2735 N N . THR A 1 350 ? 14.997 5.709 14.962 1.00 91.81 350 THR A N 1
ATOM 2736 C CA . THR A 1 350 ? 14.120 5.307 16.073 1.00 91.81 350 THR A CA 1
ATOM 2737 C C . THR A 1 350 ? 12.764 4.789 15.589 1.00 91.81 350 THR A C 1
ATOM 2739 O O . THR A 1 350 ? 12.102 4.049 16.313 1.00 91.81 350 THR A O 1
ATOM 2742 N N . ALA A 1 351 ? 12.374 5.135 14.359 1.00 91.50 351 ALA A N 1
ATOM 2743 C CA . ALA A 1 351 ? 11.265 4.518 13.645 1.00 91.50 351 ALA A CA 1
ATOM 2744 C C . ALA A 1 351 ? 11.774 3.325 12.814 1.00 91.50 351 ALA A C 1
ATOM 2746 O O . ALA A 1 351 ? 12.636 3.484 11.941 1.00 91.50 351 ALA A O 1
ATOM 2747 N N . LYS A 1 352 ? 11.281 2.119 13.121 1.00 94.06 352 LYS A N 1
ATOM 2748 C CA . LYS A 1 352 ? 11.769 0.860 12.533 1.00 94.06 352 LYS A CA 1
ATOM 2749 C C . LYS A 1 352 ? 10.703 -0.228 12.419 1.00 94.06 352 LYS A C 1
ATOM 2751 O O . LYS A 1 352 ? 9.734 -0.209 13.165 1.00 94.06 352 LYS A O 1
ATOM 2756 N N . ASN A 1 353 ? 10.902 -1.205 11.532 1.00 95.44 353 ASN A N 1
ATOM 2757 C CA . ASN A 1 353 ? 9.969 -2.323 11.314 1.00 95.44 353 ASN A CA 1
ATOM 2758 C C . ASN A 1 353 ? 8.544 -1.842 10.986 1.00 95.44 353 ASN A C 1
ATOM 2760 O O . ASN A 1 353 ? 7.629 -1.963 11.800 1.00 95.44 353 ASN A O 1
ATOM 2764 N N . TYR A 1 354 ? 8.360 -1.256 9.813 1.00 93.12 354 TYR A N 1
ATOM 2765 C CA . TYR A 1 354 ? 7.064 -0.752 9.356 1.00 93.12 354 TYR A CA 1
ATOM 2766 C C . TYR A 1 354 ? 6.697 -1.423 8.039 1.00 93.12 354 TYR A C 1
ATOM 2768 O O . TYR A 1 354 ? 7.530 -1.606 7.146 1.00 93.12 354 TYR A O 1
ATOM 2776 N N . TYR A 1 355 ? 5.437 -1.834 7.971 1.00 98.12 355 TYR A N 1
ATOM 2777 C CA . TYR A 1 355 ? 4.918 -2.764 6.986 1.00 98.12 355 TYR A CA 1
ATOM 2778 C C . TYR A 1 355 ? 3.708 -2.127 6.303 1.00 98.12 355 TYR A C 1
ATOM 2780 O O . TYR A 1 355 ? 2.672 -1.929 6.936 1.00 98.12 355 TYR A O 1
ATOM 2788 N N . VAL A 1 356 ? 3.847 -1.786 5.024 1.00 98.69 356 VAL A N 1
ATOM 2789 C CA . VAL A 1 356 ? 2.824 -1.113 4.215 1.00 98.69 356 VAL A CA 1
ATOM 2790 C C . VAL A 1 356 ? 2.330 -2.103 3.166 1.00 98.69 356 VAL A C 1
ATOM 2792 O O . VAL A 1 356 ? 3.037 -2.364 2.198 1.00 98.69 356 VAL A O 1
ATOM 2795 N N . GLY A 1 357 ? 1.168 -2.720 3.387 1.00 98.31 357 GLY A N 1
ATOM 2796 C CA . GLY A 1 357 ? 0.698 -3.873 2.610 1.00 98.31 357 GLY A CA 1
ATOM 2797 C C . GLY A 1 357 ? -0.684 -3.700 1.994 1.00 98.31 357 GLY A C 1
ATOM 2798 O O . GLY A 1 357 ? -1.627 -3.451 2.738 1.00 98.31 357 GLY A O 1
ATOM 2799 N N . ARG A 1 358 ? -0.849 -3.911 0.685 1.00 98.44 358 ARG A N 1
ATOM 2800 C CA . ARG A 1 358 ? -2.169 -3.910 0.010 1.00 98.44 358 ARG A CA 1
ATOM 2801 C C . ARG A 1 358 ? -3.035 -2.673 0.251 1.00 98.44 358 ARG A C 1
ATOM 2803 O O . ARG A 1 358 ? -4.259 -2.754 0.296 1.00 98.44 358 ARG A O 1
ATOM 2810 N N . ASN A 1 359 ? -2.414 -1.515 0.430 1.00 98.88 359 ASN A N 1
ATOM 2811 C CA . ASN A 1 359 ? -3.148 -0.259 0.488 1.00 98.88 359 ASN A CA 1
ATOM 2812 C C . ASN A 1 359 ? -3.412 0.262 -0.926 1.00 98.88 359 ASN A C 1
ATOM 2814 O O . ASN A 1 359 ? -2.638 0.008 -1.850 1.00 98.88 359 ASN A O 1
ATOM 2818 N N . ILE A 1 360 ? -4.485 1.032 -1.064 1.00 98.81 360 ILE A N 1
ATOM 2819 C CA . ILE A 1 360 ? -4.834 1.766 -2.278 1.00 98.81 360 ILE A CA 1
ATOM 2820 C C . ILE A 1 360 ? -4.660 3.251 -1.957 1.00 98.81 360 ILE A C 1
ATOM 2822 O O . ILE A 1 360 ? -5.375 3.794 -1.111 1.00 98.81 360 ILE A O 1
ATOM 2826 N N . MET A 1 361 ? -3.672 3.886 -2.582 1.00 98.50 361 MET A N 1
ATOM 2827 C CA . MET A 1 361 ? -3.234 5.255 -2.299 1.00 98.50 361 MET A CA 1
ATOM 2828 C C . MET A 1 361 ? -3.373 6.101 -3.560 1.00 98.50 361 MET A C 1
ATOM 2830 O O . MET A 1 361 ? -2.790 5.758 -4.586 1.00 98.50 361 MET A O 1
ATOM 2834 N N . TYR A 1 362 ? -4.171 7.167 -3.499 1.00 97.00 362 TYR A N 1
ATOM 2835 C CA . TYR A 1 362 ? -4.422 7.988 -4.681 1.00 97.00 362 TYR A CA 1
ATOM 2836 C C . TYR A 1 362 ? -4.813 9.422 -4.365 1.00 97.00 362 TYR A C 1
ATOM 2838 O O . TYR A 1 362 ? -5.421 9.691 -3.325 1.00 97.00 362 TYR A O 1
ATOM 2846 N N . THR A 1 363 ? -4.500 10.340 -5.280 1.00 94.38 363 THR A N 1
ATOM 2847 C CA . THR A 1 363 ? -4.899 11.752 -5.191 1.00 94.38 363 THR A CA 1
ATOM 2848 C C . THR A 1 363 ? -4.499 12.379 -3.847 1.00 94.38 363 THR A C 1
ATOM 2850 O O . THR A 1 363 ? -5.325 12.915 -3.100 1.00 94.38 363 THR A O 1
ATOM 2853 N N . CYS A 1 364 ? -3.216 12.274 -3.497 1.00 93.12 364 CYS A N 1
ATOM 2854 C CA . CYS A 1 364 ? -2.626 12.986 -2.359 1.00 93.12 364 CYS A CA 1
ATOM 2855 C C . CYS A 1 364 ? -1.753 14.140 -2.855 1.00 93.12 364 CYS A C 1
ATOM 2857 O O . CYS A 1 364 ? -1.251 14.109 -3.975 1.00 93.12 364 CYS A O 1
ATOM 2859 N N . GLY A 1 365 ? -1.584 15.164 -2.021 1.00 90.75 365 GLY A N 1
ATOM 2860 C CA . GLY A 1 365 ? -0.901 16.402 -2.379 1.00 90.75 365 GLY A CA 1
ATOM 2861 C C . GLY A 1 365 ? 0.540 16.197 -2.823 1.00 90.75 365 GLY A C 1
ATOM 2862 O O . GLY A 1 365 ? 1.010 16.935 -3.692 1.00 90.75 365 GLY A O 1
ATOM 2863 N N . GLU A 1 366 ? 1.207 15.191 -2.245 1.00 90.69 366 GLU A N 1
ATOM 2864 C CA . GLU A 1 366 ? 2.624 14.924 -2.478 1.00 90.69 366 GLU A CA 1
ATOM 2865 C C . GLU A 1 366 ? 2.911 13.546 -3.040 1.00 90.69 366 GLU A C 1
ATOM 2867 O O . GLU A 1 366 ? 2.868 13.387 -4.262 1.00 90.69 366 GLU A O 1
ATOM 2872 N N . ASN A 1 367 ? 3.233 12.582 -2.179 1.00 94.31 367 ASN A N 1
ATOM 2873 C CA . ASN A 1 367 ? 3.595 11.231 -2.575 1.00 94.31 367 ASN A CA 1
ATOM 2874 C C . ASN A 1 367 ? 2.601 10.205 -2.011 1.00 94.31 367 ASN A C 1
ATOM 2876 O O . ASN A 1 367 ? 1.839 10.463 -1.075 1.00 94.31 367 ASN A O 1
ATOM 2880 N N . ALA A 1 368 ? 2.584 9.003 -2.576 1.00 96.62 368 ALA A N 1
ATOM 2881 C CA . ALA A 1 368 ? 1.954 7.856 -1.932 1.00 96.62 368 ALA A CA 1
ATOM 2882 C C . ALA A 1 368 ? 2.737 7.494 -0.676 1.00 96.62 368 ALA A C 1
ATOM 2884 O O . ALA A 1 368 ? 2.171 7.361 0.406 1.00 96.62 368 ALA A O 1
ATOM 2885 N N . ILE A 1 369 ? 4.052 7.350 -0.826 1.00 96.38 369 ILE A N 1
ATOM 2886 C CA . ILE A 1 369 ? 4.937 6.950 0.257 1.00 96.38 369 ILE A CA 1
ATOM 2887 C C . ILE A 1 369 ? 6.202 7.797 0.228 1.00 96.38 369 ILE A C 1
ATOM 2889 O O . ILE A 1 369 ? 6.920 7.807 -0.771 1.00 96.38 369 ILE A O 1
ATOM 2893 N N . ASP A 1 370 ? 6.518 8.406 1.365 1.00 93.69 370 ASP A N 1
ATOM 2894 C CA . ASP A 1 370 ? 7.791 9.085 1.594 1.00 93.69 370 ASP A CA 1
ATOM 2895 C C . ASP A 1 370 ? 8.565 8.418 2.743 1.00 93.69 370 ASP A C 1
ATOM 2897 O O . ASP A 1 370 ? 8.063 8.247 3.861 1.00 93.69 370 ASP A O 1
ATOM 2901 N N . ILE A 1 371 ? 9.796 7.989 2.457 1.00 93.44 371 ILE A N 1
ATOM 2902 C CA . ILE A 1 371 ? 10.672 7.231 3.351 1.00 93.44 371 ILE A CA 1
ATOM 2903 C C . ILE A 1 371 ? 11.944 8.033 3.641 1.00 93.44 371 ILE A C 1
ATOM 2905 O O . ILE A 1 371 ? 12.848 8.137 2.807 1.00 93.44 371 ILE A O 1
ATOM 2909 N N . LYS A 1 372 ? 12.043 8.515 4.885 1.00 91.19 372 LYS A N 1
ATOM 2910 C CA . LYS A 1 372 ? 13.190 9.271 5.404 1.00 91.19 372 LYS A CA 1
ATOM 2911 C C . LYS A 1 372 ? 13.957 8.436 6.430 1.00 91.19 372 LYS A C 1
ATOM 2913 O O . LYS A 1 372 ? 14.421 7.344 6.111 1.00 91.19 372 LYS A O 1
ATOM 2918 N N . GLU A 1 373 ? 14.088 8.905 7.673 1.00 91.25 373 GLU A N 1
ATOM 2919 C CA . GLU A 1 373 ? 15.099 8.463 8.644 1.00 91.25 373 GLU A CA 1
ATOM 2920 C C . GLU A 1 373 ? 14.843 7.149 9.380 1.00 91.25 373 GLU A C 1
ATOM 2922 O O . GLU A 1 373 ? 14.849 7.085 10.612 1.00 91.25 373 GLU A O 1
ATOM 2927 N N . VAL A 1 374 ? 14.620 6.085 8.616 1.00 91.62 374 VAL A N 1
ATOM 2928 C CA . VAL A 1 374 ? 14.014 4.850 9.106 1.00 91.62 374 VAL A CA 1
ATOM 2929 C C . VAL A 1 374 ? 14.803 3.588 8.730 1.00 91.62 374 VAL A C 1
ATOM 2931 O O . VAL A 1 374 ? 15.617 3.583 7.804 1.00 91.62 374 VAL A O 1
ATOM 2934 N N . ASP A 1 375 ? 14.591 2.508 9.492 1.00 92.94 375 ASP A N 1
ATOM 2935 C CA . ASP A 1 375 ? 15.268 1.209 9.323 1.00 92.94 375 ASP A CA 1
ATOM 2936 C C . ASP A 1 375 ? 14.249 0.069 9.186 1.00 92.94 375 ASP A C 1
ATOM 2938 O O . ASP A 1 375 ? 13.335 -0.036 10.002 1.00 92.94 375 ASP A O 1
ATOM 2942 N N . LYS A 1 376 ? 14.414 -0.804 8.189 1.00 94.50 376 LYS A N 1
ATOM 2943 C CA . LYS A 1 376 ? 13.517 -1.944 7.902 1.00 94.50 376 LYS A CA 1
ATOM 2944 C C . LYS A 1 376 ? 12.097 -1.520 7.515 1.00 94.50 376 LYS A C 1
ATOM 2946 O O . LYS A 1 376 ? 11.163 -1.622 8.315 1.00 94.50 376 LYS A O 1
ATOM 2951 N N . VAL A 1 377 ? 11.962 -1.089 6.263 1.00 96.56 377 VAL A N 1
ATOM 2952 C CA . VAL A 1 377 ? 10.672 -0.888 5.585 1.00 96.56 377 VAL A CA 1
ATOM 2953 C C . VAL A 1 377 ? 10.338 -2.135 4.784 1.00 96.56 377 VAL A C 1
ATOM 2955 O O . VAL A 1 377 ? 11.208 -2.633 4.063 1.00 96.56 377 VAL A O 1
ATOM 2958 N N . ILE A 1 378 ? 9.077 -2.553 4.785 1.00 98.44 378 ILE A N 1
ATOM 2959 C CA . ILE A 1 378 ? 8.537 -3.400 3.718 1.00 98.44 378 ILE A CA 1
ATOM 2960 C C . ILE A 1 378 ? 7.282 -2.728 3.157 1.00 98.44 378 ILE A C 1
ATOM 2962 O O . ILE A 1 378 ? 6.314 -2.525 3.885 1.00 98.44 378 ILE A O 1
ATOM 2966 N N . VAL A 1 379 ? 7.305 -2.392 1.870 1.00 98.75 379 VAL A N 1
ATOM 2967 C CA . VAL A 1 379 ? 6.178 -1.876 1.086 1.00 98.75 379 VAL A CA 1
ATOM 2968 C C . VAL A 1 379 ? 5.791 -2.955 0.083 1.00 98.75 379 VAL A C 1
ATOM 2970 O O . VAL A 1 379 ? 6.571 -3.243 -0.820 1.00 98.75 379 VAL A O 1
ATOM 2973 N N . SER A 1 380 ? 4.629 -3.579 0.249 1.00 98.69 380 SER A N 1
ATOM 2974 C CA . SER A 1 380 ? 4.249 -4.774 -0.505 1.00 98.69 380 SER A CA 1
ATOM 2975 C C . SER A 1 380 ? 2.831 -4.717 -1.071 1.00 98.69 380 SER A C 1
ATOM 2977 O O . SER A 1 380 ? 1.892 -4.408 -0.340 1.00 98.69 380 SER A O 1
ATOM 2979 N N . GLU A 1 381 ? 2.663 -5.061 -2.349 1.00 98.56 381 GLU A N 1
ATOM 2980 C CA . GLU A 1 381 ? 1.351 -5.270 -2.992 1.00 98.56 381 GLU A CA 1
ATOM 2981 C C . GLU A 1 381 ? 0.403 -4.055 -2.942 1.00 98.56 381 GLU A C 1
ATOM 2983 O O . GLU A 1 381 ? -0.815 -4.210 -2.978 1.00 98.56 381 GLU A O 1
ATOM 2988 N N . ASN A 1 382 ? 0.927 -2.833 -2.818 1.00 98.88 382 ASN A N 1
ATOM 2989 C CA . ASN A 1 382 ? 0.105 -1.622 -2.816 1.00 98.88 382 ASN A CA 1
ATOM 2990 C C . ASN A 1 382 ? -0.204 -1.162 -4.243 1.00 98.88 382 ASN A C 1
ATOM 2992 O O . ASN A 1 382 ? 0.592 -1.390 -5.153 1.00 98.88 382 ASN A O 1
ATOM 2996 N N . VAL A 1 383 ? -1.311 -0.438 -4.403 1.00 98.81 383 VAL A N 1
ATOM 2997 C CA . VAL A 1 383 ? -1.658 0.280 -5.635 1.00 98.81 383 VAL A CA 1
ATOM 2998 C C . VAL A 1 383 ? -1.543 1.783 -5.378 1.00 98.81 383 VAL A C 1
ATOM 3000 O O . VAL A 1 383 ? -2.149 2.292 -4.431 1.00 98.81 383 VAL A O 1
ATOM 3003 N N . MET A 1 384 ? -0.759 2.482 -6.198 1.00 98.75 384 MET A N 1
ATOM 3004 C CA . MET A 1 384 ? -0.460 3.913 -6.072 1.00 98.75 384 MET A CA 1
ATOM 3005 C C . MET A 1 384 ? -0.737 4.620 -7.397 1.00 98.75 384 MET A C 1
ATOM 3007 O O . MET A 1 384 ? -0.088 4.299 -8.393 1.00 98.75 384 MET A O 1
ATOM 3011 N N . PHE A 1 385 ? -1.672 5.571 -7.421 1.00 97.81 385 PHE A N 1
ATOM 3012 C CA . PHE A 1 385 ? -2.013 6.269 -8.661 1.00 97.81 385 PHE A CA 1
ATOM 3013 C C . PHE A 1 385 ? -2.464 7.715 -8.487 1.00 97.81 385 PHE A C 1
ATOM 3015 O O . PHE A 1 385 ? -2.800 8.136 -7.385 1.00 97.81 385 PHE A O 1
ATOM 3022 N N . ASP A 1 386 ? -2.493 8.452 -9.596 1.00 95.94 386 ASP A N 1
ATOM 3023 C CA . ASP A 1 386 ? -2.920 9.851 -9.665 1.00 95.94 386 ASP A CA 1
ATOM 3024 C C . ASP A 1 386 ? -2.058 10.756 -8.766 1.00 95.94 386 ASP A C 1
ATOM 3026 O O . ASP A 1 386 ? -2.496 11.241 -7.721 1.00 95.94 386 ASP A O 1
ATOM 3030 N N . TYR A 1 387 ? -0.796 10.953 -9.164 1.00 95.12 387 TYR A N 1
ATOM 3031 C CA . TYR A 1 387 ? 0.177 11.823 -8.492 1.00 95.12 387 TYR A CA 1
ATOM 3032 C C . TYR A 1 387 ? 0.674 12.910 -9.444 1.00 95.12 387 TYR A C 1
ATOM 3034 O O . TYR A 1 387 ? 1.629 12.716 -10.197 1.00 95.12 387 TYR A O 1
ATOM 3042 N N . ASN A 1 388 ? 0.035 14.083 -9.383 1.00 89.81 388 ASN A N 1
ATOM 3043 C CA . ASN A 1 388 ? 0.229 15.149 -10.374 1.00 89.81 388 ASN A CA 1
ATOM 3044 C C . ASN A 1 388 ? 0.999 16.386 -9.868 1.00 89.81 388 ASN A C 1
ATOM 3046 O O . ASN A 1 388 ? 1.086 17.378 -10.591 1.00 89.81 388 ASN A O 1
ATOM 3050 N N . GLY A 1 389 ? 1.545 16.360 -8.647 1.00 85.19 389 GLY A N 1
ATOM 3051 C CA . GLY A 1 389 ? 2.299 17.490 -8.079 1.00 85.19 389 GLY A CA 1
ATOM 3052 C C . GLY A 1 389 ? 1.402 18.675 -7.709 1.00 85.19 389 GLY A C 1
ATOM 3053 O O . GLY A 1 389 ? 1.664 19.814 -8.090 1.00 85.19 389 GLY A O 1
ATOM 3054 N N . TRP A 1 390 ? 0.290 18.408 -7.013 1.00 84.31 390 TRP A N 1
ATOM 3055 C CA . TRP A 1 390 ? -0.679 19.447 -6.647 1.00 84.31 390 TRP A CA 1
ATOM 3056 C C . TRP A 1 390 ? -0.198 20.370 -5.528 1.00 84.31 390 TRP A C 1
ATOM 3058 O O . TRP A 1 390 ? -0.672 21.502 -5.446 1.00 84.31 390 TRP A O 1
ATOM 3068 N N . SER A 1 391 ? 0.703 19.921 -4.654 1.00 83.75 391 SER A N 1
ATOM 3069 C CA . SER A 1 391 ? 1.299 20.797 -3.645 1.00 83.75 391 SER A CA 1
ATOM 3070 C C . SER A 1 391 ? 2.469 21.594 -4.236 1.00 83.75 391 SER A C 1
ATOM 3072 O O . SER A 1 391 ? 3.143 21.165 -5.169 1.00 83.75 391 SER A O 1
ATOM 3074 N N . SER A 1 392 ? 2.774 22.747 -3.641 1.00 79.94 392 SER A N 1
ATOM 3075 C CA . SER A 1 392 ? 3.996 23.503 -3.949 1.00 79.94 392 SER A CA 1
ATOM 3076 C C . SER A 1 392 ? 5.311 22.769 -3.626 1.00 79.94 392 SER A C 1
ATOM 3078 O O . SER A 1 392 ? 6.365 23.251 -4.044 1.00 79.94 392 SER A O 1
ATOM 3080 N N . GLY A 1 393 ? 5.255 21.682 -2.849 1.00 78.44 393 GLY A N 1
ATOM 3081 C CA . GLY A 1 393 ? 6.399 20.887 -2.386 1.00 78.44 393 GLY A CA 1
ATOM 3082 C C . GLY A 1 393 ? 6.657 19.613 -3.187 1.00 78.44 393 GLY A C 1
ATOM 3083 O O . GLY A 1 393 ? 7.754 19.062 -3.113 1.00 78.44 393 GLY A O 1
ATOM 3084 N N . SER A 1 394 ? 5.695 19.174 -4.002 1.00 83.81 394 SER A N 1
ATOM 3085 C CA . SER A 1 394 ? 5.783 17.926 -4.759 1.00 83.81 394 SER A CA 1
ATOM 3086 C C . SER A 1 394 ? 6.010 18.148 -6.244 1.00 83.81 394 SER A C 1
ATOM 3088 O O . SER A 1 394 ? 5.499 19.081 -6.861 1.00 83.81 394 SER A O 1
ATOM 3090 N N . ASP A 1 395 ? 6.770 17.233 -6.831 1.00 85.62 395 ASP A N 1
ATOM 3091 C CA . ASP A 1 395 ? 6.966 17.132 -8.269 1.00 85.62 395 ASP A CA 1
ATOM 3092 C C . ASP A 1 395 ? 5.965 16.178 -8.945 1.00 85.62 395 ASP A C 1
ATOM 3094 O O . ASP A 1 395 ? 5.947 16.106 -10.169 1.00 85.62 395 ASP A O 1
ATOM 3098 N N . GLY A 1 396 ? 5.117 15.474 -8.185 1.00 90.19 396 GLY A N 1
ATOM 3099 C CA . GLY A 1 396 ? 4.186 14.470 -8.715 1.00 90.19 396 GLY A CA 1
ATOM 3100 C C . GLY A 1 396 ? 4.788 13.071 -8.798 1.00 90.19 396 GLY A C 1
ATOM 3101 O O . GLY A 1 396 ? 4.667 12.388 -9.816 1.00 90.19 396 GLY A O 1
ATOM 3102 N N . SER A 1 397 ? 5.485 12.654 -7.742 1.00 94.75 397 SER A N 1
ATOM 3103 C CA . SER A 1 397 ? 6.042 11.304 -7.641 1.00 94.75 397 SER A CA 1
ATOM 3104 C C . SER A 1 397 ? 5.214 10.397 -6.742 1.00 94.75 397 SER A C 1
ATOM 3106 O O . SER A 1 397 ? 4.700 10.853 -5.725 1.00 94.75 397 SER A O 1
ATOM 3108 N N . ALA A 1 398 ? 5.121 9.104 -7.053 1.00 97.31 398 ALA A N 1
ATOM 3109 C CA . ALA A 1 398 ? 4.393 8.175 -6.187 1.00 97.31 398 ALA A CA 1
ATOM 3110 C C . ALA A 1 398 ? 5.207 7.777 -4.952 1.00 97.31 398 ALA A C 1
ATOM 3112 O O . ALA A 1 398 ? 4.693 7.831 -3.839 1.00 97.31 398 ALA A O 1
ATOM 3113 N N . MET A 1 399 ? 6.473 7.389 -5.109 1.00 96.25 399 MET A N 1
ATOM 3114 C CA . MET A 1 399 ? 7.282 6.948 -3.973 1.00 96.25 399 MET A CA 1
ATOM 3115 C C . MET A 1 399 ? 8.645 7.624 -3.930 1.00 96.25 399 MET A C 1
ATOM 3117 O O . MET A 1 399 ? 9.383 7.613 -4.916 1.00 96.25 399 MET A O 1
ATOM 3121 N N . VAL A 1 400 ? 9.003 8.151 -2.760 1.00 94.25 400 VAL A N 1
ATOM 3122 C CA . VAL A 1 400 ? 10.257 8.870 -2.531 1.00 94.25 400 VAL A CA 1
ATOM 3123 C C . VAL A 1 400 ? 11.012 8.261 -1.354 1.00 94.25 400 VAL A C 1
ATOM 3125 O O . VAL A 1 400 ? 10.461 7.976 -0.295 1.00 94.25 400 VAL A O 1
ATOM 3128 N N . MET A 1 401 ? 12.309 8.039 -1.550 1.00 93.06 401 MET A N 1
ATOM 3129 C CA . MET A 1 401 ? 13.257 7.639 -0.513 1.00 93.06 401 MET A CA 1
ATOM 3130 C C . MET A 1 401 ? 14.383 8.665 -0.471 1.00 93.06 401 MET A C 1
ATOM 3132 O O . MET A 1 401 ? 15.172 8.747 -1.414 1.00 93.06 401 MET A O 1
ATOM 3136 N N . HIS A 1 402 ? 14.488 9.457 0.595 1.00 90.62 402 HIS A N 1
ATOM 3137 C CA . HIS A 1 402 ? 15.476 10.540 0.648 1.00 90.62 402 HIS A CA 1
ATOM 3138 C C . HIS A 1 402 ? 15.796 10.989 2.072 1.00 90.62 402 HIS A C 1
ATOM 3140 O O . HIS A 1 402 ? 14.900 10.974 2.905 1.00 90.62 402 HIS A O 1
ATOM 3146 N N . TYR A 1 403 ? 17.050 11.407 2.337 1.00 77.19 403 TYR A N 1
ATOM 3147 C CA . TYR A 1 403 ? 17.436 12.410 3.355 1.00 77.19 403 TYR A CA 1
ATOM 3148 C C . TYR A 1 403 ? 18.972 12.626 3.463 1.00 77.19 403 TYR A C 1
ATOM 3150 O O . TYR A 1 403 ? 19.752 11.876 2.880 1.00 77.19 403 TYR A O 1
ATOM 3158 N N . GLY A 1 404 ? 19.371 13.716 4.145 1.00 70.31 404 GLY A N 1
ATOM 3159 C CA . GLY A 1 404 ? 20.644 14.458 4.001 1.00 70.31 404 GLY A CA 1
ATOM 3160 C C . GLY A 1 404 ? 21.949 13.818 4.524 1.00 70.31 404 GLY A C 1
ATOM 3161 O O . GLY A 1 404 ? 22.018 12.606 4.715 1.00 70.31 404 GLY A O 1
ATOM 3162 N N . PRO A 1 405 ? 23.017 14.611 4.793 1.00 73.62 405 PRO A N 1
ATOM 3163 C CA . PRO A 1 405 ? 24.411 14.150 4.694 1.00 73.62 405 PRO A CA 1
ATOM 3164 C C . PRO A 1 405 ? 24.802 13.028 5.643 1.00 73.62 405 PRO A C 1
ATOM 3166 O O . PRO A 1 405 ? 25.826 12.385 5.433 1.00 73.62 405 PRO A O 1
ATOM 3169 N N . THR A 1 406 ? 24.042 12.804 6.708 1.00 82.44 406 THR A N 1
ATOM 3170 C CA . THR A 1 406 ? 24.427 11.912 7.804 1.00 82.44 406 THR A CA 1
ATOM 3171 C C . THR A 1 406 ? 23.623 10.631 7.875 1.00 82.44 406 THR A C 1
ATOM 3173 O O . THR A 1 406 ? 24.047 9.704 8.562 1.00 82.44 406 THR A O 1
ATOM 3176 N N . LEU A 1 407 ? 22.469 10.560 7.226 1.00 88.62 407 LEU A N 1
ATOM 3177 C CA . LEU A 1 407 ? 21.547 9.458 7.419 1.00 88.62 407 LEU A CA 1
ATOM 3178 C C . LEU A 1 407 ? 20.783 9.213 6.098 1.00 88.62 407 LEU A C 1
ATOM 3180 O O . LEU A 1 407 ? 20.477 10.160 5.380 1.00 88.62 407 LEU A O 1
ATOM 3184 N N . SER A 1 408 ? 20.513 7.955 5.731 1.00 90.19 408 SER A N 1
ATOM 3185 C CA . SER A 1 408 ? 19.681 7.603 4.556 1.00 90.19 408 SER A CA 1
ATOM 3186 C C . SER A 1 408 ? 18.863 6.316 4.783 1.00 90.19 408 SER A C 1
ATOM 3188 O O . SER A 1 408 ? 19.145 5.604 5.754 1.00 90.19 408 SER A O 1
ATOM 3190 N N . PRO A 1 409 ? 17.782 6.031 4.026 1.00 91.31 409 PRO A N 1
ATOM 3191 C CA . PRO A 1 409 ? 16.881 4.946 4.410 1.00 91.31 409 PRO A CA 1
ATOM 3192 C C . PRO A 1 409 ? 17.633 3.635 4.256 1.00 91.31 409 PRO A C 1
ATOM 3194 O O . PRO A 1 409 ? 18.405 3.490 3.311 1.00 91.31 409 PRO A O 1
ATOM 3197 N N . LYS A 1 410 ? 17.457 2.684 5.175 1.00 90.38 410 LYS A N 1
ATOM 3198 C CA . LYS A 1 410 ? 18.200 1.421 5.098 1.00 90.38 410 LYS A CA 1
ATOM 3199 C C . LYS A 1 410 ? 17.321 0.210 5.340 1.00 90.38 410 LYS A C 1
ATOM 3201 O O . LYS A 1 410 ? 16.388 0.255 6.142 1.00 90.38 410 LYS A O 1
ATOM 3206 N N . ASN A 1 411 ? 17.662 -0.884 4.659 1.00 92.69 411 ASN A N 1
ATOM 3207 C CA . ASN A 1 411 ? 16.887 -2.124 4.653 1.00 92.69 411 ASN A CA 1
ATOM 3208 C C . ASN A 1 411 ? 15.457 -1.898 4.135 1.00 92.69 411 ASN A C 1
ATOM 3210 O O . ASN A 1 411 ? 14.489 -2.312 4.771 1.00 92.69 411 ASN A O 1
ATOM 3214 N N . VAL A 1 412 ? 15.327 -1.206 3.002 1.00 96.06 412 VAL A N 1
ATOM 3215 C CA . VAL A 1 412 ? 14.031 -0.881 2.389 1.00 96.06 412 VAL A CA 1
ATOM 3216 C C . VAL A 1 412 ? 13.677 -1.928 1.338 1.00 96.06 412 VAL A C 1
ATOM 3218 O O . VAL A 1 412 ? 14.460 -2.143 0.417 1.00 96.06 412 VAL A O 1
ATOM 3221 N N . TRP A 1 413 ? 12.509 -2.558 1.459 1.00 98.50 413 TRP A N 1
ATOM 3222 C CA . TRP A 1 413 ? 12.018 -3.576 0.526 1.00 98.50 413 TRP A CA 1
ATOM 3223 C C . TRP A 1 413 ? 10.711 -3.124 -0.115 1.00 98.50 413 TRP A C 1
ATOM 3225 O O . TRP A 1 413 ? 9.733 -2.890 0.587 1.00 98.50 413 TRP A O 1
ATOM 3235 N N . ILE A 1 414 ? 10.699 -3.019 -1.438 1.00 98.62 414 ILE A N 1
ATOM 3236 C CA . ILE A 1 414 ? 9.575 -2.583 -2.264 1.00 98.62 414 ILE A CA 1
ATOM 3237 C C . ILE A 1 414 ? 9.189 -3.764 -3.153 1.00 98.62 414 ILE A C 1
ATOM 3239 O O . ILE A 1 414 ? 9.910 -4.088 -4.098 1.00 98.62 414 ILE A O 1
ATOM 3243 N N . LEU A 1 415 ? 8.102 -4.444 -2.807 1.00 98.81 415 LEU A N 1
ATOM 3244 C CA . LEU A 1 415 ? 7.729 -5.752 -3.332 1.00 98.81 415 LEU A CA 1
ATOM 3245 C C . LEU A 1 415 ? 6.381 -5.692 -4.058 1.00 98.81 415 LEU A C 1
ATOM 3247 O O . LEU A 1 415 ? 5.388 -5.296 -3.459 1.00 98.81 415 LEU A O 1
ATOM 3251 N N . ASN A 1 416 ? 6.311 -6.146 -5.307 1.00 98.62 416 ASN A N 1
ATOM 3252 C CA . ASN A 1 416 ? 5.038 -6.440 -5.982 1.00 98.62 416 ASN A CA 1
ATOM 3253 C C . ASN A 1 416 ? 4.004 -5.284 -5.989 1.00 98.62 416 ASN A C 1
ATOM 3255 O O . ASN A 1 416 ? 2.804 -5.544 -5.997 1.00 98.62 416 ASN A O 1
ATOM 3259 N N . ASN A 1 417 ? 4.433 -4.017 -5.945 1.00 98.88 417 ASN A N 1
ATOM 3260 C CA . ASN A 1 417 ? 3.528 -2.861 -5.974 1.00 98.88 417 ASN A CA 1
ATOM 3261 C C . ASN A 1 417 ? 3.156 -2.487 -7.414 1.00 98.88 417 ASN A C 1
ATOM 3263 O O . ASN A 1 417 ? 3.944 -2.708 -8.334 1.00 98.88 417 ASN A O 1
ATOM 3267 N N . GLU A 1 418 ? 1.993 -1.866 -7.581 1.00 98.69 418 GLU A N 1
ATOM 3268 C CA . GLU A 1 418 ? 1.516 -1.269 -8.828 1.00 98.69 418 GLU A CA 1
ATOM 3269 C C . GLU A 1 418 ? 1.534 0.262 -8.702 1.00 98.69 418 GLU A C 1
ATOM 3271 O O . GLU A 1 418 ? 0.957 0.818 -7.764 1.00 98.69 418 GLU A O 1
ATOM 3276 N N . ILE A 1 419 ? 2.228 0.943 -9.616 1.00 98.81 419 ILE A N 1
ATOM 3277 C CA . ILE A 1 419 ? 2.422 2.399 -9.601 1.00 98.81 419 ILE A CA 1
ATOM 3278 C C . ILE A 1 419 ? 2.118 2.964 -10.985 1.00 98.81 419 ILE A C 1
ATOM 3280 O O . ILE A 1 419 ? 2.767 2.561 -11.954 1.00 98.81 419 ILE A O 1
ATOM 3284 N N . PHE A 1 420 ? 1.186 3.915 -11.073 1.00 98.06 420 PHE A N 1
ATOM 3285 C CA . PHE A 1 420 ? 0.809 4.514 -12.352 1.00 98.06 420 PHE A CA 1
ATOM 3286 C C . PHE A 1 420 ? 0.242 5.930 -12.254 1.00 98.06 420 PHE A C 1
ATOM 3288 O O . PHE A 1 420 ? 0.092 6.460 -11.158 1.00 98.06 420 PHE A O 1
ATOM 3295 N N . GLU A 1 421 ? -0.020 6.578 -13.395 1.00 96.50 421 GLU A N 1
ATOM 3296 C CA . GLU A 1 421 ? -0.614 7.928 -13.458 1.00 96.50 421 GLU A CA 1
ATOM 3297 C C . GLU A 1 421 ? 0.184 8.963 -12.622 1.00 96.50 421 GLU A C 1
ATOM 3299 O O . GLU A 1 421 ? -0.360 9.656 -11.762 1.00 96.50 421 GLU A O 1
ATOM 3304 N N . CYS A 1 422 ? 1.505 9.049 -12.843 1.00 97.12 422 CYS A N 1
ATOM 3305 C CA . CYS A 1 422 ? 2.395 10.012 -12.168 1.00 97.12 422 CYS A CA 1
ATOM 3306 C C . CYS A 1 422 ? 3.035 10.991 -13.165 1.00 97.12 422 CYS A C 1
ATOM 3308 O O . CYS A 1 422 ? 3.485 10.565 -14.233 1.00 97.12 422 CYS A O 1
ATOM 3310 N N . THR A 1 423 ? 3.163 12.274 -12.798 1.00 95.19 423 THR A N 1
ATOM 3311 C CA . THR A 1 423 ? 3.695 13.324 -13.699 1.00 95.19 423 THR A CA 1
ATOM 3312 C C . THR A 1 423 ? 5.194 13.593 -13.573 1.00 95.19 423 THR A C 1
ATOM 3314 O O . THR A 1 423 ? 5.805 14.116 -14.513 1.00 95.19 423 THR A O 1
ATOM 3317 N N . SER A 1 424 ? 5.828 13.219 -12.459 1.00 95.75 424 SER A N 1
ATOM 3318 C CA . SER A 1 424 ? 7.294 13.230 -12.336 1.00 95.75 424 SER A CA 1
ATOM 3319 C C . SER A 1 424 ? 7.852 11.824 -12.404 1.00 95.75 424 SER A C 1
ATOM 3321 O O . SER A 1 424 ? 8.493 11.467 -13.395 1.00 95.75 424 SER A O 1
ATOM 3323 N N . THR A 1 425 ? 7.644 11.027 -11.354 1.00 96.75 425 THR A N 1
ATOM 3324 C CA . THR A 1 425 ? 8.364 9.763 -11.218 1.00 96.75 425 THR A CA 1
ATOM 3325 C C . THR A 1 425 ? 7.554 8.683 -10.509 1.00 96.75 425 THR A C 1
ATOM 3327 O O . THR A 1 425 ? 6.892 8.944 -9.511 1.00 96.75 425 THR A O 1
ATOM 3330 N N . GLY A 1 426 ? 7.665 7.435 -10.969 1.00 98.19 426 GLY A N 1
ATOM 3331 C CA . GLY A 1 426 ? 7.137 6.288 -10.227 1.00 98.19 426 GLY A CA 1
ATOM 3332 C C . GLY A 1 426 ? 7.874 6.100 -8.894 1.00 98.19 426 GLY A C 1
ATOM 3333 O O . GLY A 1 426 ? 7.303 6.281 -7.820 1.00 98.19 426 GLY A O 1
ATOM 3334 N N . ILE A 1 427 ? 9.170 5.772 -8.959 1.00 97.94 427 ILE A N 1
ATOM 3335 C CA . ILE A 1 427 ? 10.016 5.541 -7.774 1.00 97.94 427 ILE A CA 1
ATOM 3336 C C . ILE A 1 427 ? 11.276 6.416 -7.791 1.00 97.94 427 ILE A C 1
ATOM 3338 O O . ILE A 1 427 ? 12.083 6.332 -8.719 1.00 97.94 427 ILE A O 1
ATOM 3342 N N . GLN A 1 428 ? 11.494 7.181 -6.720 1.00 95.62 428 GLN A N 1
ATOM 3343 C CA . GLN A 1 428 ? 12.689 8.000 -6.505 1.00 95.62 428 GLN A CA 1
ATO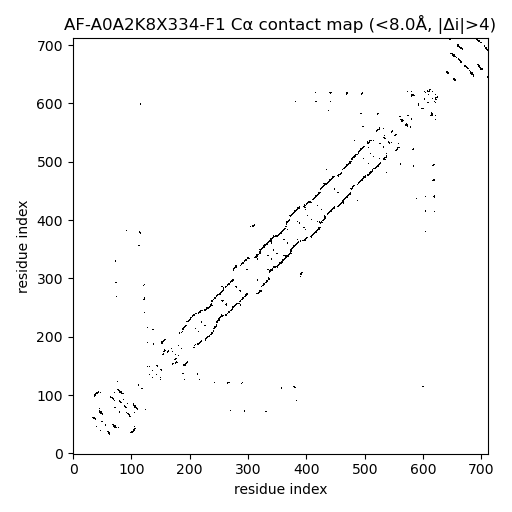M 3344 C C . GLN A 1 428 ? 13.545 7.445 -5.365 1.00 95.62 428 GLN A C 1
ATOM 3346 O O . GLN A 1 428 ? 13.061 7.264 -4.246 1.00 95.62 428 GLN A O 1
ATOM 3351 N N . VAL A 1 429 ? 14.833 7.203 -5.629 1.00 94.12 429 VAL A N 1
ATOM 3352 C CA . VAL A 1 429 ? 15.800 6.745 -4.617 1.00 94.12 429 VAL A CA 1
ATOM 3353 C C . VAL A 1 429 ? 16.982 7.697 -4.495 1.00 94.12 429 VAL A C 1
ATOM 3355 O O . VAL A 1 429 ? 17.773 7.880 -5.423 1.00 94.12 429 VAL A O 1
ATOM 3358 N N . GLY A 1 430 ? 17.154 8.234 -3.295 1.00 90.12 430 GLY A N 1
ATOM 3359 C CA . GLY A 1 430 ? 18.197 9.184 -2.964 1.00 90.12 430 GLY A CA 1
ATOM 3360 C C . GLY A 1 430 ? 18.808 9.010 -1.580 1.00 90.12 430 GLY A C 1
ATOM 3361 O O . GLY A 1 430 ? 18.816 7.935 -0.980 1.00 90.12 430 GLY A O 1
ATOM 3362 N N . GLY A 1 431 ? 19.316 10.130 -1.070 1.00 83.88 431 GLY A N 1
ATOM 3363 C CA . GLY A 1 431 ? 20.004 10.239 0.211 1.00 83.88 431 GLY A CA 1
ATOM 3364 C C . GLY A 1 431 ? 21.518 10.352 0.059 1.00 83.88 431 GLY A C 1
ATOM 3365 O O . GLY A 1 431 ? 22.063 10.166 -1.031 1.00 83.88 431 GLY A O 1
ATOM 3366 N N . ASP A 1 432 ? 22.210 10.697 1.140 1.00 79.75 432 ASP A N 1
ATOM 3367 C CA . ASP A 1 432 ? 23.656 10.950 1.120 1.00 79.75 432 ASP A CA 1
ATOM 3368 C C . ASP A 1 432 ? 24.499 9.778 1.665 1.00 79.75 432 ASP A C 1
ATOM 3370 O O . ASP A 1 432 ? 25.718 9.763 1.486 1.00 79.75 432 ASP A O 1
ATOM 3374 N N . GLN A 1 433 ? 23.874 8.772 2.289 1.00 85.00 433 GLN A N 1
ATOM 3375 C CA . GLN A 1 433 ? 24.523 7.578 2.849 1.00 85.00 433 GLN A CA 1
ATOM 3376 C C . GLN A 1 433 ? 24.164 6.309 2.082 1.00 85.00 433 GLN A C 1
ATOM 3378 O O . GLN A 1 433 ? 22.994 6.056 1.831 1.00 85.00 433 GLN A O 1
ATOM 3383 N N . VAL A 1 434 ? 25.169 5.474 1.795 1.00 86.50 434 VAL A N 1
ATOM 3384 C CA . VAL A 1 434 ? 24.996 4.234 1.024 1.00 86.50 434 VAL A CA 1
ATOM 3385 C C . VAL A 1 434 ? 24.471 3.083 1.870 1.00 86.50 434 VAL A C 1
ATOM 3387 O O . VAL A 1 434 ? 25.196 2.503 2.682 1.00 86.50 434 VAL A O 1
ATOM 3390 N N . HIS A 1 435 ? 23.216 2.729 1.618 1.00 92.06 435 HIS A N 1
ATOM 3391 C CA . HIS A 1 435 ? 22.500 1.584 2.159 1.00 92.06 435 HIS A CA 1
ATOM 3392 C C . HIS A 1 435 ? 21.799 0.795 1.047 1.00 92.06 435 HIS A C 1
ATOM 3394 O O . HIS A 1 435 ? 21.793 1.195 -0.116 1.00 92.06 435 HIS A O 1
ATOM 3400 N N . ASP A 1 436 ? 21.249 -0.363 1.407 1.00 93.25 436 ASP A N 1
ATOM 3401 C CA . ASP A 1 436 ? 20.565 -1.231 0.456 1.00 93.25 436 ASP A CA 1
ATOM 3402 C C . ASP A 1 436 ? 19.068 -0.898 0.360 1.00 93.25 436 ASP A C 1
ATOM 3404 O O . ASP A 1 436 ? 18.355 -0.843 1.374 1.00 93.25 436 ASP A O 1
ATOM 3408 N N . VAL A 1 437 ? 18.606 -0.747 -0.882 1.00 95.94 437 VAL A N 1
ATOM 3409 C CA . VAL A 1 437 ? 17.202 -0.613 -1.281 1.00 95.94 437 VAL A CA 1
ATOM 3410 C C . VAL A 1 437 ? 16.883 -1.707 -2.299 1.00 95.94 437 VAL A C 1
ATOM 3412 O O . VAL A 1 437 ? 17.555 -1.839 -3.323 1.00 95.94 437 VAL A O 1
ATOM 3415 N N . TYR A 1 438 ? 15.846 -2.489 -2.028 1.00 98.44 438 TYR A N 1
ATOM 3416 C CA . TYR A 1 438 ? 15.434 -3.634 -2.834 1.00 98.44 438 TYR A CA 1
ATOM 3417 C C . TYR A 1 438 ? 14.092 -3.326 -3.497 1.00 98.44 438 TYR A C 1
ATOM 3419 O O . TYR A 1 438 ? 13.102 -3.114 -2.806 1.00 98.44 438 TYR A O 1
ATOM 3427 N N . ILE A 1 439 ? 14.058 -3.298 -4.826 1.00 98.62 439 ILE A N 1
ATOM 3428 C CA . ILE A 1 439 ? 12.882 -3.014 -5.654 1.00 98.62 439 ILE A CA 1
ATOM 3429 C C . ILE A 1 439 ? 12.620 -4.267 -6.485 1.00 98.62 439 ILE A C 1
ATOM 3431 O O . ILE A 1 439 ? 13.322 -4.523 -7.464 1.00 98.62 439 ILE A O 1
ATOM 3435 N N . ILE A 1 440 ? 11.676 -5.097 -6.042 1.00 98.81 440 ILE A N 1
ATOM 3436 C CA . ILE A 1 440 ? 11.478 -6.449 -6.565 1.00 98.81 440 ILE A CA 1
ATOM 3437 C C . ILE A 1 440 ? 10.029 -6.666 -7.002 1.00 98.81 440 ILE A C 1
ATOM 3439 O O . ILE A 1 440 ? 9.116 -6.458 -6.210 1.00 98.81 440 ILE A O 1
ATOM 3443 N N . GLY A 1 441 ? 9.805 -7.134 -8.230 1.00 98.62 441 GLY A N 1
ATOM 3444 C CA . GLY A 1 441 ? 8.473 -7.592 -8.646 1.00 98.62 441 GLY A CA 1
ATOM 3445 C C . GLY A 1 441 ? 7.453 -6.492 -8.953 1.00 98.62 441 GLY A C 1
ATOM 3446 O O . GLY A 1 441 ? 6.281 -6.804 -9.127 1.00 98.62 441 GLY A O 1
ATOM 3447 N N . ASN A 1 442 ? 7.844 -5.215 -8.976 1.00 98.88 442 ASN A N 1
ATOM 3448 C CA . ASN A 1 442 ? 6.896 -4.105 -9.106 1.00 98.88 442 ASN A CA 1
ATOM 3449 C C . ASN A 1 442 ? 6.467 -3.889 -10.561 1.00 98.88 442 ASN A C 1
ATOM 3451 O O . ASN A 1 442 ? 7.263 -4.056 -11.490 1.00 98.88 442 ASN A O 1
ATOM 3455 N N . LEU A 1 443 ? 5.223 -3.455 -10.735 1.00 98.75 443 LEU A N 1
ATOM 3456 C CA . LEU A 1 443 ? 4.654 -2.993 -11.990 1.00 98.75 443 LEU A CA 1
ATOM 3457 C C . LEU A 1 443 ? 4.582 -1.457 -11.968 1.00 98.75 443 LEU A C 1
ATOM 3459 O O . LEU A 1 443 ? 3.897 -0.874 -11.132 1.00 98.75 443 LEU A O 1
ATOM 3463 N N . ILE A 1 444 ? 5.297 -0.801 -12.880 1.00 98.88 444 ILE A N 1
ATOM 3464 C CA . ILE A 1 444 ? 5.320 0.657 -13.032 1.00 98.88 444 ILE A CA 1
ATOM 3465 C C . ILE A 1 444 ? 4.846 0.999 -14.443 1.00 98.88 444 ILE A C 1
ATOM 3467 O O . ILE A 1 444 ? 5.499 0.612 -15.415 1.00 98.88 444 ILE A O 1
ATOM 3471 N N . HIS A 1 445 ? 3.735 1.716 -14.583 1.00 98.31 445 HIS A N 1
ATOM 3472 C CA . HIS A 1 445 ? 3.185 2.021 -15.902 1.00 98.31 445 HIS A CA 1
ATOM 3473 C C . HIS A 1 445 ? 2.522 3.388 -16.003 1.00 98.31 445 HIS A C 1
ATOM 3475 O O . HIS A 1 445 ? 2.259 4.023 -14.996 1.00 98.31 445 HIS A O 1
ATOM 3481 N N . ASP A 1 446 ? 2.301 3.867 -17.226 1.00 97.62 446 ASP A N 1
ATOM 3482 C CA . ASP A 1 446 ? 1.611 5.133 -17.510 1.00 97.62 446 ASP A CA 1
ATOM 3483 C C . ASP A 1 446 ? 2.209 6.329 -16.745 1.00 97.62 446 ASP A C 1
ATOM 3485 O O . ASP A 1 446 ? 1.512 7.104 -16.085 1.00 97.62 446 ASP A O 1
ATOM 3489 N N . ILE A 1 447 ? 3.536 6.465 -16.820 1.00 98.31 447 ILE A N 1
ATOM 3490 C CA . ILE A 1 447 ? 4.288 7.539 -16.158 1.00 98.31 447 ILE A CA 1
ATOM 3491 C C . ILE A 1 447 ? 4.654 8.601 -17.191 1.00 98.31 447 ILE A C 1
ATOM 3493 O O . ILE A 1 447 ? 5.578 8.399 -17.990 1.00 98.31 447 ILE A O 1
ATOM 3497 N N . HIS A 1 448 ? 3.929 9.721 -17.173 1.00 96.94 448 HIS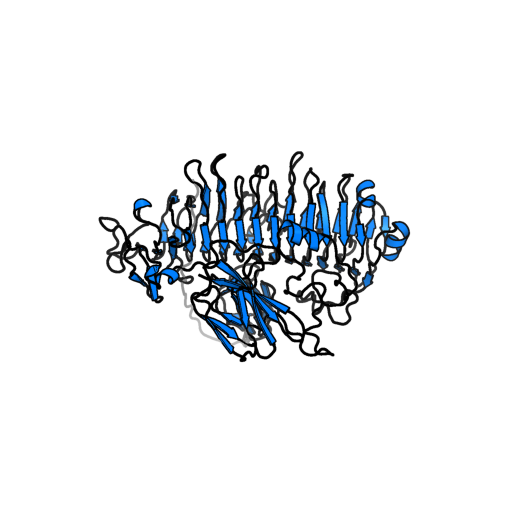 A N 1
ATOM 3498 C CA . HIS A 1 448 ? 3.937 10.694 -18.262 1.00 96.94 448 HIS A CA 1
ATOM 3499 C C . HIS A 1 448 ? 3.775 12.142 -17.813 1.00 96.94 448 HIS A C 1
ATOM 3501 O O . HIS A 1 448 ? 2.997 12.458 -16.916 1.00 96.94 448 HIS A O 1
ATOM 3507 N N . ASN A 1 449 ? 4.426 13.045 -18.542 1.00 95.75 449 ASN A N 1
ATOM 3508 C CA . ASN A 1 449 ? 4.075 14.460 -18.559 1.00 95.75 449 ASN A CA 1
ATOM 3509 C C . ASN A 1 449 ? 4.152 15.062 -19.964 1.00 95.75 449 ASN A C 1
ATOM 3511 O O . ASN A 1 449 ? 4.733 14.490 -20.881 1.00 95.75 449 ASN A O 1
ATOM 3515 N N . ASP A 1 450 ? 3.628 16.280 -20.116 1.00 93.94 450 ASP A N 1
ATOM 3516 C CA . ASP A 1 450 ? 3.571 16.997 -21.400 1.00 93.94 450 ASP A CA 1
ATOM 3517 C C . ASP A 1 450 ? 4.940 17.206 -22.076 1.00 93.94 450 ASP A C 1
ATOM 3519 O O . ASP A 1 450 ? 5.016 17.472 -23.277 1.00 93.94 450 ASP A O 1
ATOM 3523 N N . SER A 1 451 ? 6.032 17.145 -21.308 1.00 94.81 451 SER A N 1
ATOM 3524 C CA . SER A 1 451 ? 7.399 17.341 -21.805 1.00 94.81 451 SER A CA 1
ATOM 3525 C C . SER A 1 451 ? 8.124 16.028 -22.114 1.00 94.81 451 SER A C 1
ATOM 3527 O O . SER A 1 451 ? 9.291 16.065 -22.513 1.00 94.81 451 SER A O 1
ATOM 3529 N N . ASN A 1 452 ? 7.463 14.882 -21.946 1.00 96.12 452 ASN A N 1
ATOM 3530 C CA . ASN A 1 452 ? 8.031 13.541 -22.040 1.00 96.12 452 ASN A CA 1
ATOM 3531 C C . ASN A 1 452 ? 9.265 13.324 -21.140 1.00 96.12 452 ASN A C 1
ATOM 3533 O O . ASN A 1 452 ? 10.214 12.613 -21.499 1.00 96.12 452 ASN A O 1
ATOM 3537 N N . THR A 1 453 ? 9.314 13.984 -19.979 1.00 96.06 453 THR A N 1
ATOM 3538 C CA . THR A 1 453 ? 10.469 13.913 -19.070 1.00 96.06 453 THR A CA 1
ATOM 3539 C C . THR A 1 453 ? 10.242 13.027 -17.860 1.00 96.06 453 THR A C 1
ATOM 3541 O O . THR A 1 453 ? 11.216 12.809 -17.132 1.00 96.06 453 THR A O 1
ATOM 3544 N N . ALA A 1 454 ? 9.032 12.507 -17.649 1.00 97.81 454 ALA A N 1
ATOM 3545 C CA . ALA A 1 454 ? 8.725 11.675 -16.493 1.00 97.81 454 ALA A CA 1
ATOM 3546 C C . ALA A 1 454 ? 9.564 10.382 -16.494 1.00 97.81 454 ALA A C 1
ATOM 3548 O O . ALA A 1 454 ? 10.071 9.953 -17.542 1.00 97.81 454 ALA A O 1
ATOM 3549 N N . LYS A 1 455 ? 9.789 9.787 -15.318 1.00 97.81 455 LYS A N 1
ATOM 3550 C CA . LYS A 1 455 ? 10.647 8.603 -15.143 1.00 97.81 455 LYS A CA 1
ATOM 3551 C C . LYS A 1 455 ? 9.883 7.471 -14.468 1.00 97.81 455 LYS A C 1
ATOM 3553 O O . LYS A 1 455 ? 9.257 7.672 -13.440 1.00 97.81 455 LYS A O 1
ATOM 3558 N N . GLY A 1 456 ? 10.010 6.242 -14.954 1.00 98.31 456 GLY A N 1
ATOM 3559 C CA . GLY A 1 456 ? 9.572 5.080 -14.181 1.00 98.31 456 GLY A CA 1
ATOM 3560 C C . GLY A 1 456 ? 10.363 4.972 -12.874 1.00 98.31 456 GLY A C 1
ATOM 3561 O O . GLY A 1 456 ? 9.802 4.764 -11.798 1.00 98.31 456 GLY A O 1
ATOM 3562 N N . TYR A 1 457 ? 11.675 5.185 -12.966 1.00 98.06 457 TYR A N 1
ATOM 3563 C CA . TYR A 1 457 ? 12.576 5.210 -11.823 1.00 98.06 457 TYR A CA 1
ATOM 3564 C C . TYR A 1 457 ? 13.670 6.263 -11.990 1.00 98.06 457 TYR A C 1
ATOM 3566 O O . TYR A 1 457 ? 14.233 6.406 -13.080 1.00 98.06 457 TYR A O 1
ATOM 3574 N N . ILE A 1 458 ? 14.037 6.923 -10.890 1.00 95.69 458 ILE A N 1
ATOM 3575 C CA . ILE A 1 458 ? 15.235 7.761 -10.821 1.00 95.69 458 ILE A CA 1
ATOM 3576 C C . ILE A 1 458 ? 16.052 7.514 -9.552 1.00 95.69 458 ILE A C 1
ATOM 3578 O O . ILE A 1 458 ? 15.513 7.348 -8.455 1.00 95.69 458 ILE A O 1
ATOM 3582 N N . SER A 1 459 ? 17.376 7.574 -9.696 1.00 91.25 459 SER A N 1
ATOM 3583 C CA . SER A 1 459 ? 18.283 7.830 -8.581 1.00 91.25 459 SER A CA 1
ATOM 3584 C C . SER A 1 459 ? 19.108 9.089 -8.788 1.00 91.25 459 SER A C 1
ATOM 3586 O O . SER A 1 459 ? 19.709 9.281 -9.847 1.00 91.25 459 SER A O 1
ATOM 3588 N N . TRP A 1 460 ? 19.177 9.925 -7.748 1.00 78.75 460 TRP A N 1
ATOM 3589 C CA . TRP A 1 460 ? 20.001 11.136 -7.737 1.00 78.75 460 TRP A CA 1
ATOM 3590 C C . TRP A 1 460 ? 21.234 11.049 -6.826 1.00 78.75 460 TRP A C 1
ATOM 3592 O O . TRP A 1 460 ? 22.169 11.823 -7.037 1.00 78.75 460 TRP A O 1
ATOM 3602 N N . SER A 1 461 ? 21.307 10.104 -5.871 1.00 72.12 461 SER A N 1
ATOM 3603 C CA . SER A 1 461 ? 22.524 9.844 -5.077 1.00 72.12 461 SER A CA 1
ATOM 3604 C C . SER A 1 461 ? 22.462 8.599 -4.165 1.00 72.12 461 SER A C 1
ATOM 3606 O O . SER A 1 461 ? 21.407 8.179 -3.707 1.00 72.12 461 SER A O 1
ATOM 3608 N N . SER A 1 462 ? 23.657 8.061 -3.881 1.00 66.88 462 SER A N 1
ATOM 3609 C CA . SER A 1 462 ? 24.081 7.323 -2.674 1.00 66.88 462 SER A CA 1
ATOM 3610 C C . SER A 1 462 ? 23.279 6.124 -2.154 1.00 66.88 462 SER A C 1
ATOM 3612 O O . SER A 1 462 ? 23.331 5.918 -0.958 1.00 66.88 462 SER A O 1
ATOM 3614 N N . GLN A 1 463 ? 22.644 5.272 -2.964 1.00 84.44 463 GLN A N 1
ATOM 3615 C CA . GLN A 1 463 ? 22.184 3.948 -2.485 1.00 84.44 463 GLN A CA 1
ATOM 3616 C C . GLN A 1 463 ? 22.764 2.790 -3.307 1.00 84.44 463 GLN A C 1
ATOM 3618 O O . GLN A 1 463 ? 23.202 2.964 -4.447 1.00 84.44 463 GLN A O 1
ATOM 3623 N N . MET A 1 464 ? 22.770 1.599 -2.713 1.00 92.44 464 MET A N 1
ATOM 3624 C CA . MET A 1 464 ? 22.869 0.326 -3.424 1.00 92.44 464 MET A CA 1
ATOM 3625 C C . MET A 1 464 ? 21.449 -0.112 -3.764 1.00 92.44 464 MET A C 1
ATOM 3627 O O . MET A 1 464 ? 20.650 -0.381 -2.868 1.00 92.44 464 MET A O 1
ATOM 3631 N N . VAL A 1 465 ? 21.121 -0.153 -5.051 1.00 95.81 465 VAL A N 1
ATOM 3632 C CA . VAL A 1 465 ? 19.761 -0.451 -5.506 1.00 95.81 465 VAL A CA 1
ATOM 3633 C C . VAL A 1 465 ? 19.740 -1.795 -6.206 1.00 95.81 465 VAL A C 1
ATOM 3635 O O . VAL A 1 465 ? 20.467 -2.011 -7.174 1.00 95.81 465 VAL A O 1
ATOM 3638 N N . TYR A 1 466 ? 18.879 -2.686 -5.729 1.00 98.12 466 TYR A N 1
ATOM 3639 C CA . TYR A 1 466 ? 18.624 -3.992 -6.322 1.00 98.12 466 TYR A CA 1
ATOM 3640 C C . TYR A 1 466 ? 17.263 -3.958 -7.003 1.00 98.12 466 TYR A C 1
ATOM 3642 O O . TYR A 1 466 ? 16.237 -4.110 -6.349 1.00 98.12 466 TYR A O 1
ATOM 3650 N N . MET A 1 467 ? 17.265 -3.730 -8.309 1.00 98.06 467 MET A N 1
ATOM 3651 C CA . MET A 1 467 ? 16.083 -3.665 -9.157 1.00 98.06 467 MET A CA 1
ATOM 3652 C C . MET A 1 467 ? 15.906 -5.002 -9.879 1.00 98.06 467 MET A C 1
ATOM 3654 O O . MET A 1 467 ? 16.536 -5.257 -10.906 1.00 98.06 467 MET A O 1
ATOM 3658 N N . ILE A 1 468 ? 15.092 -5.882 -9.304 1.00 98.75 468 ILE A N 1
ATOM 3659 C CA . ILE A 1 468 ? 14.984 -7.282 -9.720 1.00 98.75 468 ILE A CA 1
ATOM 3660 C C . ILE A 1 468 ? 13.553 -7.584 -10.170 1.00 98.75 468 ILE A C 1
ATOM 3662 O O . ILE A 1 468 ? 12.621 -7.314 -9.423 1.00 98.75 468 ILE A O 1
ATOM 3666 N N . ASN A 1 469 ? 13.351 -8.192 -11.339 1.00 98.75 469 ASN A N 1
ATOM 3667 C CA . ASN A 1 469 ? 12.022 -8.668 -11.748 1.00 98.75 469 ASN A CA 1
ATOM 3668 C C . ASN A 1 469 ? 10.938 -7.567 -11.777 1.00 98.75 469 ASN A C 1
ATOM 3670 O O . ASN A 1 469 ? 9.815 -7.815 -11.373 1.00 98.75 469 ASN A O 1
ATOM 3674 N N . ASN A 1 470 ? 11.236 -6.336 -12.194 1.00 98.94 470 ASN A N 1
ATOM 3675 C CA . ASN A 1 470 ? 10.208 -5.290 -12.327 1.00 98.94 470 ASN A CA 1
ATOM 3676 C C . ASN A 1 470 ? 9.740 -5.168 -13.780 1.00 98.94 470 ASN A C 1
ATOM 3678 O O . ASN A 1 470 ? 10.501 -5.459 -14.704 1.00 98.94 470 ASN A O 1
ATOM 3682 N N . THR A 1 471 ? 8.518 -4.688 -13.989 1.00 98.88 471 THR A N 1
ATOM 3683 C CA . THR A 1 471 ? 7.987 -4.352 -15.315 1.00 98.88 471 THR A CA 1
ATOM 3684 C C . THR A 1 471 ? 7.716 -2.856 -15.388 1.00 98.88 471 THR A C 1
ATOM 3686 O O . THR A 1 471 ? 6.923 -2.335 -14.612 1.00 98.88 471 THR A O 1
ATOM 3689 N N . PHE A 1 472 ? 8.351 -2.181 -16.344 1.00 98.81 472 PHE A N 1
ATOM 3690 C CA . PHE A 1 472 ? 8.083 -0.799 -16.724 1.00 98.81 472 PHE A CA 1
ATOM 3691 C C . PHE A 1 472 ? 7.380 -0.790 -18.082 1.00 98.81 472 PHE A C 1
ATOM 3693 O O . PHE A 1 472 ? 7.935 -1.313 -19.054 1.00 98.81 472 PHE A O 1
ATOM 3700 N N . PHE A 1 473 ? 6.188 -0.207 -18.170 1.00 98.38 473 PHE A N 1
ATOM 3701 C CA . PHE A 1 473 ? 5.409 -0.189 -19.409 1.00 98.38 473 PHE A CA 1
ATOM 3702 C C . PHE A 1 473 ? 4.765 1.167 -19.667 1.00 98.38 473 PHE A C 1
ATOM 3704 O O . PHE A 1 473 ? 4.154 1.719 -18.768 1.00 98.38 473 PHE A O 1
ATOM 3711 N N . ASN A 1 474 ? 4.841 1.675 -20.897 1.00 97.50 474 ASN A N 1
ATOM 3712 C CA . ASN A 1 474 ? 4.255 2.971 -21.251 1.00 97.50 474 ASN A CA 1
ATOM 3713 C C . ASN A 1 474 ? 4.754 4.083 -20.314 1.00 97.50 474 ASN A C 1
ATOM 3715 O O . ASN A 1 474 ? 4.039 4.599 -19.462 1.00 97.50 474 ASN A O 1
ATOM 3719 N N . VAL A 1 475 ? 6.048 4.374 -20.406 1.00 98.38 475 VAL A N 1
ATOM 3720 C CA . VAL A 1 475 ? 6.707 5.375 -19.562 1.00 98.38 475 VAL A CA 1
ATOM 3721 C C . VAL A 1 475 ? 7.446 6.365 -20.436 1.00 98.38 475 VAL A C 1
ATOM 3723 O O . VAL A 1 475 ? 8.048 5.990 -21.440 1.00 98.38 475 VAL A O 1
ATOM 3726 N N . ASP A 1 476 ? 7.486 7.630 -20.041 1.00 98.44 476 ASP A N 1
ATOM 3727 C CA . ASP A 1 476 ? 8.278 8.614 -20.774 1.00 98.44 476 ASP A CA 1
ATOM 3728 C C . ASP A 1 476 ? 9.743 8.196 -20.880 1.00 98.44 476 ASP A C 1
ATOM 3730 O O . ASP A 1 476 ? 10.360 8.244 -21.946 1.00 98.44 476 ASP A O 1
ATOM 3734 N N . ASN A 1 477 ? 10.298 7.746 -19.759 1.00 98.50 477 ASN A N 1
ATOM 3735 C CA . ASN A 1 477 ? 11.620 7.156 -19.694 1.00 98.50 477 ASN A CA 1
ATOM 3736 C C . ASN A 1 477 ? 11.634 6.077 -18.607 1.00 98.50 477 ASN A C 1
ATOM 3738 O O . ASN A 1 477 ? 11.022 6.257 -17.558 1.00 98.50 477 ASN A O 1
ATOM 3742 N N . GLY A 1 478 ? 12.347 4.977 -18.834 1.00 98.44 478 GLY A N 1
ATOM 3743 C CA . GLY A 1 478 ? 12.412 3.844 -17.909 1.00 98.44 478 GLY A CA 1
ATOM 3744 C C . GLY A 1 478 ? 13.317 4.095 -16.703 1.00 98.44 478 GLY A C 1
ATOM 3745 O O . GLY A 1 478 ? 13.017 4.906 -15.827 1.00 98.44 478 GLY A O 1
ATOM 3746 N N . ILE A 1 479 ? 14.431 3.366 -16.642 1.00 98.06 479 ILE A N 1
ATOM 3747 C CA . ILE A 1 479 ? 15.338 3.345 -15.488 1.00 98.06 479 ILE A CA 1
ATOM 3748 C C . ILE A 1 479 ? 16.392 4.449 -15.631 1.00 98.06 479 ILE A C 1
ATOM 3750 O O . ILE A 1 479 ? 17.262 4.366 -16.500 1.00 98.06 479 ILE A O 1
ATOM 3754 N N . ASN A 1 480 ? 16.373 5.464 -14.766 1.00 96.75 480 ASN A N 1
ATOM 3755 C CA . ASN A 1 480 ? 17.413 6.494 -14.710 1.00 96.75 480 ASN A CA 1
ATOM 3756 C C . ASN A 1 480 ? 18.296 6.358 -13.456 1.00 96.75 480 ASN A C 1
ATOM 3758 O O . ASN A 1 480 ? 17.803 6.375 -12.334 1.00 96.75 480 ASN A O 1
ATOM 3762 N N . SER A 1 481 ? 19.615 6.272 -13.632 1.00 94.62 481 SER A N 1
ATOM 3763 C CA . SER A 1 481 ? 20.586 6.314 -12.530 1.00 94.62 481 SER A CA 1
ATOM 3764 C C . SER A 1 481 ? 21.887 6.987 -12.974 1.00 94.62 481 SER A C 1
ATOM 3766 O O . SER A 1 481 ? 22.926 6.357 -13.197 1.00 94.62 481 SER A O 1
ATOM 3768 N N . SER A 1 482 ? 21.830 8.305 -13.153 1.00 91.12 482 SER A N 1
ATOM 3769 C CA . SER A 1 482 ? 22.977 9.121 -13.568 1.00 91.12 482 SER A CA 1
ATOM 3770 C C . SER A 1 482 ? 23.647 9.804 -12.376 1.00 91.12 482 SER A C 1
ATOM 3772 O O . SER A 1 482 ? 23.552 11.019 -12.210 1.00 91.12 482 SER A O 1
ATOM 3774 N N . ILE A 1 483 ? 24.359 9.023 -11.556 1.00 89.94 483 ILE A N 1
ATOM 3775 C CA . ILE A 1 483 ? 24.946 9.489 -10.287 1.00 89.94 483 ILE A CA 1
ATOM 3776 C C . ILE A 1 483 ? 26.479 9.453 -10.280 1.00 89.94 483 ILE A C 1
ATOM 3778 O O . ILE A 1 483 ? 27.115 8.614 -10.910 1.00 89.94 483 ILE A O 1
ATOM 3782 N N . SER A 1 484 ? 27.107 10.364 -9.531 1.00 88.50 484 SER A N 1
ATOM 3783 C CA . SER A 1 484 ? 28.573 10.478 -9.431 1.00 88.50 484 SER A CA 1
ATOM 3784 C C . SER A 1 484 ? 29.179 9.792 -8.200 1.00 88.50 484 SER A C 1
ATOM 3786 O O . SER A 1 484 ? 30.403 9.780 -8.053 1.00 88.50 484 SER A O 1
ATOM 3788 N N . ASN A 1 485 ? 28.352 9.208 -7.326 1.00 88.81 485 ASN A N 1
ATOM 3789 C CA . ASN A 1 485 ? 28.810 8.549 -6.105 1.00 88.81 485 ASN A CA 1
ATOM 3790 C C . ASN A 1 485 ? 29.546 7.227 -6.444 1.00 88.81 485 ASN A C 1
ATOM 3792 O O . ASN A 1 485 ? 28.925 6.310 -6.982 1.00 88.81 485 ASN A O 1
ATOM 3796 N N . PRO A 1 486 ? 30.849 7.090 -6.122 1.00 88.56 486 PRO A N 1
ATOM 3797 C CA . PRO A 1 486 ? 31.647 5.932 -6.522 1.00 88.56 486 PRO A CA 1
ATOM 3798 C C . PRO A 1 486 ? 31.350 4.649 -5.740 1.00 88.56 486 PRO A C 1
ATOM 3800 O O . PRO A 1 486 ? 31.838 3.591 -6.133 1.00 88.56 486 PRO A O 1
ATOM 3803 N N . THR A 1 487 ? 30.598 4.724 -4.640 1.00 89.25 487 THR A N 1
ATOM 3804 C CA . THR A 1 487 ? 30.224 3.559 -3.824 1.00 89.25 487 THR A CA 1
ATOM 3805 C C . THR A 1 487 ? 28.785 3.108 -4.054 1.00 89.25 487 THR A C 1
ATOM 3807 O O . THR A 1 487 ? 28.392 2.079 -3.521 1.00 89.25 487 THR A O 1
ATOM 3810 N N . ALA A 1 488 ? 28.005 3.852 -4.839 1.00 90.75 488 ALA A N 1
ATOM 3811 C CA . ALA A 1 488 ? 26.649 3.476 -5.215 1.00 90.75 488 ALA A CA 1
ATOM 3812 C C . ALA A 1 488 ? 26.658 2.525 -6.423 1.00 90.75 488 ALA A C 1
ATOM 3814 O O . ALA A 1 488 ? 27.448 2.694 -7.359 1.00 90.75 488 ALA A O 1
ATOM 3815 N N . THR A 1 489 ? 25.754 1.549 -6.424 1.00 93.25 489 THR A N 1
ATOM 3816 C CA . THR A 1 489 ? 25.663 0.503 -7.454 1.00 93.25 489 THR A CA 1
ATOM 3817 C C . THR A 1 489 ? 24.203 0.210 -7.757 1.00 93.25 489 THR A C 1
ATOM 3819 O O . THR A 1 489 ? 23.399 0.108 -6.833 1.00 93.25 489 THR A O 1
ATOM 3822 N N . LEU A 1 490 ? 23.874 0.050 -9.037 1.00 95.69 490 LEU A N 1
ATOM 3823 C CA . LEU A 1 490 ? 22.581 -0.458 -9.479 1.00 95.69 490 LEU A CA 1
ATOM 3824 C C . LEU A 1 490 ? 22.742 -1.899 -9.973 1.00 95.69 490 LEU A C 1
ATOM 3826 O O . LEU A 1 490 ? 23.572 -2.168 -10.841 1.00 95.69 490 LEU A O 1
ATOM 3830 N N . PHE A 1 491 ? 21.943 -2.813 -9.437 1.00 97.75 491 PHE A N 1
ATOM 3831 C CA . PHE A 1 491 ? 21.774 -4.173 -9.942 1.00 97.75 491 PHE A CA 1
ATOM 3832 C C . PHE A 1 491 ? 20.414 -4.249 -10.625 1.00 97.75 491 PHE A C 1
ATOM 3834 O O . PHE A 1 491 ? 19.400 -4.337 -9.941 1.00 97.75 491 PHE A O 1
ATOM 3841 N N . ALA A 1 492 ? 20.379 -4.184 -11.953 1.00 97.94 492 ALA A N 1
ATOM 3842 C CA . ALA A 1 492 ? 19.153 -4.340 -12.727 1.00 97.94 492 ALA A CA 1
ATOM 3843 C C . ALA A 1 492 ? 19.138 -5.722 -13.390 1.00 97.94 492 ALA A C 1
ATOM 3845 O O . ALA A 1 492 ? 19.862 -5.965 -14.361 1.00 97.94 492 ALA A O 1
ATOM 3846 N N . VAL A 1 493 ? 18.336 -6.635 -12.844 1.00 98.75 493 VAL A N 1
ATOM 3847 C CA . VAL A 1 493 ? 18.270 -8.034 -13.283 1.00 98.75 493 VAL A CA 1
ATOM 3848 C C . VAL A 1 493 ? 16.825 -8.452 -13.536 1.00 98.75 493 VAL A C 1
ATOM 3850 O O . VAL A 1 493 ? 15.947 -8.130 -12.739 1.00 98.75 493 VAL A O 1
ATOM 3853 N N . ASN A 1 494 ? 16.568 -9.188 -14.618 1.00 98.81 494 ASN A N 1
ATOM 3854 C CA . ASN A 1 494 ? 15.234 -9.697 -14.967 1.00 98.81 494 ASN A CA 1
ATOM 3855 C C . ASN A 1 494 ? 14.148 -8.617 -15.121 1.00 98.81 494 ASN A C 1
ATOM 3857 O O . ASN A 1 494 ? 12.979 -8.913 -14.902 1.00 98.81 494 ASN A O 1
ATOM 3861 N N . ASN A 1 495 ? 14.468 -7.365 -15.451 1.00 98.94 495 ASN A N 1
ATOM 3862 C CA . ASN A 1 495 ? 13.430 -6.343 -15.622 1.00 98.94 495 ASN A CA 1
ATOM 3863 C C . ASN A 1 495 ? 12.912 -6.312 -17.060 1.00 98.94 495 ASN A C 1
ATOM 3865 O O . ASN A 1 495 ? 13.685 -6.498 -17.998 1.00 98.94 495 ASN A O 1
ATOM 3869 N N . ILE A 1 496 ? 11.630 -5.995 -17.231 1.00 98.88 496 ILE A N 1
ATOM 3870 C CA . ILE A 1 496 ? 11.058 -5.581 -18.512 1.00 98.88 496 ILE A CA 1
ATOM 3871 C C . ILE A 1 496 ? 11.009 -4.054 -18.541 1.00 98.88 496 ILE A C 1
ATOM 3873 O O . ILE A 1 496 ? 10.488 -3.440 -17.614 1.00 98.88 496 ILE A O 1
ATOM 3877 N N . VAL A 1 497 ? 11.490 -3.437 -19.619 1.00 98.75 497 VAL A N 1
ATOM 3878 C CA . VAL A 1 497 ? 11.175 -2.040 -19.944 1.00 98.75 497 VAL A CA 1
ATOM 3879 C C . VAL A 1 497 ? 10.629 -1.998 -21.362 1.00 98.75 497 VAL A C 1
ATOM 3881 O O . VAL A 1 497 ? 11.310 -2.400 -22.304 1.00 98.75 497 VAL A O 1
ATOM 3884 N N . SER A 1 498 ? 9.392 -1.541 -21.516 1.00 97.44 498 SER A N 1
ATOM 3885 C CA . SER A 1 498 ? 8.660 -1.621 -22.774 1.00 97.44 498 SER A CA 1
ATOM 3886 C C . SER A 1 498 ? 7.889 -0.336 -23.043 1.00 97.44 498 SER A C 1
ATOM 3888 O O . SER A 1 498 ? 7.311 0.243 -22.128 1.00 97.44 498 SER A O 1
ATOM 3890 N N . ASN A 1 499 ? 7.818 0.060 -24.313 1.00 96.06 499 ASN A N 1
ATOM 3891 C CA . ASN A 1 499 ? 7.003 1.180 -24.790 1.00 96.06 499 ASN A CA 1
ATOM 3892 C C . ASN A 1 499 ? 7.388 2.504 -24.115 1.00 96.06 499 ASN A C 1
ATOM 3894 O O . ASN A 1 499 ? 6.655 3.038 -23.290 1.00 96.06 499 ASN A O 1
ATOM 3898 N N . ILE A 1 500 ? 8.551 3.038 -24.471 1.00 97.44 500 ILE A N 1
ATOM 3899 C CA . ILE A 1 500 ? 8.950 4.375 -24.032 1.00 97.44 500 ILE A CA 1
ATOM 3900 C C . ILE A 1 500 ? 8.368 5.467 -24.938 1.00 97.44 500 ILE A C 1
ATOM 3902 O O . ILE A 1 500 ? 8.129 5.231 -26.131 1.00 97.44 500 ILE A O 1
ATOM 3906 N N . SER A 1 501 ? 8.212 6.682 -24.405 1.00 96.06 501 SER A N 1
ATOM 3907 C CA . SER A 1 501 ? 7.846 7.853 -25.214 1.00 96.06 501 SER A CA 1
ATOM 3908 C C . SER A 1 501 ? 8.895 8.163 -26.295 1.00 96.06 501 SER A C 1
ATOM 3910 O O . SER A 1 501 ? 10.075 7.812 -26.166 1.00 96.06 501 SER A O 1
ATOM 3912 N N . PRO A 1 502 ? 8.513 8.867 -27.379 1.00 91.62 502 PRO A N 1
ATOM 3913 C CA . PRO A 1 502 ? 9.455 9.294 -28.409 1.00 91.62 502 PRO A CA 1
ATOM 3914 C C . PRO A 1 502 ? 10.632 10.095 -27.831 1.00 91.62 502 PRO A C 1
ATOM 3916 O O . PRO A 1 502 ? 10.433 11.075 -27.116 1.00 91.62 502 PRO A O 1
ATOM 3919 N N . ASN A 1 503 ? 11.857 9.718 -28.212 1.00 90.38 503 ASN A N 1
ATOM 3920 C CA . ASN A 1 503 ? 13.129 10.250 -27.689 1.00 90.38 503 ASN A CA 1
ATOM 3921 C C . ASN A 1 503 ? 13.421 9.944 -26.210 1.00 90.38 503 ASN A C 1
ATOM 3923 O O . ASN A 1 503 ? 14.428 10.426 -25.695 1.00 90.38 503 ASN A O 1
ATOM 3927 N N . GLY A 1 504 ? 12.587 9.147 -25.542 1.00 96.50 504 GLY A N 1
ATOM 3928 C CA . GLY A 1 504 ? 12.901 8.609 -24.227 1.00 96.50 504 GLY A CA 1
ATOM 3929 C C . GLY A 1 504 ? 14.005 7.554 -24.288 1.00 96.50 504 GLY A C 1
ATOM 3930 O O . GLY A 1 504 ? 14.534 7.209 -25.352 1.00 96.50 504 GLY A O 1
ATOM 3931 N N . TYR A 1 505 ? 14.314 6.973 -23.137 1.00 98.00 505 TYR A N 1
ATOM 3932 C CA . TYR A 1 505 ? 15.233 5.844 -23.008 1.00 98.00 505 TYR A CA 1
ATOM 3933 C C . TYR A 1 505 ? 14.620 4.745 -22.156 1.00 98.00 505 TYR A C 1
ATOM 3935 O O . TYR A 1 505 ? 13.879 5.003 -21.210 1.00 98.00 505 TYR A O 1
ATOM 3943 N N . HIS A 1 506 ? 14.971 3.501 -22.470 1.00 98.50 506 HIS A N 1
ATOM 3944 C CA . HIS A 1 506 ? 14.630 2.368 -21.612 1.00 98.50 506 HIS A CA 1
ATOM 3945 C C . HIS A 1 506 ? 15.477 2.412 -20.341 1.00 98.50 506 HIS A C 1
ATOM 3947 O O . HIS A 1 506 ? 15.026 2.078 -19.247 1.00 98.50 506 HIS A O 1
ATOM 3953 N N . MET A 1 507 ? 16.719 2.865 -20.498 1.00 97.00 507 MET A N 1
ATOM 3954 C CA . MET A 1 507 ? 17.685 2.981 -19.427 1.00 97.00 507 MET A CA 1
ATOM 3955 C C . MET A 1 507 ? 18.649 4.136 -19.700 1.00 97.00 507 MET A C 1
ATOM 3957 O O . MET A 1 507 ? 19.108 4.284 -20.829 1.00 97.00 507 MET A O 1
ATOM 3961 N N . SER A 1 508 ? 18.995 4.902 -18.665 1.00 96.94 508 SER A N 1
ATOM 3962 C CA . SER A 1 508 ? 20.044 5.924 -18.691 1.00 96.94 508 SER A CA 1
ATOM 3963 C C . SER A 1 508 ? 20.909 5.839 -17.443 1.00 96.94 508 SER A C 1
ATOM 3965 O O . SER A 1 508 ? 20.453 6.189 -16.353 1.00 96.94 508 SER A O 1
ATOM 3967 N N . ILE A 1 509 ? 22.174 5.451 -17.606 1.00 95.12 509 ILE A N 1
ATOM 3968 C CA . ILE A 1 509 ? 23.138 5.313 -16.507 1.00 95.12 509 ILE A CA 1
ATOM 3969 C C . ILE A 1 509 ? 24.350 6.203 -16.757 1.00 95.12 509 ILE A C 1
ATOM 3971 O O . ILE A 1 509 ? 24.928 6.211 -17.845 1.00 95.12 509 ILE A O 1
ATOM 3975 N N . GLY A 1 510 ? 24.773 6.925 -15.724 1.00 94.25 510 GLY A N 1
ATOM 3976 C CA . GLY A 1 510 ? 25.870 7.888 -15.781 1.00 94.25 510 GLY A CA 1
ATOM 3977 C C . GLY A 1 510 ? 26.838 7.758 -14.607 1.00 94.25 510 GLY A C 1
ATOM 3978 O O . GLY A 1 510 ? 26.590 7.031 -13.653 1.00 94.25 510 GLY A O 1
ATOM 3979 N N . GLY A 1 511 ? 27.964 8.475 -14.693 1.00 93.69 511 GLY A N 1
ATOM 3980 C CA . GLY A 1 511 ? 29.043 8.437 -13.699 1.00 93.69 511 GLY A CA 1
ATOM 3981 C C . GLY A 1 511 ? 29.995 7.257 -13.895 1.00 93.69 511 GLY A C 1
ATOM 3982 O O . GLY A 1 511 ? 29.597 6.100 -13.885 1.00 93.69 511 GLY A O 1
ATOM 3983 N N . SER A 1 512 ? 31.288 7.535 -14.082 1.00 93.62 512 SER A N 1
ATOM 3984 C CA . SER A 1 512 ? 32.273 6.515 -14.481 1.00 93.62 512 SER A CA 1
ATOM 3985 C C . SER A 1 512 ? 32.385 5.346 -13.496 1.00 93.62 512 SER A C 1
ATOM 3987 O O . SER A 1 512 ? 32.374 4.191 -13.915 1.00 93.62 512 SER A O 1
ATOM 3989 N N . ALA A 1 513 ? 32.463 5.636 -12.195 1.00 93.88 513 ALA A N 1
ATOM 3990 C CA . ALA A 1 513 ? 32.524 4.614 -11.154 1.00 93.88 513 ALA A CA 1
ATOM 3991 C C . ALA A 1 513 ? 31.195 3.852 -11.018 1.00 93.88 513 ALA A C 1
ATOM 3993 O O . ALA A 1 513 ? 31.201 2.625 -10.975 1.00 93.88 513 ALA A O 1
ATOM 3994 N N . HIS A 1 514 ? 30.064 4.563 -11.039 1.00 94.12 514 HIS A N 1
ATOM 3995 C CA . HIS A 1 514 ? 28.738 3.956 -10.937 1.00 94.12 514 HIS A CA 1
ATOM 3996 C C . HIS A 1 514 ? 28.449 3.008 -12.111 1.00 94.12 514 HIS A C 1
ATOM 3998 O O . HIS A 1 514 ? 28.066 1.859 -11.901 1.00 94.12 514 HIS A O 1
ATOM 4004 N N . MET A 1 515 ? 28.739 3.440 -13.341 1.00 94.94 515 MET A N 1
ATOM 4005 C CA . MET A 1 515 ? 28.683 2.596 -14.537 1.00 94.94 515 MET A CA 1
ATOM 4006 C C . MET A 1 515 ? 29.574 1.356 -14.405 1.00 94.94 515 MET A C 1
ATOM 4008 O O . MET A 1 515 ? 29.152 0.252 -14.740 1.00 94.94 515 MET A O 1
ATOM 4012 N N . SER A 1 516 ? 30.808 1.510 -13.913 1.00 94.75 516 SER A N 1
ATOM 4013 C CA . SER A 1 516 ? 31.726 0.380 -13.729 1.00 94.75 516 SER A CA 1
ATOM 4014 C C . SER A 1 516 ? 31.153 -0.662 -12.765 1.00 94.75 516 SER A C 1
ATOM 4016 O O . SER A 1 516 ? 31.152 -1.849 -13.095 1.00 94.75 516 SER A O 1
ATOM 4018 N N . ASN A 1 517 ? 30.639 -0.213 -11.619 1.00 94.56 517 ASN A N 1
ATOM 4019 C CA . ASN A 1 517 ? 30.160 -1.076 -10.539 1.00 94.56 517 ASN A CA 1
ATOM 4020 C C . ASN A 1 517 ? 28.806 -1.732 -10.842 1.00 94.56 517 ASN A C 1
ATOM 4022 O O . ASN A 1 517 ? 28.559 -2.840 -10.380 1.00 94.56 517 ASN A O 1
ATOM 4026 N N . SER A 1 518 ? 27.937 -1.060 -11.602 1.00 95.44 518 SER A N 1
ATOM 4027 C CA . SER A 1 518 ? 26.551 -1.494 -11.820 1.00 95.44 518 SER A CA 1
ATOM 4028 C C . SER A 1 518 ? 26.440 -2.737 -12.703 1.00 95.44 518 SER A C 1
ATOM 4030 O O . SER A 1 518 ? 27.225 -2.925 -13.638 1.00 95.44 518 SER A O 1
ATOM 4032 N N . VAL A 1 519 ? 25.451 -3.579 -12.418 1.00 96.12 519 VAL A N 1
ATOM 4033 C CA . VAL A 1 519 ? 25.207 -4.875 -13.063 1.00 96.12 519 VAL A CA 1
ATOM 4034 C C . VAL A 1 519 ? 23.892 -4.818 -13.830 1.00 96.12 519 VAL A C 1
ATOM 4036 O O . VAL A 1 519 ? 22.890 -4.336 -13.311 1.00 96.12 519 VAL A O 1
ATOM 4039 N N . PHE A 1 520 ? 23.913 -5.325 -15.061 1.00 96.50 520 PHE A N 1
ATOM 4040 C CA . PHE A 1 520 ? 22.751 -5.400 -15.943 1.00 96.50 520 PHE A CA 1
ATOM 4041 C C . PHE A 1 520 ? 22.748 -6.769 -16.598 1.00 96.50 520 PHE A C 1
ATOM 4043 O O . PHE A 1 520 ? 23.661 -7.056 -17.374 1.00 96.50 520 PHE A O 1
ATOM 4050 N N . GLU A 1 521 ? 21.774 -7.611 -16.275 1.00 97.44 521 GLU A N 1
ATOM 4051 C CA . GLU A 1 521 ? 21.705 -8.995 -16.758 1.00 97.44 521 GLU A CA 1
ATOM 4052 C C . GLU A 1 521 ? 20.248 -9.414 -16.967 1.00 97.44 521 GLU A C 1
ATOM 4054 O O . GLU A 1 521 ? 19.364 -8.961 -16.245 1.00 97.44 521 GLU A O 1
ATOM 4059 N N . ASN A 1 522 ? 19.996 -10.252 -17.972 1.00 98.44 522 ASN A N 1
ATOM 4060 C CA . ASN A 1 522 ? 18.687 -10.866 -18.221 1.00 98.44 522 ASN A CA 1
ATOM 4061 C C . ASN A 1 522 ? 17.503 -9.879 -18.267 1.00 98.44 522 ASN A C 1
ATOM 4063 O O . ASN A 1 522 ? 16.393 -10.232 -17.902 1.00 98.44 522 ASN A O 1
ATOM 4067 N N . ASN A 1 523 ? 17.708 -8.631 -18.698 1.00 98.75 523 ASN A N 1
ATOM 4068 C CA . ASN A 1 523 ? 16.605 -7.681 -18.859 1.00 98.75 523 ASN A CA 1
ATOM 4069 C C . ASN A 1 523 ? 15.990 -7.824 -20.254 1.00 98.75 523 ASN A C 1
ATOM 4071 O O . ASN A 1 523 ? 16.691 -8.161 -21.208 1.00 98.75 523 ASN A O 1
ATOM 4075 N N . LEU A 1 524 ? 14.709 -7.514 -20.394 1.00 98.75 524 LEU A N 1
ATOM 4076 C CA . LEU A 1 524 ? 14.016 -7.493 -21.674 1.00 98.75 524 LEU A CA 1
ATOM 4077 C C . LEU A 1 524 ? 13.614 -6.059 -22.026 1.00 98.75 524 LEU A C 1
ATOM 4079 O O . LEU A 1 524 ? 12.967 -5.361 -21.246 1.00 98.75 524 LEU A O 1
ATOM 4083 N N . PHE A 1 525 ? 14.005 -5.624 -23.221 1.00 98.44 525 PHE A N 1
ATOM 4084 C CA . PHE A 1 525 ? 13.711 -4.295 -23.749 1.00 98.44 525 PHE A CA 1
ATOM 4085 C C . PHE A 1 525 ? 12.842 -4.388 -25.001 1.00 98.44 525 PHE A C 1
ATOM 4087 O O . PHE A 1 525 ? 13.096 -5.226 -25.870 1.00 98.44 525 PHE A O 1
ATOM 4094 N N . TYR A 1 526 ? 11.850 -3.507 -25.125 1.00 97.19 526 TYR A N 1
ATOM 4095 C CA . TYR A 1 526 ? 10.999 -3.465 -26.309 1.00 97.19 526 TYR A CA 1
ATOM 4096 C C . TYR A 1 526 ? 10.501 -2.067 -26.662 1.00 97.19 526 TYR A C 1
ATOM 4098 O O . TYR A 1 526 ? 9.908 -1.374 -25.837 1.00 97.19 526 TYR A O 1
ATOM 4106 N N . GLN A 1 527 ? 10.629 -1.721 -27.944 1.00 94.69 527 GLN A N 1
ATOM 4107 C CA . GLN A 1 527 ? 9.980 -0.558 -28.532 1.00 94.69 527 GLN A CA 1
ATOM 4108 C C . GLN A 1 527 ? 9.202 -0.968 -29.792 1.00 94.69 527 GLN A C 1
ATOM 4110 O O . GLN A 1 527 ? 9.830 -1.479 -30.719 1.00 94.69 527 GLN A O 1
ATOM 4115 N N . PRO A 1 528 ? 7.879 -0.713 -29.878 1.00 87.56 528 PRO A N 1
ATOM 4116 C CA . PRO A 1 528 ? 7.056 -1.135 -31.018 1.00 87.56 528 PRO A CA 1
ATOM 4117 C C . PRO A 1 528 ? 7.577 -0.692 -32.392 1.00 87.56 528 PRO A C 1
ATOM 4119 O O . PRO A 1 528 ? 7.596 -1.481 -33.334 1.00 87.56 528 PRO A O 1
ATOM 4122 N N . ASP A 1 529 ? 8.043 0.554 -32.491 1.00 81.81 529 ASP A N 1
ATOM 4123 C CA . ASP A 1 529 ? 8.431 1.187 -33.759 1.00 81.81 529 ASP A CA 1
ATOM 4124 C C . ASP A 1 529 ? 9.942 1.425 -33.878 1.00 81.81 529 ASP A C 1
ATOM 4126 O O . ASP A 1 529 ? 10.397 2.304 -34.618 1.00 81.81 529 ASP A O 1
ATOM 4130 N N . GLY A 1 530 ? 10.755 0.680 -33.130 1.00 85.25 530 GLY A N 1
ATOM 4131 C CA . GLY A 1 530 ? 12.181 0.947 -33.104 1.00 85.25 530 GLY A CA 1
ATOM 4132 C C . GLY A 1 530 ? 13.011 -0.110 -32.410 1.00 85.25 530 GLY A C 1
ATOM 4133 O O . GLY A 1 530 ? 12.645 -1.273 -32.290 1.00 85.25 530 GLY A O 1
ATOM 4134 N N . VAL A 1 531 ? 14.180 0.343 -31.996 1.00 90.56 531 VAL A N 1
ATOM 4135 C CA . VAL A 1 531 ? 15.125 -0.420 -31.195 1.00 90.56 531 VAL A CA 1
ATOM 4136 C C . VAL A 1 531 ? 15.128 0.148 -29.787 1.00 90.56 531 VAL A C 1
ATOM 4138 O O . VAL A 1 531 ? 14.778 1.312 -29.565 1.00 90.56 531 VAL A O 1
ATOM 4141 N N . SER A 1 532 ? 15.553 -0.673 -28.841 1.00 94.44 532 SER A N 1
ATOM 4142 C CA . SER A 1 532 ? 15.890 -0.236 -27.494 1.00 94.44 532 SER A CA 1
ATOM 4143 C C . SER A 1 532 ? 16.830 0.980 -27.526 1.00 94.44 532 SER A C 1
ATOM 4145 O O . SER A 1 532 ? 17.764 1.048 -28.328 1.00 94.44 532 SER A O 1
ATOM 4147 N N . ASN A 1 533 ? 16.578 1.952 -26.644 1.00 97.38 533 ASN A N 1
ATOM 4148 C CA . ASN A 1 533 ? 17.476 3.084 -26.408 1.00 97.38 533 ASN A CA 1
ATOM 4149 C C . ASN A 1 533 ? 18.077 2.958 -25.009 1.00 97.38 533 ASN A C 1
ATOM 4151 O O . ASN A 1 533 ? 17.378 3.142 -24.007 1.00 97.38 533 ASN A O 1
ATOM 4155 N N . ILE A 1 534 ? 19.363 2.623 -24.969 1.00 98.00 534 ILE A N 1
ATOM 4156 C CA . ILE A 1 534 ? 20.164 2.486 -23.760 1.00 98.00 534 ILE A CA 1
ATOM 4157 C C . ILE A 1 534 ? 21.206 3.599 -23.740 1.00 98.00 534 ILE A C 1
ATOM 4159 O O . ILE A 1 534 ? 22.171 3.584 -24.507 1.00 98.00 534 ILE A O 1
ATOM 4163 N N . GLU A 1 535 ? 21.036 4.548 -22.830 1.00 97.81 535 GLU A N 1
ATOM 4164 C CA . GLU A 1 535 ? 22.002 5.608 -22.581 1.00 97.81 535 GLU A CA 1
ATOM 4165 C C . GLU A 1 535 ? 23.030 5.150 -21.539 1.00 97.81 535 GLU A C 1
ATOM 4167 O O . GLU A 1 535 ? 22.706 4.760 -20.414 1.00 97.81 535 GLU A O 1
ATOM 4172 N N . TRP A 1 536 ? 24.302 5.180 -21.930 1.00 96.75 536 TRP A N 1
ATOM 4173 C CA . TRP A 1 536 ? 25.427 4.753 -21.106 1.00 96.75 536 TRP A CA 1
ATOM 4174 C C . TRP A 1 536 ? 26.542 5.799 -21.141 1.00 96.75 536 TRP A C 1
ATOM 4176 O O . TRP A 1 536 ? 27.342 5.894 -22.086 1.00 96.75 536 TRP A O 1
ATOM 4186 N N . GLY A 1 537 ? 26.585 6.618 -20.094 1.00 94.75 537 GLY A N 1
ATOM 4187 C CA . GLY A 1 537 ? 27.432 7.797 -20.014 1.00 94.75 537 GLY A CA 1
ATOM 4188 C C . GLY A 1 537 ? 26.965 8.852 -21.012 1.00 94.75 537 GLY A C 1
ATOM 4189 O O . GLY A 1 537 ? 25.856 9.356 -20.919 1.00 94.75 537 GLY A O 1
ATOM 4190 N N . SER A 1 538 ? 27.822 9.203 -21.969 1.00 94.75 538 SER A N 1
ATOM 4191 C CA . SER A 1 538 ? 27.494 10.158 -23.040 1.00 94.75 538 SER A CA 1
ATOM 4192 C C . SER A 1 538 ? 27.126 9.477 -24.363 1.00 94.75 538 SER A C 1
ATOM 4194 O O . SER A 1 538 ? 27.087 10.146 -25.393 1.00 94.75 538 SER A O 1
ATOM 4196 N N . ASN A 1 539 ? 26.923 8.156 -24.359 1.00 97.19 539 ASN A N 1
ATOM 4197 C CA . ASN A 1 539 ? 26.613 7.373 -25.556 1.00 97.19 539 ASN A CA 1
ATOM 4198 C C . ASN A 1 539 ? 25.187 6.824 -25.486 1.00 97.19 539 ASN A C 1
ATOM 4200 O O . ASN A 1 539 ? 24.710 6.503 -24.403 1.00 97.19 539 ASN A O 1
ATOM 4204 N N . SER A 1 540 ? 24.563 6.644 -26.648 1.00 97.25 540 SER A N 1
ATOM 4205 C CA . SER A 1 540 ? 23.300 5.920 -26.815 1.00 97.25 540 SER A CA 1
ATOM 4206 C C . SER A 1 540 ? 23.552 4.665 -27.652 1.00 97.25 540 SER A C 1
ATOM 4208 O O . SER A 1 540 ? 24.314 4.698 -28.626 1.00 97.25 540 SER A O 1
ATOM 4210 N N . TYR A 1 541 ? 22.950 3.554 -27.237 1.00 97.81 541 TYR A N 1
ATOM 4211 C CA . TYR A 1 541 ? 23.130 2.231 -27.816 1.00 97.81 541 TYR A CA 1
ATOM 4212 C C . TYR A 1 541 ? 21.793 1.514 -28.008 1.00 97.81 541 TYR A C 1
ATOM 4214 O O . TYR A 1 541 ? 20.893 1.618 -27.179 1.00 97.81 541 TYR A O 1
ATOM 4222 N N . THR A 1 542 ? 21.729 0.689 -29.051 1.00 96.94 542 THR A N 1
ATOM 4223 C CA . THR A 1 542 ? 20.845 -0.493 -29.074 1.00 96.94 542 THR A CA 1
ATOM 4224 C C . THR A 1 542 ? 21.345 -1.552 -28.090 1.00 96.94 542 THR A C 1
ATOM 4226 O O . THR A 1 542 ? 22.526 -1.537 -27.725 1.00 96.94 542 THR A O 1
ATOM 4229 N N . LEU A 1 543 ? 20.522 -2.533 -27.713 1.00 97.00 543 LEU A N 1
ATOM 4230 C CA . LEU A 1 543 ? 20.937 -3.591 -26.784 1.00 97.00 543 LEU A CA 1
ATOM 4231 C C . LEU A 1 543 ? 22.180 -4.348 -27.273 1.00 97.00 543 LEU A C 1
ATOM 4233 O O . LEU A 1 543 ? 23.141 -4.533 -26.525 1.00 97.00 543 LEU A O 1
ATOM 4237 N N . SER A 1 544 ? 22.216 -4.727 -28.552 1.00 96.69 544 SER A N 1
ATOM 4238 C CA . SER A 1 544 ? 23.371 -5.422 -29.141 1.00 96.69 544 SER A CA 1
ATOM 4239 C C . SER A 1 544 ? 24.663 -4.591 -29.073 1.00 96.69 544 SER A C 1
ATOM 4241 O O . SER A 1 544 ? 25.735 -5.108 -28.731 1.00 96.69 544 SER A O 1
ATOM 4243 N N . GLN A 1 545 ? 24.571 -3.285 -29.345 1.00 97.81 545 GLN A N 1
ATOM 4244 C CA . GLN A 1 545 ? 25.711 -2.374 -29.227 1.00 97.81 545 GLN A CA 1
ATOM 4245 C C . GLN A 1 545 ? 26.135 -2.193 -27.771 1.00 97.81 545 GLN A C 1
ATOM 4247 O O . GLN A 1 545 ? 27.335 -2.210 -27.496 1.00 97.81 545 GLN A O 1
ATOM 4252 N N . PHE A 1 546 ? 25.183 -2.054 -26.850 1.00 98.12 546 PHE A N 1
ATOM 4253 C CA . PHE A 1 546 ? 25.452 -1.929 -25.423 1.00 98.12 546 PHE A CA 1
ATOM 4254 C C . PHE A 1 546 ? 26.247 -3.136 -24.920 1.00 98.12 546 PHE A C 1
ATOM 4256 O O . PHE A 1 546 ? 27.330 -2.955 -24.356 1.00 98.12 546 PHE A O 1
ATOM 4263 N N . MET A 1 547 ? 25.788 -4.354 -25.222 1.00 97.38 547 MET A N 1
ATOM 4264 C CA . MET A 1 547 ? 26.472 -5.584 -24.815 1.00 97.38 547 MET A CA 1
ATOM 4265 C C . MET A 1 547 ? 27.896 -5.672 -25.364 1.00 97.38 547 MET A C 1
ATOM 4267 O O . MET A 1 547 ? 28.835 -5.987 -24.635 1.00 97.38 547 MET A O 1
ATOM 4271 N N . THR A 1 548 ? 28.076 -5.322 -26.638 1.00 97.31 548 THR A N 1
ATOM 4272 C CA . THR A 1 548 ? 29.385 -5.379 -27.303 1.00 97.31 548 THR A CA 1
ATOM 4273 C C . THR A 1 548 ? 30.369 -4.342 -26.752 1.00 97.31 548 THR A C 1
ATOM 4275 O O . THR A 1 548 ? 31.554 -4.636 -26.607 1.00 97.31 548 THR A O 1
ATOM 4278 N N . ASN A 1 549 ? 29.908 -3.121 -26.461 1.00 97.44 549 ASN A N 1
ATOM 4279 C CA . ASN A 1 549 ? 30.786 -2.012 -26.068 1.00 97.44 549 ASN A CA 1
ATOM 4280 C C . ASN A 1 549 ? 31.076 -1.961 -24.564 1.00 97.44 549 ASN A C 1
ATOM 4282 O O . ASN A 1 549 ? 32.069 -1.357 -24.160 1.00 97.44 549 ASN A O 1
ATOM 4286 N N . THR A 1 550 ? 30.218 -2.554 -2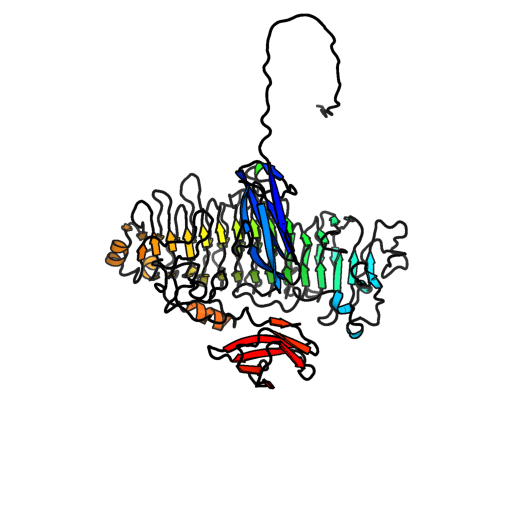3.732 1.00 96.31 550 THR A N 1
ATOM 4287 C CA . THR A 1 550 ? 30.327 -2.449 -22.267 1.00 96.31 550 THR A CA 1
ATOM 4288 C C . THR A 1 550 ? 30.652 -3.769 -21.578 1.00 96.31 550 THR A C 1
ATOM 4290 O O . THR A 1 550 ? 31.059 -3.748 -20.417 1.00 96.31 550 THR A O 1
ATOM 4293 N N . SER A 1 551 ? 30.481 -4.903 -22.268 1.00 94.75 551 SER A N 1
ATOM 4294 C CA . SER A 1 551 ? 30.516 -6.246 -21.672 1.00 94.75 551 SER A CA 1
ATOM 4295 C C . SER A 1 551 ? 29.505 -6.431 -20.527 1.00 94.75 551 SER A C 1
ATOM 4297 O O . SER A 1 551 ? 29.726 -7.247 -19.634 1.00 94.75 551 SER A O 1
ATOM 4299 N N . LYS A 1 552 ? 28.413 -5.656 -20.534 1.00 96.12 552 LYS A N 1
ATOM 4300 C CA . LYS A 1 552 ? 27.260 -5.762 -19.622 1.00 96.12 552 LYS A CA 1
ATOM 4301 C C . LYS A 1 552 ? 26.018 -6.168 -20.418 1.00 96.12 552 LYS A C 1
ATOM 4303 O O . LYS A 1 552 ? 26.055 -6.181 -21.641 1.00 96.12 552 LYS A O 1
ATOM 4308 N N . GLY A 1 553 ? 24.915 -6.502 -19.758 1.00 96.75 553 GLY A N 1
ATOM 4309 C CA . GLY A 1 553 ? 23.675 -6.919 -20.423 1.00 96.75 553 GLY A CA 1
ATOM 4310 C C . GLY A 1 553 ? 23.647 -8.397 -20.813 1.00 96.75 553 GLY A C 1
ATOM 4311 O O . GLY A 1 553 ? 22.839 -8.778 -21.654 1.00 96.75 553 GLY A O 1
ATOM 4312 N N . ALA A 1 554 ? 24.510 -9.241 -20.236 1.00 97.56 554 ALA A N 1
ATOM 4313 C CA . ALA A 1 554 ? 24.508 -10.676 -20.526 1.00 97.56 554 ALA A CA 1
ATOM 4314 C C . ALA A 1 554 ? 23.108 -11.278 -20.298 1.00 97.56 554 ALA A C 1
ATOM 4316 O O . ALA A 1 554 ? 22.419 -10.907 -19.353 1.00 97.56 554 ALA A O 1
ATOM 4317 N N . GLY A 1 555 ? 22.662 -12.148 -21.208 1.00 97.56 555 GLY A N 1
ATOM 4318 C CA . GLY A 1 555 ? 21.327 -12.758 -21.152 1.00 97.56 555 GLY A CA 1
ATOM 4319 C C . GLY A 1 555 ? 20.154 -11.815 -21.447 1.00 97.56 555 GLY A C 1
ATOM 4320 O O . GLY A 1 555 ? 19.020 -12.273 -21.458 1.00 97.56 555 GLY A O 1
ATOM 4321 N N . SER A 1 556 ? 20.389 -10.520 -21.691 1.00 98.50 556 SER A N 1
ATOM 4322 C CA . SER A 1 556 ? 19.306 -9.573 -21.987 1.00 98.50 556 SER A CA 1
ATOM 4323 C C . SER A 1 556 ? 18.742 -9.774 -23.398 1.00 98.50 556 SER A C 1
ATOM 4325 O O . SER A 1 556 ? 19.467 -10.150 -24.324 1.00 98.50 556 SER A O 1
ATOM 4327 N N . ILE A 1 557 ? 17.451 -9.492 -23.562 1.00 97.50 557 ILE A N 1
ATOM 4328 C CA . ILE A 1 557 ? 16.661 -9.778 -24.762 1.00 97.50 557 ILE A CA 1
ATOM 4329 C C . ILE A 1 557 ? 16.066 -8.477 -25.316 1.00 97.50 557 ILE A C 1
ATOM 4331 O O . ILE A 1 557 ? 15.613 -7.616 -24.568 1.00 97.50 557 ILE A O 1
ATOM 4335 N N . GLU A 1 558 ? 16.047 -8.333 -26.641 1.00 96.44 558 GLU A N 1
ATOM 4336 C CA . GLU A 1 558 ? 15.307 -7.271 -27.330 1.00 96.44 558 GLU A CA 1
ATOM 4337 C C . GLU A 1 558 ? 14.159 -7.911 -28.119 1.00 96.44 558 GLU A C 1
ATOM 4339 O O . GLU A 1 558 ? 14.366 -8.434 -29.215 1.00 96.44 558 GLU A O 1
ATOM 4344 N N . ALA A 1 559 ? 12.970 -7.965 -27.516 1.00 95.75 559 ALA A N 1
ATOM 4345 C CA . ALA A 1 559 ? 11.796 -8.640 -28.069 1.00 95.75 559 ALA A CA 1
ATOM 4346 C C . ALA A 1 559 ? 10.514 -8.151 -27.390 1.00 95.75 559 ALA A C 1
ATOM 4348 O O . ALA A 1 559 ? 10.556 -7.715 -26.247 1.00 95.75 559 ALA A O 1
ATOM 4349 N N . TYR A 1 560 ? 9.370 -8.262 -28.069 1.00 95.00 560 TYR A N 1
ATOM 4350 C CA . TYR A 1 560 ? 8.073 -7.964 -27.457 1.00 95.00 560 TYR A CA 1
ATOM 4351 C C . TYR A 1 560 ? 7.810 -8.915 -26.273 1.00 95.00 560 TYR A C 1
ATOM 4353 O O . TYR A 1 560 ? 7.934 -10.125 -26.474 1.00 95.00 560 TYR A O 1
ATOM 4361 N N . PRO A 1 561 ? 7.430 -8.423 -25.073 1.00 96.38 561 PRO A N 1
ATOM 4362 C CA . PRO A 1 561 ? 7.135 -9.286 -23.928 1.00 96.38 561 PRO A CA 1
ATOM 4363 C C . PRO A 1 561 ? 5.962 -10.248 -24.129 1.00 96.38 561 PRO A C 1
ATOM 4365 O O . PRO A 1 561 ? 5.922 -11.276 -23.471 1.00 96.38 561 PRO A O 1
ATOM 4368 N N . ILE A 1 562 ? 5.015 -9.932 -25.020 1.00 95.12 562 ILE A N 1
ATOM 4369 C CA . ILE A 1 562 ? 3.774 -10.695 -25.237 1.00 95.12 562 ILE A CA 1
ATOM 4370 C C . ILE A 1 562 ? 2.964 -10.862 -23.935 1.00 95.12 562 ILE A C 1
ATOM 4372 O O . ILE A 1 562 ? 2.871 -11.946 -23.359 1.00 95.12 562 ILE A O 1
ATOM 4376 N N . PHE A 1 563 ? 2.375 -9.755 -23.479 1.00 94.94 563 PHE A N 1
ATOM 4377 C CA . PHE A 1 563 ? 1.459 -9.733 -22.335 1.00 94.94 563 PHE A CA 1
ATOM 4378 C C . PHE A 1 563 ? 0.053 -10.211 -22.714 1.00 94.94 563 PHE A C 1
ATOM 4380 O O . PHE A 1 563 ? -0.360 -10.036 -23.860 1.00 94.94 563 PHE A O 1
ATOM 4387 N N . GLU A 1 564 ? -0.701 -10.764 -21.763 1.00 91.31 564 GLU A N 1
ATOM 4388 C CA . GLU A 1 564 ? -2.096 -11.199 -21.938 1.00 91.31 564 GLU A CA 1
ATOM 4389 C C . GLU A 1 564 ? -2.983 -10.070 -22.482 1.00 91.31 564 GLU A C 1
ATOM 4391 O O . GLU A 1 564 ? -3.641 -10.238 -23.511 1.00 91.31 564 GLU A O 1
ATOM 4396 N N . ASN A 1 565 ? -2.975 -8.898 -21.835 1.00 86.88 565 ASN A N 1
ATOM 4397 C CA . ASN A 1 565 ? -3.723 -7.733 -22.303 1.00 86.88 565 ASN A CA 1
ATOM 4398 C C . ASN A 1 565 ? -3.207 -6.421 -21.689 1.00 86.88 565 ASN A C 1
ATOM 4400 O O . ASN A 1 565 ? -3.810 -5.866 -20.769 1.00 86.88 565 ASN A O 1
ATOM 4404 N N . SER A 1 566 ? -2.108 -5.885 -22.223 1.00 88.19 566 SER A N 1
ATOM 4405 C CA . SER A 1 566 ? -1.515 -4.642 -21.707 1.00 88.19 566 SER A CA 1
ATOM 4406 C C . SER A 1 566 ? -2.422 -3.412 -21.846 1.00 88.19 566 SER A C 1
ATOM 4408 O O . SER A 1 566 ? -2.283 -2.483 -21.062 1.00 88.19 566 SER A O 1
ATOM 4410 N N . GLU A 1 567 ? -3.363 -3.395 -22.802 1.00 82.88 567 GLU A N 1
ATOM 4411 C CA . GLU A 1 567 ? -4.336 -2.294 -22.953 1.00 82.88 567 GLU A CA 1
ATOM 4412 C C . GLU A 1 567 ? -5.340 -2.235 -21.790 1.00 82.88 567 GLU A C 1
ATOM 4414 O O . GLU A 1 567 ? -5.877 -1.172 -21.499 1.00 82.88 567 GLU A O 1
ATOM 4419 N N . ASN A 1 568 ? -5.563 -3.361 -21.101 1.00 83.62 568 ASN A N 1
ATOM 4420 C CA . ASN A 1 568 ? -6.409 -3.461 -19.908 1.00 83.62 568 ASN A CA 1
ATOM 4421 C C . ASN A 1 568 ? -5.596 -3.768 -18.636 1.00 83.62 568 ASN A C 1
ATOM 4423 O O . ASN A 1 568 ? -6.143 -4.294 -17.664 1.00 83.62 568 ASN A O 1
ATOM 4427 N N . ILE A 1 569 ? -4.295 -3.441 -18.637 1.00 87.00 569 ILE A N 1
ATOM 4428 C CA . ILE A 1 569 ? -3.394 -3.571 -17.477 1.00 87.00 569 ILE A CA 1
ATOM 4429 C C . ILE A 1 569 ? -3.283 -5.039 -16.992 1.00 87.00 569 ILE A C 1
ATOM 4431 O O . ILE A 1 569 ? -3.156 -5.335 -15.806 1.00 87.00 569 ILE A O 1
ATOM 4435 N N . ASP A 1 570 ? -3.330 -5.998 -17.920 1.00 89.69 570 ASP A N 1
ATOM 4436 C CA . ASP A 1 570 ? -2.995 -7.400 -17.655 1.00 89.69 570 ASP A CA 1
ATOM 4437 C C . ASP A 1 570 ? -1.611 -7.718 -18.226 1.00 89.69 570 ASP A C 1
ATOM 4439 O O . ASP A 1 570 ? -1.441 -8.007 -19.415 1.00 89.69 570 ASP A O 1
ATOM 4443 N N . PHE A 1 571 ? -0.613 -7.623 -17.349 1.00 93.38 571 PHE A N 1
ATOM 4444 C CA . PHE A 1 571 ? 0.806 -7.800 -17.660 1.00 93.38 571 PHE A CA 1
ATOM 4445 C C . PHE A 1 571 ? 1.325 -9.216 -17.384 1.00 93.38 571 PHE A C 1
ATOM 4447 O O . PHE A 1 571 ? 2.539 -9.437 -17.374 1.00 93.38 571 PHE A O 1
ATOM 4454 N N . ARG A 1 572 ? 0.427 -10.186 -17.177 1.00 92.62 572 ARG A N 1
ATOM 4455 C CA . ARG A 1 572 ? 0.801 -11.605 -17.189 1.00 92.62 572 ARG A CA 1
ATOM 4456 C C . ARG A 1 572 ? 1.342 -11.982 -18.567 1.00 92.62 572 ARG A C 1
ATOM 4458 O O . ARG A 1 572 ? 0.964 -11.384 -19.574 1.00 92.62 572 ARG A O 1
ATOM 4465 N N . LEU A 1 573 ? 2.244 -12.955 -18.610 1.00 95.06 573 LEU A N 1
ATOM 4466 C CA . LEU A 1 573 ? 2.868 -13.416 -19.849 1.00 95.06 573 LEU A CA 1
ATOM 4467 C C . LEU A 1 573 ? 1.949 -14.406 -20.575 1.00 95.06 573 LEU A C 1
ATOM 4469 O O . LEU A 1 573 ? 1.326 -15.245 -19.932 1.00 95.06 573 LEU A O 1
ATOM 4473 N N . GLN A 1 574 ? 1.899 -14.344 -21.907 1.00 92.62 574 GLN A N 1
ATOM 4474 C CA . GLN A 1 574 ? 1.307 -15.418 -22.712 1.00 92.62 574 GLN A CA 1
ATOM 4475 C C . GLN A 1 574 ? 2.314 -16.563 -22.895 1.00 92.62 574 GLN A C 1
ATOM 4477 O O . GLN A 1 574 ? 3.523 -16.341 -22.899 1.00 92.62 574 GLN A O 1
ATOM 4482 N N . SER A 1 575 ? 1.821 -17.777 -23.157 1.00 93.62 575 SER A N 1
ATOM 4483 C CA . SER A 1 575 ? 2.624 -19.014 -23.288 1.00 93.62 575 SER A CA 1
ATOM 4484 C C . SER A 1 575 ? 3.761 -18.985 -24.324 1.00 93.62 575 SER A C 1
ATOM 4486 O O . SER A 1 575 ? 4.660 -19.821 -24.282 1.00 93.62 575 SER A O 1
ATOM 4488 N N . ASN A 1 576 ? 3.740 -18.053 -25.280 1.00 93.25 576 ASN A N 1
ATOM 4489 C CA . ASN A 1 576 ? 4.784 -17.867 -26.292 1.00 93.25 576 ASN A CA 1
ATOM 4490 C C . ASN A 1 576 ? 5.706 -16.667 -26.011 1.00 93.25 576 ASN A C 1
ATOM 4492 O O . ASN A 1 576 ? 6.459 -16.260 -26.903 1.00 93.25 576 ASN A O 1
ATOM 4496 N N . SER A 1 577 ? 5.629 -16.081 -24.818 1.00 97.94 577 SER A N 1
ATOM 4497 C CA . SER A 1 577 ? 6.471 -14.964 -24.412 1.00 97.94 577 SER A CA 1
ATOM 4498 C C . SER A 1 577 ? 7.955 -15.362 -24.374 1.00 97.94 577 SER A C 1
ATOM 4500 O O . SER A 1 577 ? 8.299 -16.415 -23.840 1.00 97.94 577 SER A O 1
ATOM 4502 N N . PRO A 1 578 ? 8.869 -14.512 -24.881 1.00 97.69 578 PRO A N 1
ATOM 4503 C CA . PRO A 1 578 ? 10.310 -14.724 -24.752 1.00 97.69 578 PRO A CA 1
ATOM 4504 C C . PRO A 1 578 ? 10.840 -14.464 -23.334 1.00 97.69 578 PRO A C 1
ATOM 4506 O O . PRO A 1 578 ? 12.030 -14.661 -23.099 1.00 97.69 578 PRO A O 1
ATOM 4509 N N . ALA A 1 579 ? 10.004 -13.961 -22.422 1.00 98.38 579 ALA A N 1
ATOM 4510 C CA . ALA A 1 579 ? 10.374 -13.717 -21.034 1.00 98.38 579 ALA A CA 1
ATOM 4511 C C . ALA A 1 579 ? 10.298 -14.983 -20.166 1.00 98.38 579 ALA A C 1
ATOM 4513 O O . ALA A 1 579 ? 10.928 -15.005 -19.108 1.00 98.38 579 ALA A O 1
ATOM 4514 N N . ILE A 1 580 ? 9.561 -16.005 -20.617 1.00 98.19 580 ILE A N 1
ATOM 4515 C CA . ILE A 1 580 ? 9.357 -17.254 -19.878 1.00 98.19 580 ILE A CA 1
ATOM 4516 C C . ILE A 1 580 ? 10.662 -18.049 -19.805 1.00 98.19 580 ILE A C 1
ATOM 4518 O O . ILE A 1 580 ? 11.334 -18.224 -20.826 1.00 98.19 580 ILE A O 1
ATOM 4522 N N . ASP A 1 581 ? 11.019 -18.519 -18.609 1.00 97.56 581 ASP A N 1
ATOM 4523 C CA . ASP A 1 581 ? 12.225 -19.297 -18.303 1.00 97.56 581 ASP A CA 1
ATOM 4524 C C . ASP A 1 581 ? 13.539 -18.633 -18.783 1.00 97.56 581 ASP A C 1
ATOM 4526 O O . ASP A 1 581 ? 14.555 -19.295 -19.019 1.00 97.56 581 ASP A O 1
ATOM 4530 N N . ALA A 1 582 ? 13.537 -17.308 -18.959 1.00 98.25 582 ALA A N 1
ATOM 4531 C CA . ALA A 1 582 ? 14.661 -16.553 -19.521 1.00 98.25 582 ALA A CA 1
ATOM 4532 C C . ALA A 1 582 ? 15.459 -15.755 -18.472 1.00 98.25 582 ALA A C 1
ATOM 4534 O O . ALA A 1 582 ? 16.522 -15.195 -18.773 1.00 98.25 582 ALA A O 1
ATOM 4535 N N . GLY A 1 583 ? 14.949 -15.676 -17.247 1.00 98.12 583 GLY A N 1
ATOM 4536 C CA . GLY A 1 583 ? 15.547 -14.976 -16.121 1.00 98.12 583 GLY A CA 1
ATOM 4537 C C . GLY A 1 583 ? 16.465 -15.851 -15.268 1.00 98.12 583 GLY A C 1
ATOM 4538 O O . GLY A 1 583 ? 16.698 -17.033 -15.522 1.00 98.12 583 GLY A O 1
ATOM 4539 N N . ILE A 1 584 ? 17.014 -15.240 -14.220 1.00 97.62 584 ILE A N 1
ATOM 4540 C CA . ILE A 1 584 ? 17.887 -15.903 -13.240 1.00 97.62 584 ILE A CA 1
ATOM 4541 C C . ILE A 1 584 ? 17.431 -15.657 -11.802 1.00 97.62 584 ILE A C 1
ATOM 4543 O O . ILE A 1 584 ? 16.922 -14.590 -11.472 1.00 97.62 584 ILE A O 1
ATOM 4547 N N . GLU A 1 585 ? 17.669 -16.608 -10.899 1.00 97.44 585 GLU A N 1
ATOM 4548 C CA . GLU A 1 585 ? 17.442 -16.359 -9.475 1.00 97.44 585 GLU A CA 1
ATOM 4549 C C . GLU A 1 585 ? 18.515 -15.413 -8.911 1.00 97.44 585 GLU A C 1
ATOM 4551 O O . GLU A 1 585 ? 19.710 -15.716 -8.933 1.00 97.44 585 GLU A O 1
ATOM 4556 N N . HIS A 1 586 ? 18.088 -14.283 -8.346 1.00 97.94 586 HIS A N 1
ATOM 4557 C CA . HIS A 1 586 ? 18.979 -13.347 -7.666 1.00 97.94 586 HIS A CA 1
ATOM 4558 C C . HIS A 1 586 ? 19.124 -13.682 -6.166 1.00 97.94 586 HIS A C 1
ATOM 4560 O O . HIS A 1 586 ? 18.179 -14.105 -5.503 1.00 97.94 586 HIS A O 1
ATOM 4566 N N . SER A 1 587 ? 20.294 -13.436 -5.573 1.00 97.50 587 SER A N 1
ATOM 4567 C CA . SER A 1 587 ? 20.584 -13.786 -4.166 1.00 97.50 587 SER A CA 1
ATOM 4568 C C . SER A 1 587 ? 19.742 -13.025 -3.128 1.00 97.50 587 SER A C 1
ATOM 4570 O O . SER A 1 587 ? 19.688 -13.416 -1.960 1.00 97.50 587 SER A O 1
ATOM 4572 N N . THR A 1 588 ? 19.050 -11.963 -3.546 1.00 97.75 588 THR A N 1
ATOM 4573 C CA . THR A 1 588 ? 18.158 -11.149 -2.706 1.00 97.75 588 THR A CA 1
ATOM 4574 C C . THR A 1 588 ? 16.992 -11.945 -2.134 1.00 97.75 588 THR A C 1
ATOM 4576 O O . THR A 1 588 ? 16.591 -11.676 -1.004 1.00 97.75 588 THR A O 1
ATOM 4579 N N . TYR A 1 589 ? 16.487 -12.952 -2.853 1.00 97.12 589 TYR A N 1
ATOM 4580 C CA . TYR A 1 589 ? 15.415 -13.817 -2.353 1.00 97.12 589 TYR A CA 1
ATOM 4581 C C . TYR A 1 589 ? 15.868 -14.605 -1.112 1.00 97.12 589 TYR A C 1
ATOM 4583 O O . TYR A 1 589 ? 15.199 -14.579 -0.079 1.00 97.12 589 TYR A O 1
ATOM 4591 N N . GLN A 1 590 ? 17.050 -15.232 -1.168 1.00 96.88 590 GLN A N 1
ATOM 4592 C CA . GLN A 1 590 ? 17.622 -15.943 -0.017 1.00 96.88 590 GLN A CA 1
ATOM 4593 C C . GLN A 1 590 ? 18.025 -14.987 1.114 1.00 96.88 590 GLN A C 1
ATOM 4595 O O . GLN A 1 590 ? 17.901 -15.333 2.295 1.00 96.88 590 GLN A O 1
ATOM 4600 N N . LEU A 1 591 ? 18.519 -13.791 0.771 1.00 97.44 591 LEU A N 1
ATOM 4601 C CA . LEU A 1 591 ? 18.842 -12.754 1.749 1.00 97.44 591 LEU A CA 1
ATOM 4602 C C . LEU A 1 591 ? 17.602 -12.356 2.550 1.00 97.44 591 LEU A C 1
ATOM 4604 O O . LEU A 1 591 ? 17.669 -12.297 3.776 1.00 97.44 591 LEU A O 1
ATOM 4608 N N . TYR A 1 592 ? 16.474 -12.134 1.875 1.00 97.50 592 TYR A N 1
ATOM 4609 C CA . TYR A 1 592 ? 15.222 -11.785 2.532 1.00 97.50 592 TYR A CA 1
ATOM 4610 C C . TYR A 1 592 ? 14.774 -12.867 3.517 1.00 97.50 592 TYR A C 1
ATOM 4612 O O . TYR A 1 592 ? 14.526 -12.577 4.688 1.00 97.50 592 TYR A O 1
ATOM 4620 N N . GLU A 1 593 ? 14.760 -14.125 3.074 1.00 94.44 593 GLU A N 1
ATOM 4621 C CA . GLU A 1 593 ? 14.417 -15.263 3.930 1.00 94.44 593 GLU A CA 1
ATOM 4622 C C . GLU A 1 593 ? 15.356 -15.367 5.139 1.00 94.44 593 GLU A C 1
ATOM 4624 O O . GLU A 1 593 ? 14.908 -15.602 6.258 1.00 94.44 593 GLU A O 1
ATOM 4629 N N . THR A 1 594 ? 16.650 -15.101 4.953 1.00 93.44 594 THR A N 1
ATOM 4630 C CA . THR A 1 594 ? 17.630 -15.095 6.051 1.00 93.44 594 THR A CA 1
ATOM 4631 C C . THR A 1 594 ? 17.368 -13.970 7.056 1.00 93.44 594 THR A C 1
ATOM 4633 O O . THR A 1 594 ? 17.541 -14.168 8.258 1.00 93.44 594 THR A O 1
ATOM 4636 N N . LEU A 1 595 ? 16.976 -12.782 6.584 1.00 91.00 595 LEU A N 1
ATOM 4637 C CA . LEU A 1 595 ? 16.771 -11.603 7.429 1.00 91.00 595 LEU A CA 1
ATOM 4638 C C . LEU A 1 595 ? 15.431 -11.619 8.171 1.00 91.00 595 LEU A C 1
ATOM 4640 O O . LEU A 1 595 ? 15.369 -11.139 9.305 1.00 91.00 595 LEU A O 1
ATOM 4644 N N . TYR A 1 596 ? 14.379 -12.144 7.540 1.00 90.31 596 TYR A N 1
ATOM 4645 C CA . TYR A 1 596 ? 13.001 -12.028 8.028 1.00 90.31 596 TYR A CA 1
ATOM 4646 C C . TYR A 1 596 ? 12.322 -13.371 8.318 1.00 90.31 596 TYR A C 1
ATOM 4648 O O . TYR A 1 596 ? 11.273 -13.382 8.955 1.00 90.31 596 TYR A O 1
ATOM 4656 N N . GLY A 1 597 ? 12.891 -14.501 7.887 1.00 89.88 597 GLY A N 1
ATOM 4657 C CA . GLY A 1 597 ? 12.264 -15.822 8.024 1.00 89.88 597 GLY A CA 1
ATOM 4658 C C . GLY A 1 597 ? 11.016 -16.004 7.154 1.00 89.88 597 GLY A C 1
ATOM 4659 O O . GLY A 1 597 ? 10.198 -16.877 7.435 1.00 89.88 597 GLY A O 1
ATOM 4660 N N . LEU A 1 598 ? 10.852 -15.162 6.130 1.00 91.88 598 LEU A N 1
ATOM 4661 C CA . LEU A 1 598 ? 9.692 -15.113 5.242 1.00 91.88 598 LEU A CA 1
ATOM 4662 C C . LEU A 1 598 ? 10.132 -15.308 3.789 1.00 91.88 598 LEU A C 1
ATOM 4664 O O . LEU A 1 598 ? 11.222 -14.897 3.401 1.00 91.88 598 LEU A O 1
ATOM 4668 N N . ASN A 1 599 ? 9.271 -15.919 2.980 1.00 91.12 599 ASN A N 1
ATOM 4669 C CA . ASN A 1 599 ? 9.515 -16.141 1.558 1.00 91.12 599 ASN A CA 1
ATOM 4670 C C . ASN A 1 599 ? 8.848 -15.028 0.725 1.00 91.12 599 ASN A C 1
ATOM 4672 O O . ASN A 1 599 ? 7.707 -14.659 0.999 1.00 91.12 599 ASN A O 1
ATOM 4676 N N . ILE A 1 600 ? 9.563 -14.509 -0.281 1.00 96.44 600 ILE A N 1
ATOM 4677 C CA . ILE A 1 600 ? 9.084 -13.483 -1.229 1.00 96.44 600 ILE A CA 1
ATOM 4678 C C . ILE A 1 600 ? 9.136 -13.931 -2.701 1.00 96.44 600 ILE A C 1
ATOM 4680 O O . ILE A 1 600 ? 9.036 -13.115 -3.610 1.00 96.44 600 ILE A O 1
ATOM 4684 N N . LYS A 1 601 ? 9.310 -15.230 -2.959 1.00 95.69 601 LYS A N 1
ATOM 4685 C CA . LYS A 1 601 ? 9.312 -15.851 -4.290 1.00 95.69 601 LYS A CA 1
ATOM 4686 C C . LYS A 1 601 ? 7.889 -16.109 -4.792 1.00 95.69 601 LYS A C 1
ATOM 4688 O O . LYS A 1 601 ? 7.565 -17.229 -5.168 1.00 95.69 601 LYS A O 1
ATOM 4693 N N . ASN A 1 602 ? 7.053 -15.077 -4.784 1.00 93.12 602 ASN A N 1
ATOM 4694 C CA . ASN A 1 602 ? 5.765 -15.074 -5.469 1.00 93.12 602 ASN A CA 1
ATOM 4695 C C . ASN A 1 602 ? 5.594 -13.732 -6.193 1.00 93.12 602 ASN A C 1
ATOM 4697 O O . ASN A 1 602 ? 6.117 -12.712 -5.732 1.00 93.12 602 ASN A O 1
ATOM 4701 N N . ASP A 1 603 ? 4.896 -13.709 -7.324 1.00 95.00 603 ASP A N 1
ATOM 4702 C CA . ASP A 1 603 ? 4.430 -12.446 -7.908 1.00 95.00 603 ASP A CA 1
ATOM 4703 C C . ASP A 1 603 ? 3.207 -11.875 -7.170 1.00 95.00 603 ASP A C 1
ATOM 4705 O O . ASP A 1 603 ? 2.692 -12.467 -6.218 1.00 95.00 603 ASP A O 1
ATOM 4709 N N . ALA A 1 604 ? 2.737 -10.710 -7.624 1.00 91.69 604 ALA A N 1
ATOM 4710 C CA . ALA A 1 604 ? 1.534 -10.060 -7.103 1.00 91.69 604 ALA A CA 1
ATOM 4711 C C . ALA A 1 604 ? 0.263 -10.921 -7.249 1.00 91.69 604 ALA A C 1
ATOM 4713 O O . ALA A 1 604 ? -0.731 -10.659 -6.574 1.00 91.69 604 ALA A O 1
ATOM 4714 N N . ASN A 1 605 ? 0.292 -11.959 -8.095 1.00 89.50 605 ASN A N 1
ATOM 4715 C CA . ASN A 1 605 ? -0.813 -12.889 -8.287 1.00 89.50 605 ASN A CA 1
ATOM 4716 C C . ASN A 1 605 ? -0.719 -14.151 -7.429 1.00 89.50 605 ASN A C 1
ATOM 4718 O O . ASN A 1 605 ? -1.624 -14.986 -7.474 1.00 89.50 605 ASN A O 1
ATOM 4722 N N . GLY A 1 606 ? 0.340 -14.282 -6.632 1.00 89.31 606 GLY A N 1
ATOM 4723 C CA . GLY A 1 606 ? 0.595 -15.464 -5.821 1.00 89.31 606 GLY A CA 1
ATOM 4724 C C . GLY A 1 606 ? 1.192 -16.633 -6.606 1.00 89.31 606 GLY A C 1
ATOM 4725 O O . GLY A 1 606 ? 1.256 -17.737 -6.063 1.00 89.31 606 GLY A O 1
ATOM 4726 N N . VAL A 1 607 ? 1.642 -16.422 -7.848 1.00 91.62 607 VAL A N 1
ATOM 4727 C CA . VAL A 1 607 ? 2.352 -17.446 -8.625 1.00 91.62 607 VAL A CA 1
ATOM 4728 C C . VAL A 1 607 ? 3.772 -17.572 -8.081 1.00 91.62 607 VAL A C 1
ATOM 4730 O O . VAL A 1 607 ? 4.488 -16.577 -7.952 1.00 91.62 607 VAL A O 1
ATOM 4733 N N . ILE A 1 608 ? 4.168 -18.798 -7.732 1.00 92.31 608 ILE A N 1
ATOM 4734 C CA . ILE A 1 608 ? 5.479 -19.109 -7.142 1.00 92.31 608 ILE A CA 1
ATOM 4735 C C . ILE A 1 608 ? 6.587 -18.895 -8.174 1.00 92.31 608 ILE A C 1
ATOM 4737 O O . ILE A 1 608 ? 6.425 -19.278 -9.320 1.00 92.31 608 ILE A O 1
ATOM 4741 N N . LYS A 1 609 ? 7.737 -18.359 -7.754 1.00 92.88 609 LYS A N 1
ATOM 4742 C CA . LYS A 1 609 ? 8.921 -18.149 -8.601 1.00 92.88 609 LYS A CA 1
ATOM 4743 C C . LYS A 1 609 ? 10.070 -19.106 -8.228 1.00 92.88 609 LYS A C 1
ATOM 4745 O O . LYS A 1 609 ? 10.449 -19.156 -7.053 1.00 92.88 609 LYS A O 1
ATOM 4750 N N . PRO A 1 610 ? 10.693 -19.821 -9.177 1.00 95.56 610 PRO A N 1
ATOM 4751 C CA . PRO A 1 610 ? 10.225 -20.008 -10.545 1.00 95.56 610 PRO A CA 1
ATOM 4752 C C . PRO A 1 610 ? 9.011 -20.953 -10.587 1.00 95.56 610 PRO A C 1
ATOM 4754 O O . PRO A 1 610 ? 8.889 -21.831 -9.725 1.00 95.56 610 PRO A O 1
ATOM 4757 N N . ASN A 1 611 ? 8.155 -20.808 -11.595 1.00 93.00 611 ASN A N 1
ATOM 4758 C CA . ASN A 1 611 ? 7.104 -21.768 -11.947 1.00 93.00 611 ASN A CA 1
ATOM 4759 C C . ASN A 1 611 ? 7.440 -22.552 -13.226 1.00 93.00 611 ASN A C 1
ATOM 4761 O O . ASN A 1 611 ? 6.569 -23.176 -13.816 1.00 93.00 611 ASN A O 1
ATOM 4765 N N . GLY A 1 612 ? 8.703 -22.559 -13.640 1.00 90.75 612 GLY A N 1
ATOM 4766 C CA . GLY A 1 612 ? 9.229 -23.365 -14.736 1.00 90.75 612 GLY A CA 1
ATOM 4767 C C . GLY A 1 612 ? 10.611 -23.922 -14.399 1.00 90.75 612 GLY A C 1
ATOM 4768 O O . GLY A 1 612 ? 10.897 -24.279 -13.249 1.00 90.75 612 GLY A O 1
ATOM 4769 N N . ASP A 1 613 ? 11.476 -24.001 -15.404 1.00 93.62 613 ASP A N 1
ATOM 4770 C CA . ASP A 1 613 ? 12.881 -24.376 -15.222 1.00 93.62 613 ASP A CA 1
ATOM 4771 C C . ASP A 1 613 ? 13.701 -23.217 -14.618 1.00 93.62 613 ASP A C 1
ATOM 4773 O O . ASP A 1 613 ? 14.656 -23.454 -13.865 1.00 93.62 613 ASP A O 1
ATOM 4777 N N . TYR A 1 614 ? 13.330 -21.971 -14.924 1.00 96.31 614 TYR A N 1
ATOM 4778 C CA . TYR A 1 614 ? 14.009 -20.745 -14.507 1.00 96.31 614 TYR A CA 1
ATOM 4779 C C . TYR A 1 614 ? 13.002 -19.657 -14.118 1.00 96.31 614 TYR A C 1
ATOM 4781 O O . TYR A 1 614 ? 11.801 -19.830 -14.244 1.00 96.31 614 TYR A O 1
ATOM 4789 N N . PHE A 1 615 ? 13.497 -18.542 -13.574 1.00 97.94 615 PHE A N 1
ATOM 4790 C CA . PHE A 1 615 ? 12.645 -17.378 -13.319 1.00 97.94 615 PHE A CA 1
ATOM 4791 C C . PHE A 1 615 ? 12.217 -16.765 -14.647 1.00 97.94 615 PHE A C 1
ATOM 4793 O O . PHE A 1 615 ? 13.026 -16.711 -15.577 1.00 97.94 615 PHE A O 1
ATOM 4800 N N . ASP A 1 616 ? 11.033 -16.175 -14.688 1.00 98.50 616 ASP A N 1
ATOM 4801 C CA . ASP A 1 616 ? 10.661 -15.325 -15.807 1.00 98.50 616 ASP A CA 1
ATOM 4802 C C . ASP A 1 616 ? 11.281 -13.926 -15.674 1.00 98.50 616 ASP A C 1
ATOM 4804 O O . ASP A 1 616 ? 11.671 -13.469 -14.590 1.00 98.50 616 ASP A O 1
ATOM 4808 N N . ILE A 1 617 ? 11.407 -13.227 -16.801 1.00 98.81 617 ILE A N 1
ATOM 4809 C CA . ILE A 1 617 ? 11.789 -11.811 -16.834 1.00 98.81 617 ILE A CA 1
ATOM 4810 C C . ILE A 1 617 ? 10.528 -10.963 -16.607 1.00 98.81 617 ILE A C 1
ATOM 4812 O O . ILE A 1 617 ? 9.542 -11.107 -17.320 1.00 98.81 617 ILE A O 1
ATOM 4816 N N . GLY A 1 618 ? 10.579 -10.022 -15.664 1.00 98.56 618 GLY A N 1
ATOM 4817 C CA . GLY A 1 618 ? 9.491 -9.097 -15.338 1.00 98.56 618 GLY A CA 1
ATOM 4818 C C . GLY A 1 618 ? 8.814 -9.368 -13.993 1.00 98.56 618 GLY A C 1
ATOM 4819 O O . GLY A 1 618 ? 9.266 -10.199 -13.200 1.00 98.56 618 GLY A O 1
ATOM 4820 N N . ALA A 1 619 ? 7.749 -8.602 -13.733 1.00 97.88 619 ALA A N 1
ATOM 4821 C CA . ALA A 1 619 ? 6.977 -8.613 -12.486 1.00 97.88 619 ALA A CA 1
ATOM 4822 C C . ALA A 1 619 ? 6.209 -9.920 -12.241 1.00 97.88 619 ALA A C 1
ATOM 4824 O O . ALA A 1 619 ? 6.145 -10.392 -11.099 1.00 97.88 619 ALA A O 1
ATOM 4825 N N . TYR A 1 620 ? 5.666 -10.509 -13.305 1.00 97.06 620 TYR A N 1
ATOM 4826 C CA . TYR A 1 620 ? 4.789 -11.676 -13.255 1.00 97.06 620 TYR A CA 1
ATOM 4827 C C . TYR A 1 620 ? 5.512 -12.941 -13.694 1.00 97.06 620 TYR A C 1
ATOM 4829 O O . TYR A 1 620 ? 6.345 -12.894 -14.596 1.00 97.06 620 TYR A O 1
ATOM 4837 N N . GLU A 1 621 ? 5.151 -14.049 -13.059 1.00 96.38 621 GLU A N 1
ATOM 4838 C CA . GLU A 1 621 ? 5.589 -15.387 -13.443 1.00 96.38 621 GLU A CA 1
ATOM 4839 C C . GLU A 1 621 ? 4.477 -16.072 -14.246 1.00 96.38 621 GLU A C 1
ATOM 4841 O O . GLU A 1 621 ? 3.289 -15.950 -13.927 1.00 96.38 621 GLU A O 1
ATOM 4846 N N . PHE A 1 622 ? 4.842 -16.801 -15.292 1.00 95.25 622 PHE A N 1
ATOM 4847 C CA . PHE A 1 622 ? 3.916 -17.588 -16.081 1.00 95.25 622 PHE A CA 1
ATOM 4848 C C . PHE A 1 622 ? 3.421 -18.793 -15.285 1.00 95.25 622 PHE A C 1
ATOM 4850 O O . PHE A 1 622 ? 4.188 -19.579 -14.730 1.00 95.25 622 PHE A O 1
ATOM 4857 N N . ASP A 1 623 ? 2.103 -18.962 -15.238 1.00 89.81 623 ASP A N 1
ATOM 4858 C CA . ASP A 1 623 ? 1.495 -20.049 -14.488 1.00 89.81 623 ASP A CA 1
ATOM 4859 C C . ASP A 1 623 ? 1.204 -21.274 -15.361 1.00 89.81 623 ASP A C 1
ATOM 4861 O O . ASP A 1 623 ? 0.104 -21.449 -15.895 1.00 89.81 623 ASP A O 1
ATOM 4865 N N . PHE A 1 624 ? 2.179 -22.181 -15.435 1.00 82.94 624 PHE A N 1
ATOM 4866 C CA . PHE A 1 624 ? 2.054 -23.457 -16.147 1.00 82.94 624 PHE A CA 1
ATOM 4867 C C . PHE A 1 624 ? 0.971 -24.390 -15.578 1.00 82.94 624 PHE A C 1
ATOM 4869 O O . PHE A 1 624 ? 0.601 -25.365 -16.237 1.00 82.94 624 PHE A O 1
ATOM 4876 N N . SER A 1 625 ? 0.449 -24.132 -14.372 1.00 71.31 625 SER A N 1
ATOM 4877 C CA . SER A 1 625 ? -0.648 -24.928 -13.805 1.00 71.31 625 SER A CA 1
ATOM 4878 C C . SER A 1 625 ? -2.012 -24.581 -14.412 1.00 71.31 625 SER A C 1
ATOM 4880 O O . SER A 1 625 ? -2.908 -25.427 -14.431 1.00 71.31 625 SER A O 1
ATOM 4882 N N . ASN A 1 626 ? -2.152 -23.373 -14.966 1.00 60.34 626 ASN A N 1
ATOM 4883 C CA . ASN A 1 626 ? -3.370 -22.889 -15.616 1.00 60.34 626 ASN A CA 1
ATOM 4884 C C . ASN A 1 626 ? -3.354 -23.056 -17.148 1.00 60.34 626 ASN A C 1
ATOM 4886 O O . ASN A 1 626 ? -4.408 -22.963 -17.787 1.00 60.34 626 ASN A O 1
ATOM 4890 N N . ASP A 1 627 ? -2.200 -23.368 -17.746 1.00 52.88 627 ASP A N 1
ATOM 4891 C CA . ASP A 1 627 ? -2.102 -23.719 -19.163 1.00 52.88 627 ASP A CA 1
ATOM 4892 C C . ASP A 1 627 ? -2.535 -25.182 -19.379 1.00 52.88 627 ASP A C 1
ATOM 4894 O O . ASP A 1 627 ? -1.769 -26.137 -19.225 1.00 52.88 627 ASP A O 1
ATOM 4898 N N . ASN A 1 628 ? -3.815 -25.372 -19.717 1.00 41.03 628 ASN A N 1
ATOM 4899 C CA . ASN A 1 628 ? -4.463 -26.662 -19.998 1.00 41.03 628 ASN A CA 1
ATOM 4900 C C . ASN A 1 628 ? -3.940 -27.349 -21.281 1.00 41.03 628 ASN A C 1
ATOM 4902 O O . ASN A 1 628 ? -4.724 -27.907 -22.056 1.00 41.03 628 ASN A O 1
ATOM 4906 N N . SER A 1 629 ? -2.631 -27.327 -21.540 1.00 40.62 629 SER A N 1
ATOM 4907 C CA . SER A 1 629 ? -2.055 -27.954 -22.723 1.00 40.62 629 SER A CA 1
ATOM 4908 C C . SER A 1 629 ? -1.372 -29.294 -22.468 1.00 40.62 629 SER A C 1
ATOM 4910 O O . SER A 1 629 ? -1.426 -30.088 -23.400 1.00 40.62 629 SER A O 1
ATOM 4912 N N . LEU A 1 630 ? -0.820 -29.635 -21.283 1.00 40.56 630 LEU A N 1
ATOM 4913 C CA . LEU A 1 630 ? -0.221 -30.978 -21.054 1.00 40.56 630 LEU A CA 1
ATOM 4914 C C . LEU A 1 630 ? 0.292 -31.298 -19.621 1.00 40.56 630 LEU A C 1
ATOM 4916 O O . LEU A 1 630 ? 1.329 -31.948 -19.485 1.00 40.56 630 LEU A O 1
ATOM 4920 N N . SER A 1 631 ? -0.403 -30.949 -18.531 1.00 34.94 631 SER A N 1
ATOM 4921 C CA . SER A 1 631 ? -0.003 -31.440 -17.195 1.00 34.94 631 SER A CA 1
ATOM 4922 C C . SER A 1 631 ? -1.170 -32.031 -16.393 1.00 34.94 631 SER A C 1
ATOM 4924 O O . SER A 1 631 ? -2.289 -31.526 -16.378 1.00 34.94 631 SER A O 1
ATOM 4926 N N . ASN A 1 632 ? -0.926 -33.192 -15.774 1.00 33.19 632 ASN A N 1
ATOM 4927 C CA . ASN A 1 632 ? -1.841 -33.781 -14.798 1.00 33.19 632 ASN A CA 1
ATOM 4928 C C . ASN A 1 632 ? -1.959 -32.804 -13.629 1.00 33.19 632 ASN A C 1
ATOM 4930 O O . ASN A 1 632 ? -0.943 -32.589 -12.974 1.00 33.19 632 ASN A O 1
ATOM 4934 N N . SER A 1 633 ? -3.170 -32.292 -13.379 1.00 34.88 633 SER A N 1
ATOM 4935 C CA . SER A 1 633 ? -3.575 -31.454 -12.239 1.00 34.88 633 SER A CA 1
ATOM 4936 C C . SER A 1 633 ? -2.533 -31.415 -11.114 1.00 34.88 633 SER A C 1
ATOM 4938 O O . SER A 1 633 ? -2.524 -32.272 -10.216 1.00 34.88 633 SER A O 1
ATOM 4940 N N . THR A 1 634 ? -1.611 -30.462 -11.197 1.00 41.19 634 THR A N 1
ATOM 4941 C CA . THR A 1 634 ? -0.672 -30.168 -10.126 1.00 41.19 634 THR A CA 1
ATOM 4942 C C . THR A 1 634 ? -1.462 -29.486 -9.021 1.00 41.19 634 THR A C 1
ATOM 4944 O O . THR A 1 634 ? -2.172 -28.511 -9.219 1.00 41.19 634 THR A O 1
ATOM 4947 N N . PHE A 1 635 ? -1.423 -30.113 -7.854 1.00 45.41 635 PHE A N 1
ATOM 4948 C CA . PHE A 1 635 ? -2.196 -29.741 -6.682 1.00 45.41 635 PHE A CA 1
ATOM 4949 C C . PHE A 1 635 ? -1.645 -28.439 -6.090 1.00 45.41 635 PHE A C 1
ATOM 4951 O O . PHE A 1 635 ? -0.509 -28.423 -5.613 1.00 45.41 635 PHE A O 1
ATOM 4958 N N . SER A 1 636 ? -2.429 -27.364 -6.114 1.00 48.31 636 SER A N 1
ATOM 4959 C CA . SER A 1 636 ? -2.095 -26.097 -5.465 1.00 48.31 636 SER A CA 1
ATOM 4960 C C . SER A 1 636 ? -2.466 -26.138 -3.972 1.00 48.31 636 SER A C 1
ATOM 4962 O O . SER A 1 636 ? -3.398 -26.817 -3.536 1.00 48.31 636 SER A O 1
ATOM 4964 N N . ASN A 1 637 ? -1.723 -25.404 -3.137 1.00 46.03 637 ASN A N 1
ATOM 4965 C CA . ASN A 1 637 ? -1.957 -25.321 -1.683 1.00 46.03 637 ASN A CA 1
ATOM 4966 C C . ASN A 1 637 ? -3.349 -24.765 -1.299 1.00 46.03 637 ASN A C 1
ATOM 4968 O O . ASN A 1 637 ? -3.766 -24.900 -0.139 1.00 46.03 637 ASN A O 1
ATOM 4972 N N . SER A 1 638 ? -4.048 -24.128 -2.241 1.00 50.59 638 SER A N 1
ATOM 4973 C CA . SER A 1 638 ? -5.362 -23.497 -2.069 1.00 50.59 638 SER A CA 1
ATOM 4974 C C . SER A 1 638 ? -6.509 -24.495 -1.909 1.00 50.59 638 SER A C 1
ATOM 4976 O O . SER A 1 638 ? -7.571 -24.116 -1.423 1.00 50.59 638 SER A O 1
ATOM 4978 N N . ASP A 1 639 ? -6.287 -25.770 -2.227 1.00 67.81 639 ASP A N 1
ATOM 4979 C CA . ASP A 1 639 ? -7.372 -26.744 -2.321 1.00 67.81 639 ASP A CA 1
ATOM 4980 C C . ASP A 1 639 ? -7.676 -27.474 -1.004 1.00 67.81 639 ASP A C 1
ATOM 4982 O O . ASP A 1 639 ? -8.767 -28.018 -0.862 1.00 67.81 639 ASP A O 1
ATOM 4986 N N . ILE A 1 640 ? -6.761 -27.486 -0.022 1.00 77.69 640 ILE A N 1
ATOM 4987 C CA . ILE A 1 640 ? -7.016 -28.078 1.308 1.00 77.69 640 ILE A CA 1
ATOM 4988 C C . ILE A 1 640 ? -7.611 -27.023 2.232 1.00 77.69 640 ILE A C 1
ATOM 4990 O O . ILE A 1 640 ? -6.916 -26.087 2.647 1.00 77.69 640 ILE A O 1
ATOM 4994 N N . TYR A 1 641 ? -8.860 -27.212 2.642 1.00 81.81 641 TYR A N 1
ATOM 4995 C CA . TYR A 1 641 ? -9.490 -26.336 3.625 1.00 81.81 641 TYR A CA 1
ATOM 4996 C C . TYR A 1 641 ? -9.215 -26.837 5.039 1.00 81.81 641 TYR A C 1
ATOM 4998 O O . TYR A 1 641 ? -9.332 -28.027 5.323 1.00 81.81 641 TYR A O 1
ATOM 5006 N N . MET A 1 642 ? -8.837 -25.918 5.928 1.00 89.19 642 MET A N 1
ATOM 5007 C CA . MET A 1 642 ? -8.520 -26.206 7.323 1.00 89.19 642 MET A CA 1
ATOM 5008 C C . MET A 1 642 ? -9.217 -25.189 8.223 1.00 89.19 642 MET A C 1
ATOM 5010 O O . MET A 1 642 ? -8.815 -24.026 8.260 1.00 89.19 642 MET A O 1
ATOM 5014 N N . TYR A 1 643 ? -10.261 -25.609 8.935 1.00 80.19 643 TYR A N 1
ATOM 5015 C CA . TYR A 1 643 ? -11.090 -24.688 9.710 1.00 80.19 643 TYR A CA 1
ATOM 5016 C C . TYR A 1 643 ? -11.809 -25.351 10.901 1.00 80.19 643 TYR A C 1
ATOM 5018 O O . TYR A 1 643 ? -12.060 -26.549 10.880 1.00 80.19 643 TYR A O 1
ATOM 5026 N N . PRO A 1 644 ? -12.181 -24.592 11.947 1.00 78.94 644 PRO A N 1
ATOM 5027 C CA . PRO A 1 644 ? -11.724 -23.230 12.198 1.00 78.94 644 PRO A CA 1
ATOM 5028 C C . PRO A 1 644 ? -10.222 -23.225 12.500 1.00 78.94 644 PRO A C 1
ATOM 5030 O O . PRO A 1 644 ? -9.700 -24.160 13.095 1.00 78.94 644 PRO A O 1
ATOM 5033 N N . ASN A 1 645 ? -9.527 -22.176 12.078 1.00 82.12 645 ASN A N 1
ATOM 5034 C CA . ASN A 1 645 ? -8.133 -21.940 12.422 1.00 82.12 645 ASN A CA 1
ATOM 5035 C C . ASN A 1 645 ? -7.971 -20.433 12.689 1.00 82.12 645 ASN A C 1
ATOM 5037 O O . ASN A 1 645 ? -8.053 -19.669 11.731 1.00 82.12 645 ASN A O 1
ATOM 5041 N N . PRO A 1 646 ? -7.826 -19.975 13.948 1.00 90.31 646 PRO A N 1
ATOM 5042 C CA . PRO A 1 646 ? -7.494 -20.755 15.142 1.00 90.31 646 PRO A CA 1
ATOM 5043 C C . PRO A 1 646 ? -8.559 -21.755 15.613 1.00 90.31 646 PRO A C 1
ATOM 5045 O O . PRO A 1 646 ? -9.758 -21.492 15.533 1.00 90.31 646 PRO A O 1
ATOM 5048 N N . VAL A 1 647 ? -8.107 -22.882 16.160 1.00 90.75 647 VAL A N 1
ATOM 5049 C CA . VAL A 1 647 ? -8.938 -24.005 16.613 1.00 90.75 647 VAL A CA 1
ATOM 5050 C C . VAL A 1 647 ? -8.908 -24.161 18.134 1.00 90.75 647 VAL A C 1
ATOM 5052 O O . VAL A 1 647 ? -7.870 -23.962 18.763 1.00 90.75 647 VAL A O 1
ATOM 5055 N N . ILE A 1 648 ? -10.038 -24.558 18.727 1.00 88.00 648 ILE A N 1
ATOM 5056 C CA . ILE A 1 648 ? -10.116 -24.953 20.143 1.00 88.00 648 ILE A CA 1
ATOM 5057 C C . ILE A 1 648 ? -9.978 -26.475 20.247 1.00 88.00 648 ILE A C 1
ATOM 5059 O O . ILE A 1 648 ? -8.930 -26.949 20.666 1.00 88.00 648 ILE A O 1
ATOM 5063 N N . ASP A 1 649 ? -10.978 -27.241 19.804 1.00 90.25 649 ASP A N 1
ATOM 5064 C CA . ASP A 1 649 ? -10.988 -28.700 20.005 1.00 90.25 649 ASP A CA 1
ATOM 5065 C C . ASP A 1 649 ? -10.948 -29.500 18.704 1.00 90.25 649 ASP A C 1
ATOM 5067 O O . ASP A 1 649 ? -10.175 -30.448 18.593 1.00 90.25 649 ASP A O 1
ATOM 5071 N N . ILE A 1 650 ? -11.766 -29.126 17.717 1.00 92.88 650 ILE A N 1
ATOM 5072 C CA . ILE A 1 650 ? -11.936 -29.887 16.476 1.00 92.88 650 ILE A CA 1
ATOM 5073 C C . ILE A 1 650 ? -11.511 -29.038 15.285 1.00 92.88 650 ILE A C 1
ATOM 5075 O O . ILE A 1 650 ? -12.104 -27.993 15.023 1.00 92.88 650 ILE A O 1
ATOM 5079 N N . LEU A 1 651 ? -10.509 -29.524 14.558 1.00 94.06 651 LEU A N 1
ATOM 5080 C CA . LEU A 1 651 ? -10.056 -28.986 13.285 1.00 94.06 651 LEU A CA 1
ATOM 5081 C C . LEU A 1 651 ? -10.676 -29.802 12.150 1.00 94.06 651 LEU A C 1
ATOM 5083 O O . LEU A 1 651 ? -10.423 -31.000 12.041 1.00 94.06 651 LEU A O 1
ATOM 5087 N N . VAL A 1 652 ? -11.471 -29.172 11.299 1.00 88.56 652 VAL A N 1
ATOM 5088 C CA . VAL A 1 652 ? -11.995 -29.778 10.074 1.00 88.56 652 VAL A CA 1
ATOM 5089 C C . VAL A 1 652 ? -10.958 -29.617 8.971 1.00 88.56 652 VAL A C 1
ATOM 5091 O O . VAL A 1 652 ? -10.459 -28.519 8.732 1.00 88.56 652 VAL A O 1
ATOM 5094 N N . LEU A 1 653 ? -10.628 -30.727 8.319 1.00 91.75 653 LEU A N 1
ATOM 5095 C CA . LEU A 1 653 ? -9.789 -30.777 7.129 1.00 91.75 653 LEU A CA 1
ATOM 5096 C C . LEU A 1 653 ? -10.636 -31.301 5.974 1.00 91.75 653 LEU A C 1
ATOM 5098 O O . LEU A 1 653 ? -11.188 -32.398 6.082 1.00 91.75 653 LEU A O 1
ATOM 5102 N N . GLU A 1 654 ? -10.740 -30.546 4.888 1.00 87.38 654 GLU A N 1
ATOM 5103 C CA . GLU A 1 654 ? -11.500 -30.938 3.698 1.00 87.38 654 GLU A CA 1
ATOM 5104 C C . GLU A 1 654 ? -10.628 -31.011 2.452 1.00 87.38 654 GLU A C 1
ATOM 5106 O O . GLU A 1 654 ? -9.537 -30.445 2.399 1.00 87.38 654 GLU A O 1
ATOM 5111 N N . ASN A 1 655 ? -11.160 -31.707 1.444 1.00 81.81 655 ASN A N 1
ATOM 5112 C CA . ASN A 1 655 ? -10.517 -31.971 0.159 1.00 81.81 655 ASN A CA 1
ATOM 5113 C C . ASN A 1 655 ? -9.245 -32.832 0.275 1.00 81.81 655 ASN A C 1
ATOM 5115 O O . ASN A 1 655 ? -8.206 -32.592 -0.340 1.00 81.81 655 ASN A O 1
ATOM 5119 N N . MET A 1 656 ? -9.333 -33.871 1.104 1.00 86.12 656 MET A N 1
ATOM 5120 C CA . MET A 1 656 ? -8.213 -34.739 1.471 1.00 86.12 656 MET A CA 1
ATOM 5121 C C . MET A 1 656 ? -8.026 -35.936 0.526 1.00 86.12 656 MET A C 1
ATOM 5123 O O . MET A 1 656 ? -7.184 -36.793 0.792 1.00 86.12 656 MET A O 1
ATOM 5127 N N . SER A 1 657 ? -8.793 -36.028 -0.567 1.00 79.94 657 SER A N 1
ATOM 5128 C CA . SER A 1 657 ? -8.790 -37.178 -1.487 1.00 79.94 657 SER A CA 1
ATOM 5129 C C . SER A 1 657 ? -7.421 -37.497 -2.094 1.00 79.94 657 SER A C 1
ATOM 5131 O O . SER A 1 657 ? -7.147 -38.658 -2.390 1.00 79.94 657 SER A O 1
ATOM 5133 N N . ASN A 1 658 ? -6.560 -36.488 -2.251 1.00 78.25 658 ASN A N 1
ATOM 5134 C CA . ASN A 1 658 ? -5.221 -36.624 -2.837 1.00 78.25 658 ASN A CA 1
ATOM 5135 C C . ASN A 1 658 ? -4.091 -36.627 -1.789 1.00 78.25 658 ASN A C 1
ATOM 5137 O O . ASN A 1 658 ? -2.908 -36.673 -2.138 1.00 78.25 658 ASN A O 1
ATOM 5141 N N . VAL A 1 659 ? -4.437 -36.592 -0.500 1.00 85.69 659 VAL A N 1
ATOM 5142 C CA . VAL A 1 659 ? -3.477 -36.602 0.606 1.00 85.69 659 VAL A CA 1
ATOM 5143 C C . VAL A 1 659 ? -3.298 -38.035 1.100 1.00 85.69 659 VAL A C 1
ATOM 5145 O O . VAL A 1 659 ? -4.256 -38.727 1.440 1.00 85.69 659 VAL A O 1
ATOM 5148 N N . ARG A 1 660 ? -2.049 -38.498 1.157 1.00 88.44 660 ARG A N 1
ATOM 5149 C CA . ARG A 1 660 ? -1.706 -39.846 1.625 1.00 88.44 660 ARG A CA 1
ATOM 5150 C C . ARG A 1 660 ? -1.682 -39.911 3.148 1.00 88.44 660 ARG A C 1
ATOM 5152 O O . ARG A 1 660 ? -2.211 -40.849 3.749 1.00 88.44 660 ARG A O 1
ATOM 5159 N N . ASP A 1 661 ? -1.032 -38.927 3.759 1.00 92.56 661 ASP A N 1
ATOM 5160 C CA . ASP A 1 661 ? -0.876 -38.825 5.202 1.00 92.56 661 ASP A CA 1
ATOM 5161 C C . ASP A 1 661 ? -0.673 -37.373 5.655 1.00 92.56 661 ASP A C 1
ATOM 5163 O O . ASP A 1 661 ? -0.274 -36.500 4.882 1.00 92.56 661 ASP A O 1
ATOM 5167 N N . ILE A 1 662 ? -0.983 -37.126 6.924 1.00 94.75 662 ILE A N 1
ATOM 5168 C CA . ILE A 1 662 ? -0.874 -35.827 7.588 1.00 94.75 662 ILE A CA 1
ATOM 5169 C C . ILE A 1 662 ? 0.087 -35.965 8.758 1.00 94.75 662 ILE A C 1
ATOM 5171 O O . ILE A 1 662 ? 0.042 -36.962 9.481 1.00 94.75 662 ILE A O 1
ATOM 5175 N N . SER A 1 663 ? 0.923 -34.957 8.989 1.00 95.12 663 SER A N 1
ATOM 5176 C CA . SER A 1 663 ? 1.834 -34.897 10.132 1.00 95.12 663 SER A CA 1
ATOM 5177 C C . SER A 1 663 ? 1.813 -33.515 10.781 1.00 95.12 663 SER A C 1
ATOM 5179 O O . SER A 1 663 ? 2.041 -32.517 10.110 1.00 95.12 663 SER A O 1
ATOM 5181 N N . ILE A 1 664 ? 1.554 -33.448 12.086 1.00 96.00 664 ILE A N 1
ATOM 5182 C CA . ILE A 1 664 ? 1.544 -32.211 12.877 1.00 96.00 664 ILE A CA 1
ATOM 5183 C C . ILE A 1 664 ? 2.870 -32.081 13.613 1.00 96.00 664 ILE A C 1
ATOM 5185 O O . ILE A 1 664 ? 3.268 -33.004 14.323 1.00 96.00 664 ILE A O 1
ATOM 5189 N N . PHE A 1 665 ? 3.506 -30.923 13.495 1.00 92.31 665 PHE A N 1
ATOM 5190 C CA . PHE A 1 665 ? 4.757 -30.571 14.155 1.00 92.31 665 PHE A CA 1
ATOM 5191 C C . PHE A 1 665 ? 4.557 -29.365 15.069 1.00 92.31 665 PHE A C 1
ATOM 5193 O O . PHE A 1 665 ? 3.759 -28.481 14.762 1.00 92.31 665 PHE A O 1
ATOM 5200 N N . ASN A 1 666 ? 5.288 -29.306 16.178 1.00 88.50 666 ASN A N 1
ATOM 5201 C CA . ASN A 1 666 ? 5.399 -28.069 16.953 1.00 88.50 666 ASN A CA 1
ATOM 5202 C C . ASN A 1 666 ? 6.430 -27.113 16.317 1.00 88.50 666 ASN A C 1
ATOM 5204 O O . ASN A 1 666 ? 7.130 -27.469 15.366 1.00 88.50 666 ASN A O 1
ATOM 5208 N N . VAL A 1 667 ? 6.559 -25.907 16.876 1.00 86.44 667 VAL A N 1
ATOM 5209 C CA . VAL A 1 667 ? 7.495 -24.876 16.384 1.00 86.44 667 VAL A CA 1
ATOM 5210 C C . VAL A 1 667 ? 8.975 -25.276 16.425 1.00 86.44 667 VAL A C 1
ATOM 5212 O O . VAL A 1 667 ? 9.778 -24.689 15.711 1.00 86.44 667 VAL A O 1
ATOM 5215 N N . THR A 1 668 ? 9.359 -26.281 17.223 1.00 79.19 668 THR A N 1
ATOM 5216 C CA . THR A 1 668 ? 10.742 -26.794 17.266 1.00 79.19 668 THR A CA 1
ATOM 5217 C C . THR A 1 668 ? 10.988 -27.922 16.257 1.00 79.19 668 THR A C 1
ATOM 5219 O O . THR A 1 668 ? 12.066 -28.515 16.245 1.00 79.19 668 THR A O 1
ATOM 5222 N N . GLY A 1 669 ? 10.003 -28.233 15.406 1.00 77.00 669 GLY A N 1
ATOM 5223 C CA . GLY A 1 669 ? 10.084 -29.276 14.385 1.00 77.00 669 GLY A CA 1
ATOM 5224 C C . GLY A 1 669 ? 9.877 -30.696 14.918 1.00 77.00 669 GLY A C 1
ATOM 5225 O O . GLY A 1 669 ? 10.089 -31.661 14.183 1.00 77.00 669 GLY A O 1
ATOM 5226 N N . GLN A 1 670 ? 9.458 -30.861 16.176 1.00 83.25 670 GLN A N 1
ATOM 5227 C CA . GLN A 1 670 ? 9.140 -32.176 16.731 1.00 83.25 670 GLN A CA 1
ATOM 5228 C C . GLN A 1 670 ? 7.784 -32.655 16.208 1.00 83.25 670 GLN A C 1
ATOM 5230 O O . GLN A 1 670 ? 6.797 -31.922 16.251 1.00 83.25 670 GLN A O 1
ATOM 5235 N N . LEU A 1 671 ? 7.732 -33.907 15.747 1.00 93.00 671 LEU A N 1
ATOM 5236 C CA . LEU A 1 671 ? 6.497 -34.561 15.319 1.00 93.00 671 LEU A CA 1
ATOM 5237 C C . LEU A 1 671 ? 5.592 -34.829 16.531 1.00 93.00 671 LEU A C 1
ATOM 5239 O O . LEU A 1 671 ? 5.972 -35.559 17.444 1.00 93.00 671 LEU A O 1
ATOM 5243 N N . ILE A 1 672 ? 4.385 -34.273 16.503 1.00 94.69 672 ILE A N 1
ATOM 5244 C CA . ILE A 1 672 ? 3.373 -34.403 17.555 1.00 94.69 672 ILE A CA 1
ATOM 5245 C C . ILE A 1 672 ? 2.371 -35.511 17.232 1.00 94.69 672 ILE A C 1
ATOM 5247 O O . ILE A 1 672 ? 2.027 -36.316 18.096 1.00 94.69 672 ILE A O 1
ATOM 5251 N N . LYS A 1 673 ? 1.879 -35.559 15.990 1.00 91.38 673 LYS A N 1
ATOM 5252 C CA . LYS A 1 673 ? 0.841 -36.510 15.564 1.00 91.38 673 LYS A CA 1
ATOM 5253 C C . LYS A 1 673 ? 0.991 -36.828 14.082 1.00 91.38 673 LYS A C 1
ATOM 5255 O O . LYS A 1 673 ? 1.329 -35.941 13.309 1.00 91.38 673 LYS A O 1
ATOM 5260 N N . SER A 1 674 ? 0.706 -38.066 13.682 1.00 93.12 674 SER A N 1
ATOM 5261 C CA . SER A 1 674 ? 0.626 -38.466 12.273 1.00 93.12 674 SER A CA 1
ATOM 5262 C C . SER A 1 674 ? -0.618 -39.317 12.027 1.00 93.12 674 SER A C 1
ATOM 5264 O O . SER A 1 674 ? -1.027 -40.087 12.900 1.00 93.12 674 SER A O 1
ATOM 5266 N N . ILE A 1 675 ? -1.250 -39.133 10.870 1.00 91.81 675 ILE A N 1
ATOM 5267 C CA . ILE A 1 675 ? -2.520 -39.761 10.491 1.00 91.81 675 ILE A CA 1
ATOM 5268 C C . ILE A 1 675 ? -2.402 -40.238 9.045 1.00 91.81 675 ILE A C 1
ATOM 5270 O O . ILE A 1 675 ? -1.962 -39.488 8.181 1.00 91.81 675 ILE A O 1
ATOM 5274 N N . SER A 1 676 ? -2.815 -41.474 8.780 1.00 88.19 676 SER A N 1
ATOM 5275 C CA . SER A 1 676 ? -2.869 -42.080 7.442 1.00 88.19 676 SER A CA 1
ATOM 5276 C C . SER A 1 676 ? -4.241 -42.721 7.213 1.00 88.19 676 SER A C 1
ATOM 5278 O O . SER A 1 676 ? -5.019 -42.844 8.160 1.00 88.19 676 SER A O 1
ATOM 5280 N N . ASN A 1 677 ? -4.532 -43.137 5.974 1.00 79.88 677 ASN A N 1
ATOM 5281 C CA . ASN A 1 677 ? -5.841 -43.666 5.546 1.00 79.88 677 ASN A CA 1
ATOM 5282 C C . ASN A 1 677 ? -6.966 -42.638 5.733 1.00 79.88 677 ASN A C 1
ATOM 5284 O O . ASN A 1 677 ? -7.886 -42.812 6.532 1.00 79.88 677 ASN A O 1
ATOM 5288 N N . LEU A 1 678 ? -6.831 -41.529 5.014 1.00 85.31 678 LEU A N 1
ATOM 5289 C CA . LEU A 1 678 ? -7.656 -40.341 5.162 1.00 85.31 678 LEU A CA 1
ATOM 5290 C C . LEU A 1 678 ? -8.990 -40.484 4.415 1.00 85.31 678 LEU A C 1
ATOM 5292 O O . LEU A 1 678 ? -9.037 -40.979 3.291 1.00 85.31 678 LEU A O 1
ATOM 5296 N N . ASN A 1 679 ? -10.072 -40.011 5.035 1.00 87.44 679 ASN A N 1
ATOM 5297 C CA . ASN A 1 679 ? -11.317 -39.708 4.327 1.00 87.44 679 ASN A CA 1
ATOM 5298 C C . ASN A 1 679 ? -11.204 -38.324 3.677 1.00 87.44 679 ASN A C 1
ATOM 5300 O O . ASN A 1 679 ? -10.416 -37.509 4.145 1.00 87.44 679 ASN A O 1
ATOM 5304 N N . ASN A 1 680 ? -12.036 -38.029 2.669 1.00 85.50 680 ASN A N 1
ATOM 5305 C CA . ASN A 1 680 ? -12.027 -36.724 1.990 1.00 85.50 680 ASN A CA 1
ATOM 5306 C C . ASN A 1 680 ? -12.277 -35.528 2.934 1.00 85.50 680 ASN A C 1
ATOM 5308 O O . ASN A 1 680 ? -11.743 -34.448 2.705 1.00 85.50 680 ASN A O 1
ATOM 5312 N N . THR A 1 681 ? -13.052 -35.746 3.999 1.00 88.75 681 THR A N 1
ATOM 5313 C CA . THR A 1 681 ? -13.250 -34.799 5.102 1.00 88.75 681 THR A CA 1
ATOM 5314 C C . THR A 1 681 ? -12.872 -35.475 6.417 1.00 88.75 681 THR A C 1
ATOM 5316 O O . THR A 1 681 ? -13.258 -36.624 6.664 1.00 88.75 681 THR A O 1
ATOM 5319 N N . ILE A 1 682 ? -12.131 -34.771 7.272 1.00 92.38 682 ILE A N 1
ATOM 5320 C CA . ILE A 1 682 ? -11.637 -35.266 8.559 1.00 92.38 682 ILE A CA 1
ATOM 5321 C C . ILE A 1 682 ? -11.970 -34.258 9.652 1.00 92.38 682 ILE A C 1
ATOM 5323 O O . ILE A 1 682 ? -11.561 -33.107 9.581 1.00 92.38 682 ILE A O 1
ATOM 5327 N N . ASN A 1 683 ? -12.624 -34.729 10.712 1.00 92.38 683 ASN A N 1
ATOM 5328 C CA . ASN A 1 683 ? -12.766 -33.982 11.959 1.00 92.38 683 ASN A CA 1
ATOM 5329 C C . ASN A 1 683 ? -11.642 -34.399 12.906 1.00 92.38 683 ASN A C 1
ATOM 5331 O O . ASN A 1 683 ? -11.702 -35.459 13.535 1.00 92.38 683 ASN A O 1
ATOM 5335 N N . LEU A 1 684 ? -10.586 -33.597 12.957 1.00 93.31 684 LEU A N 1
ATOM 5336 C CA . LEU A 1 684 ? -9.394 -33.876 13.734 1.00 93.31 684 LEU A CA 1
ATOM 5337 C C . LEU A 1 684 ? -9.491 -33.268 15.135 1.00 93.31 684 LEU A C 1
ATOM 5339 O O . LEU A 1 684 ? -9.425 -32.056 15.305 1.00 93.31 684 LEU A O 1
ATOM 5343 N N . ASP A 1 685 ? -9.573 -34.132 16.147 1.00 93.69 685 ASP A N 1
ATOM 5344 C CA . ASP A 1 685 ? -9.447 -33.727 17.547 1.00 93.69 685 ASP A CA 1
ATOM 5345 C C . ASP A 1 685 ? -8.000 -33.318 17.871 1.00 93.69 685 ASP A C 1
ATOM 5347 O O . ASP A 1 685 ? -7.051 -34.120 17.773 1.00 93.69 685 ASP A O 1
ATOM 5351 N N . VAL A 1 686 ? -7.867 -32.046 18.235 1.00 94.69 686 VAL A N 1
ATOM 5352 C CA . VAL A 1 686 ? -6.648 -31.346 18.644 1.00 94.69 686 VAL A CA 1
ATOM 5353 C C . VAL A 1 686 ? -6.766 -30.768 20.058 1.00 94.69 686 VAL A C 1
ATOM 5355 O O . VAL A 1 686 ? -5.872 -30.040 20.480 1.00 94.69 686 VAL A O 1
ATOM 5358 N N . SER A 1 687 ? -7.807 -31.118 20.823 1.00 92.62 687 SER A N 1
ATOM 5359 C CA . SER A 1 687 ? -8.020 -30.656 22.209 1.00 92.62 687 SER A CA 1
ATOM 5360 C C . SER A 1 687 ? -6.822 -30.923 23.133 1.00 92.62 687 SER A C 1
ATOM 5362 O O . SER A 1 687 ? -6.582 -30.188 24.084 1.00 92.62 687 SER A O 1
ATOM 5364 N N . GLN A 1 688 ? -6.041 -31.965 22.829 1.00 91.75 688 GLN A N 1
ATOM 5365 C CA . GLN A 1 688 ? -4.855 -32.372 23.588 1.00 91.75 688 GLN A CA 1
ATOM 5366 C C . GLN A 1 688 ? -3.598 -31.543 23.277 1.00 91.75 688 GLN A C 1
ATOM 5368 O O . GLN A 1 688 ? -2.584 -31.698 23.958 1.00 91.75 688 GLN A O 1
ATOM 5373 N N . LEU A 1 689 ? -3.620 -30.710 22.230 1.00 91.88 689 LEU A N 1
ATOM 5374 C CA . LEU A 1 689 ? -2.514 -29.808 21.922 1.00 91.88 689 LEU A CA 1
ATOM 5375 C C . LEU A 1 689 ? -2.507 -28.649 22.924 1.00 91.88 689 LEU A C 1
ATOM 5377 O O . LEU A 1 689 ? -3.552 -28.081 23.233 1.00 91.88 689 LEU A O 1
ATOM 5381 N N . ILE A 1 690 ? -1.325 -28.272 23.410 1.00 90.50 690 ILE A N 1
ATOM 5382 C CA . ILE A 1 690 ? -1.178 -27.039 24.192 1.00 90.50 690 ILE A CA 1
ATOM 5383 C C . ILE A 1 690 ? -1.402 -25.824 23.285 1.00 90.50 690 ILE A C 1
ATOM 5385 O O . ILE A 1 690 ? -1.064 -25.884 22.101 1.00 90.50 690 ILE A O 1
ATOM 5389 N N . THR A 1 691 ? -1.945 -24.736 23.834 1.00 89.56 691 THR A N 1
ATOM 5390 C CA . THR A 1 691 ? -2.093 -23.446 23.144 1.00 89.56 691 THR A CA 1
ATOM 5391 C C . THR A 1 691 ? -0.775 -23.031 22.491 1.00 89.56 691 THR A C 1
ATOM 5393 O O . THR A 1 691 ? 0.283 -23.103 23.120 1.00 89.56 691 THR A O 1
ATOM 5396 N N . GLY A 1 692 ? -0.828 -22.624 21.223 1.00 86.44 692 GLY A N 1
ATOM 5397 C CA . GLY A 1 692 ? 0.354 -22.247 20.453 1.00 86.44 692 GLY A CA 1
ATOM 5398 C C . GLY A 1 692 ? 0.242 -22.556 18.963 1.00 86.44 692 GLY A C 1
ATOM 5399 O O . GLY A 1 692 ? -0.793 -23.001 18.465 1.00 86.44 692 GLY A O 1
ATOM 5400 N N . VAL A 1 693 ? 1.337 -22.307 18.247 1.00 87.81 693 VAL A N 1
ATOM 5401 C CA . VAL A 1 693 ? 1.439 -22.521 16.800 1.00 87.81 693 VAL A CA 1
ATOM 5402 C C . VAL A 1 693 ? 1.995 -23.914 16.500 1.00 87.81 693 VAL A C 1
ATOM 5404 O O . VAL A 1 693 ? 2.943 -24.383 17.131 1.00 87.81 693 VAL A O 1
ATOM 5407 N N . TYR A 1 694 ? 1.411 -24.569 15.507 1.00 94.94 694 TYR A N 1
ATOM 5408 C CA . TYR A 1 694 ? 1.830 -25.856 14.972 1.00 94.94 694 TYR A CA 1
ATOM 5409 C C . TYR A 1 694 ? 1.876 -25.782 13.449 1.00 94.94 694 TYR A C 1
ATOM 5411 O O . TYR A 1 694 ? 1.227 -24.943 12.828 1.00 94.94 694 TYR A O 1
ATOM 5419 N N . PHE A 1 695 ? 2.600 -26.707 12.834 1.00 92.62 695 PHE A N 1
ATOM 5420 C CA . PHE A 1 695 ? 2.641 -26.865 11.386 1.00 92.62 695 PHE A CA 1
ATOM 5421 C C . PHE A 1 695 ? 2.050 -28.214 11.012 1.00 92.62 695 PHE A C 1
ATOM 5423 O O . PHE A 1 695 ? 2.522 -29.252 11.479 1.00 92.62 695 PHE A O 1
ATOM 5430 N N . ILE A 1 696 ? 1.026 -28.214 10.169 1.00 94.69 696 ILE A N 1
ATOM 5431 C CA . ILE A 1 696 ? 0.459 -29.430 9.597 1.00 94.69 696 ILE A CA 1
ATOM 5432 C C . ILE A 1 696 ? 1.054 -29.623 8.212 1.00 94.69 696 ILE A C 1
ATOM 5434 O O . ILE A 1 696 ? 0.843 -28.799 7.330 1.00 94.69 696 ILE A O 1
ATOM 5438 N N . LYS A 1 697 ? 1.776 -30.725 8.021 1.00 92.06 697 LYS A N 1
ATOM 5439 C CA . LYS A 1 697 ? 2.235 -31.188 6.714 1.00 92.06 697 LYS A CA 1
ATOM 5440 C C . LYS A 1 697 ? 1.238 -32.175 6.126 1.00 92.06 697 LYS A C 1
ATOM 5442 O O . LYS A 1 697 ? 0.875 -33.146 6.788 1.00 92.06 697 LYS A O 1
ATOM 5447 N N . PHE A 1 698 ? 0.865 -31.957 4.877 1.00 90.31 698 PHE A N 1
ATOM 5448 C CA . PHE A 1 698 ? 0.044 -32.828 4.051 1.00 90.31 698 PHE A CA 1
ATOM 5449 C C . PHE A 1 698 ? 0.946 -33.466 2.996 1.00 90.31 698 PHE A C 1
ATOM 5451 O O . PHE A 1 698 ? 1.428 -32.790 2.087 1.00 90.31 698 PHE A O 1
ATOM 5458 N N . ASN A 1 699 ? 1.210 -34.763 3.132 1.00 83.56 699 ASN A N 1
ATOM 5459 C CA . ASN A 1 699 ? 2.034 -35.506 2.187 1.00 83.56 699 ASN A CA 1
ATOM 5460 C C . ASN A 1 699 ? 1.132 -36.087 1.095 1.00 83.56 699 ASN A C 1
ATOM 5462 O O . ASN A 1 699 ? 0.247 -36.900 1.374 1.00 83.56 699 ASN A O 1
ATOM 5466 N N . THR A 1 700 ? 1.357 -35.682 -0.149 1.00 79.38 700 THR A N 1
ATOM 5467 C CA . THR A 1 700 ? 0.631 -36.170 -1.331 1.00 79.38 700 THR A CA 1
ATOM 5468 C C . THR A 1 700 ? 1.549 -37.049 -2.185 1.00 79.38 700 THR A C 1
ATOM 5470 O O . THR A 1 700 ? 2.728 -37.221 -1.874 1.00 79.38 700 THR A O 1
ATOM 5473 N N . ALA A 1 701 ? 1.028 -37.618 -3.275 1.00 69.88 701 ALA A N 1
ATOM 5474 C CA . ALA A 1 701 ? 1.859 -38.337 -4.244 1.00 69.88 701 ALA A CA 1
ATOM 5475 C C . ALA A 1 701 ? 2.857 -37.419 -4.983 1.00 69.88 701 ALA A C 1
ATOM 5477 O O . ALA A 1 701 ? 3.903 -37.900 -5.414 1.00 69.88 701 ALA A O 1
ATOM 5478 N N . ASN A 1 702 ? 2.550 -36.119 -5.091 1.00 62.22 702 ASN A N 1
ATOM 5479 C CA . ASN A 1 702 ? 3.267 -35.160 -5.940 1.00 62.22 702 ASN A CA 1
ATOM 5480 C C . ASN A 1 702 ? 4.083 -34.122 -5.147 1.00 62.22 702 ASN A C 1
ATOM 5482 O O . ASN A 1 702 ? 4.777 -33.309 -5.746 1.00 62.22 702 ASN A O 1
ATOM 5486 N N . GLY A 1 703 ? 4.018 -34.129 -3.811 1.00 69.81 703 GLY A N 1
ATOM 5487 C CA . GLY A 1 703 ? 4.729 -33.157 -2.980 1.00 69.81 703 GLY A CA 1
ATOM 5488 C C . GLY A 1 703 ? 4.200 -33.054 -1.552 1.00 69.81 703 GLY A C 1
ATOM 5489 O O . GLY A 1 703 ? 3.336 -33.827 -1.127 1.00 69.81 703 GLY A O 1
ATOM 5490 N N . VAL A 1 704 ? 4.728 -32.080 -0.807 1.00 79.44 704 VAL A N 1
ATOM 5491 C CA . VAL A 1 704 ? 4.349 -31.800 0.584 1.00 79.44 704 VAL A CA 1
ATOM 5492 C C . VAL A 1 704 ? 3.793 -30.384 0.683 1.00 79.44 704 VAL A C 1
ATOM 5494 O O . VAL A 1 704 ? 4.493 -29.427 0.373 1.00 79.44 704 VAL A O 1
ATOM 5497 N N . SER A 1 705 ? 2.561 -30.254 1.166 1.00 76.38 705 SER A N 1
ATOM 5498 C CA . SER A 1 705 ? 1.952 -28.968 1.527 1.00 76.38 705 SER A CA 1
ATOM 5499 C C . SER A 1 705 ? 2.082 -28.743 3.033 1.00 76.38 705 SER A C 1
ATOM 5501 O O . SER A 1 705 ? 2.010 -29.703 3.797 1.00 76.38 705 SER A O 1
ATOM 5503 N N . THR A 1 706 ? 2.286 -27.505 3.488 1.00 84.81 706 THR A N 1
ATOM 5504 C CA . THR A 1 706 ? 2.327 -27.173 4.924 1.00 84.81 706 THR A CA 1
ATOM 5505 C C . THR A 1 706 ? 1.363 -26.030 5.225 1.00 84.81 706 THR A C 1
ATOM 5507 O O . THR A 1 706 ? 1.430 -25.001 4.564 1.00 84.81 706 THR A O 1
ATOM 5510 N N . LYS A 1 707 ? 0.496 -26.184 6.235 1.00 85.25 707 LYS A N 1
ATOM 5511 C CA . LYS A 1 707 ? -0.359 -25.104 6.757 1.00 85.25 707 LYS A CA 1
ATOM 5512 C C . LYS A 1 707 ? -0.117 -24.871 8.242 1.00 85.25 707 LYS A C 1
ATOM 5514 O O . LYS A 1 707 ? 0.158 -25.805 8.997 1.00 85.25 707 LYS A O 1
ATOM 5519 N N . THR A 1 708 ? -0.244 -23.619 8.661 1.00 89.50 708 THR A N 1
ATOM 5520 C CA . THR A 1 708 ? -0.092 -23.212 10.061 1.00 89.50 708 THR A CA 1
ATOM 5521 C C . THR A 1 708 ? -1.378 -23.476 10.828 1.00 89.50 708 THR A C 1
ATOM 5523 O O . THR A 1 708 ? -2.416 -22.921 10.491 1.00 89.50 708 THR A O 1
ATOM 5526 N N . LEU A 1 709 ? -1.313 -24.287 11.878 1.00 92.88 709 LEU A N 1
ATOM 5527 C CA . LEU A 1 709 ? -2.395 -24.526 12.827 1.00 92.88 709 LEU A CA 1
ATOM 5528 C C . LEU A 1 709 ? -2.182 -23.670 14.075 1.00 92.88 709 LEU A C 1
ATOM 5530 O O . LEU A 1 709 ? -1.174 -23.814 14.763 1.00 92.88 709 LEU A O 1
ATOM 5534 N N . ILE A 1 710 ? -3.155 -22.832 14.411 1.00 88.69 710 ILE A N 1
ATOM 5535 C CA . ILE A 1 710 ? -3.153 -22.025 15.629 1.00 88.69 710 ILE A CA 1
ATOM 5536 C C . ILE A 1 710 ? -4.095 -22.690 16.638 1.00 88.69 710 ILE A C 1
ATOM 5538 O O . ILE A 1 710 ? -5.313 -22.667 16.466 1.00 88.69 710 ILE A O 1
ATOM 5542 N N . LYS A 1 711 ? -3.545 -23.288 17.698 1.00 94.44 711 LYS A N 1
ATOM 5543 C CA . LYS A 1 711 ? -4.313 -23.862 18.812 1.00 94.44 711 LYS A CA 1
ATOM 5544 C C . LYS A 1 711 ? -4.562 -22.791 19.873 1.00 94.44 711 LYS A C 1
ATOM 5546 O O . LYS A 1 711 ? -3.601 -22.194 20.357 1.00 94.44 711 LYS A O 1
ATOM 5551 N N . LYS A 1 712 ? -5.827 -22.587 20.249 1.00 84.56 712 LYS A N 1
ATOM 5552 C CA . LYS A 1 712 ? -6.243 -21.732 21.374 1.00 84.56 712 LYS A CA 1
ATOM 5553 C C . LYS A 1 712 ? -6.279 -22.483 22.692 1.00 84.56 712 LYS A C 1
ATOM 5555 O O . LYS A 1 712 ? -6.694 -23.665 22.689 1.00 84.56 712 LYS A O 1
#

pLDDT: mean 89.74, std 14.47, range [27.77, 98.94]

Nearest PDB structures (foldseek):
  8qb1-assembly1_A  TM=8.759E-01  e=4.953E-03  Tannerella forsythia
  5gkd-assembly3_C  TM=6.123E-01  e=1.781E-05  Paraglaciecola chathamensis
  8qb1-assembly6_F  TM=8.235E-01  e=5.347E-02  Tannerella forsythia
  8bwk-assembly2_B  TM=4.487E-01  e=7.132E-06  uncultured bacterium
  4ozz-assembly1_A  TM=5.589E-01  e=3.281E-03  Pseudomonas syringae pv. tomato str. DC3000

Foldseek 3Di:
DDDDDDDDDDDDDDDDDDDDDDDDDPPPPPPPDFDKAFEAEAEDQWDKFKDQVNDTDDDGMDGAFGKIKIAIFGHFQKDWAWKDWQDTDGARMAIDTPNHHGYMYTDIDGDDFFALADDFPAARPDDLQLVVDVVLADPVFDWDADPVRGTARAFEDLPDPQADPPVALGADPVHHHPDHHPQVSQAFQHEHEDADAEDEDAAEEDEHEYDPSGAHEHEYPDLVGAHEYDDEHEYEYLYERYEYESHEYLYEYEDEHEQVGEAERYEYASYEYLAYEYAYDDPHAARYSYEYYSYEHANLQDDCVVFADAQDQFESYEYEARYYQYEQESYEFEHGSEEPYEYYDVNQQNAENYEAYAYEYEHYQAEPYEAFAHEAYAHGLYEFEHFCNRHPPHPFEHYEWEDEQPGGYANAHAAQYEFEHTAAEDYEDEYNEEHEHEHELYEQEHFHDPVLHHEPYEYADHYAYEAEFAEYYHHSAYAYYAYADLPHEYEHFLYEQEAHDVVYANYAYHHPNRLVRYAAEQYEYEYPVDFHWYHDHPDTDGLVRCCVVRVHHYLYYYDDQQFPCVVRPGRAGDPPGPQAQSGADDCVQVVSCVVSVGGNQAASSRHGPACDPHGGRHSHHHHPQPPPPDDDNDDDLVQWDWPDAQDEFWIKTAQCPQFAKKWKADPVRDTDDIDGPDDRIDTDTPNVPDFAKIWMWTHGPNGIHIDIGGYD

Sequence (712 aa):
MKKVISLIFVFLFTLNTFAKTNKNCNSLFSENLPTEYTLTINVTNGSVLKLLENEIIDQETFEENTTIRLITRPAVGYKFSHWTGDITGNRLISDITMTGNKTVTAVYEVWEPATGIPVPEFGVFENYRMYDVVANRNPELTYNQNTEGGYYTHYIDNTDPNATNSNNNYGSLAVPRTSLPSASNIPPGSVIEYHGISYPRGYTVLALTGTVERPIFIRGASADQRVTFSGNSPFYMNSEYVIMENLEFEMSLTVRSYNTKQAHHVAVRNCNTKALSALSWEDGESSEDIVFYCNYNNSNAFDPADGIFSEADSMGIGINGNSNRIWIIDNIITRAGGDAVGNGHAANYTAKNYYVGRNIMYTCGENAIDIKEVDKVIVSENVMFDYNGWSSGSDGSAMVMHYGPTLSPKNVWILNNEIFECTSTGIQVGGDQVHDVYIIGNLIHDIHNDSNTAKGYISWSSQMVYMINNTFFNVDNGINSSISNPTATLFAVNNIVSNISPNGYHMSIGGSAHMSNSVFENNLFYQPDGVSNIEWGSNSYTLSQFMTNTSKGAGSIEAYPIFENSENIDFRLQSNSPAIDAGIEHSTYQLYETLYGLNIKNDANGVIKPNGDYFDIGAYEFDFSNDNSLSNSTFSNSDIYMYPNPVIDILVLENMSNVRDISIFNVTGQLIKSISNLNNTINLDVSQLITGVYFIKFNTANGVSTKTLIKK

Mean predicted aligned error: 10.6 Å

Radius of gyration: 28.33 Å; Cα contacts (8 Å, |Δi|>4): 2048; chains: 1; bounding box: 87×94×78 Å

Solvent-accessible surface area (backbone atoms only — not comparable to full-atom values): 35836 Å² total; per-residue (Å²): 136,86,84,91,84,87,82,84,90,76,93,78,92,77,91,82,88,84,84,89,81,90,80,94,73,91,71,80,78,74,77,76,73,78,59,67,27,43,57,45,80,46,68,53,62,43,49,72,49,39,24,51,95,87,36,83,55,89,76,51,66,42,52,63,66,44,61,37,39,36,38,67,38,36,31,92,49,32,30,79,55,34,39,36,72,78,46,70,55,56,64,70,52,51,78,48,66,29,85,48,72,41,47,35,32,52,41,48,41,76,54,71,64,42,70,64,45,76,76,73,96,52,60,57,79,75,54,71,56,58,49,70,44,68,88,48,47,38,88,91,58,65,74,44,75,47,93,89,69,37,48,33,40,25,26,29,22,65,72,49,93,62,35,37,66,78,97,30,76,41,30,34,96,86,42,15,7,53,59,85,64,60,56,91,69,45,55,46,38,31,25,37,36,36,50,61,63,72,43,83,44,63,78,40,78,44,62,43,58,32,36,95,81,22,42,26,37,41,28,21,77,35,78,92,48,46,27,31,39,36,46,89,35,52,38,33,36,37,22,26,26,34,37,39,31,15,32,29,33,66,24,40,43,32,40,31,5,32,79,89,45,58,11,29,36,33,17,46,28,49,24,40,30,23,22,40,34,40,21,31,47,75,100,28,41,47,17,29,43,35,27,41,33,32,26,44,29,49,40,69,62,63,57,78,90,76,45,75,41,79,55,62,80,32,35,20,36,31,39,31,31,26,17,36,44,36,37,43,30,40,26,38,28,28,21,8,29,13,20,26,32,30,35,10,77,93,12,81,51,42,16,30,43,36,34,40,22,44,27,43,26,37,52,23,18,21,22,38,35,37,39,21,28,30,35,39,41,39,40,12,47,27,40,34,36,48,14,73,26,37,14,75,81,29,70,0,28,33,30,42,33,41,36,57,84,85,47,31,43,26,54,35,36,39,32,27,28,39,34,33,47,14,36,30,23,39,37,38,42,32,21,54,33,75,30,47,37,38,39,32,25,26,39,35,32,50,17,46,38,99,80,50,72,8,21,41,26,42,33,73,31,26,34,32,37,41,38,33,19,24,28,36,36,45,18,10,16,28,44,36,41,61,23,80,43,66,85,21,31,46,36,43,31,12,25,29,30,32,40,53,38,92,92,36,28,48,28,36,37,20,36,77,49,18,54,70,64,34,46,42,32,19,28,36,30,28,34,94,90,60,69,43,36,39,34,53,61,96,43,78,25,41,64,72,52,40,30,73,76,67,76,40,41,57,73,43,43,82,49,72,60,45,49,70,35,64,94,76,74,33,68,44,54,37,99,83,23,74,29,62,54,47,19,69,88,60,70,62,58,61,49,45,29,72,76,70,76,39,73,61,54,44,28,73,82,66,41,49,60,53,58,63,95,27,24,33,33,16,24,42,50,54,60,64,85,75,51,91,80,85,72,79,84,75,83,60,82,84,60,56,47,69,39,56,69,68,22,61,43,56,35,36,37,34,66,29,77,67,41,54,35,38,41,33,22,42,84,85,68,49,80,75,49,75,51,64,84,62,54,45,62,40,82,41,79,45,59,87,54,72,65,44,63,31,39,36,36,39,35,36,94,87,50,75,46,76,47,81,42,37,36,88

Secondary structure (DSSP, 8-state):
--------------------------------PPPEEEEEEEESSEEEEEEETTEEE--SEEETT-EEEEEEEEPTTEEEEEEEESS-B--SEEEEE-SS-EEEEEEEEE--PPTTPPPPSSSSS--GGGGGSGGGS-TTS--EE-TTS-EESEEEESSSTT---TT-SS--SSS-BSSPPPGGG--TT-EEEEESSEEE--SEEE--B--SSS-EEEEES-TTSPEEEESSSPEEE--EEEEEESEEEEEEEEEEEBTTB--EEEEEES-EEEEEEEEESSS-PPEEEEEEES-EEE-----GGG-SB------SEEE-SSEEEEEEES-EEE--SS-SEEE-TT-TT-EEEEEEES-EEES-SS-SEEE-SEEEEEEES-EEE-B---BTT--SEEEEE---TT---EEEEEES-EE--BSSEEEEE--SS--EEEEES-EEEEE--TTS--EEEEE-SS-EEEEES-EEEEESS-EEEE---TT-EEEEES-EEEEEPTT--SEEEE-HHHHHH-EEES-EEE-TTS---EEETTEEE-HHHHHHHHS--BT-EES---EEEGGGTEEEEPTT-TTTT-----THHHHHHHHHS----B-TT--BS-SSSSPPSSS----TTT-TTS------GGG-EEESSSBSSEEEEE--TTEEEEEEEETTS-EEEEEES--SEEEEE-TTSPSEEEEEEEEESS-EEEEEEEE-